Protein AF-A0A167GWN0-F1 (afdb_monomer_lite)

Organism: Calocera viscosa (strain TUFC12733) (NCBI:txid1330018)

Radius of gyration: 34.06 Å; chains: 1; bounding box: 116×55×126 Å

pLDDT: mean 75.07, std 16.33, range [27.88, 97.38]

Structure (mmCIF, N/CA/C/O backbone):
data_AF-A0A167GWN0-F1
#
_entry.id   AF-A0A167GWN0-F1
#
loop_
_atom_site.group_PDB
_atom_site.id
_atom_site.type_symbol
_atom_site.label_atom_id
_atom_site.label_alt_id
_atom_site.label_comp_id
_atom_site.label_asym_id
_atom_site.label_entity_id
_atom_site.label_seq_id
_atom_site.pdbx_PDB_ins_code
_atom_site.Cartn_x
_atom_site.Cartn_y
_atom_site.Cartn_z
_atom_site.occupancy
_atom_site.B_iso_or_equiv
_atom_site.auth_seq_id
_atom_site.auth_comp_id
_atom_site.auth_asym_id
_atom_site.auth_atom_id
_atom_site.pdbx_PDB_model_num
ATOM 1 N N . MET A 1 1 ? -28.691 14.411 27.753 1.00 55.00 1 MET A N 1
ATOM 2 C CA . MET A 1 1 ? -28.122 14.017 26.451 1.00 55.00 1 MET A CA 1
ATOM 3 C C . MET A 1 1 ? -27.713 12.569 26.593 1.00 55.00 1 MET A C 1
ATOM 5 O O . MET A 1 1 ? -26.979 12.262 27.520 1.00 55.00 1 MET A O 1
ATOM 9 N N . THR A 1 2 ? -28.287 11.680 25.793 1.00 65.50 2 THR A N 1
ATOM 10 C CA . THR A 1 2 ? -27.863 10.279 25.733 1.00 65.50 2 THR A CA 1
ATOM 11 C C . THR A 1 2 ? -26.518 10.237 25.023 1.00 65.50 2 THR A C 1
ATOM 13 O O . THR A 1 2 ? -26.409 10.767 23.920 1.00 65.50 2 THR A O 1
ATOM 16 N N . CYS A 1 3 ? -25.505 9.675 25.679 1.00 74.75 3 CYS A N 1
ATOM 17 C CA . CYS A 1 3 ? -24.208 9.409 25.070 1.00 74.75 3 CYS A CA 1
ATOM 18 C C . CYS A 1 3 ? -24.430 8.576 23.797 1.00 74.75 3 CYS A C 1
ATOM 20 O O . CYS A 1 3 ? -24.957 7.466 23.876 1.00 74.75 3 CYS A O 1
ATOM 22 N N . SER A 1 4 ? -24.113 9.130 22.624 1.00 70.56 4 SER A N 1
ATOM 23 C CA . SER A 1 4 ? -24.055 8.343 21.395 1.00 70.56 4 SER A CA 1
ATOM 24 C C . SER A 1 4 ? -22.740 7.581 21.432 1.00 70.56 4 SER A C 1
ATOM 26 O O . SER A 1 4 ? -21.679 8.174 21.223 1.00 70.56 4 SER A O 1
ATOM 28 N N . LEU A 1 5 ? -22.814 6.299 21.787 1.00 73.56 5 LEU A N 1
ATOM 29 C CA . LEU A 1 5 ? -21.655 5.420 21.775 1.00 73.56 5 LEU A CA 1
ATOM 30 C C . LEU A 1 5 ? -21.009 5.439 20.379 1.00 73.56 5 LEU A C 1
ATOM 32 O O . LEU A 1 5 ? -21.696 5.505 19.357 1.00 73.56 5 LEU A O 1
ATOM 36 N N . SER A 1 6 ? -19.679 5.414 20.374 1.00 77.94 6 SER A N 1
ATOM 37 C CA . SER A 1 6 ? -18.866 5.293 19.165 1.00 77.94 6 SER A CA 1
ATOM 38 C C . SER A 1 6 ? -19.237 4.011 18.412 1.00 77.94 6 SER A C 1
ATOM 40 O O . SER A 1 6 ? -19.568 2.992 19.031 1.00 77.94 6 SER A O 1
ATOM 42 N N . VAL A 1 7 ? -19.196 4.085 17.081 1.00 83.56 7 VAL A N 1
ATOM 43 C CA . VAL A 1 7 ? -19.237 2.918 16.201 1.00 83.56 7 VAL A CA 1
ATOM 44 C C . VAL A 1 7 ? -17.795 2.651 15.799 1.00 83.56 7 VAL A C 1
ATOM 46 O O . VAL A 1 7 ? -17.195 3.499 15.144 1.00 83.56 7 VAL A O 1
ATOM 49 N N . ALA A 1 8 ? -17.256 1.493 16.188 1.00 81.81 8 ALA A N 1
ATOM 50 C CA . ALA A 1 8 ? -15.894 1.101 15.838 1.00 81.81 8 ALA A CA 1
ATOM 51 C C . ALA A 1 8 ? -15.664 1.209 14.327 1.00 81.81 8 ALA A C 1
ATOM 53 O O . ALA A 1 8 ? -16.482 0.733 13.528 1.00 81.81 8 ALA A O 1
ATOM 54 N N . ASN A 1 9 ? -14.542 1.814 13.943 1.00 85.25 9 ASN A N 1
ATOM 55 C CA . ASN A 1 9 ? -14.120 1.880 12.558 1.00 85.25 9 ASN A CA 1
ATOM 56 C C . ASN A 1 9 ? -13.085 0.784 12.276 1.00 85.25 9 ASN A C 1
ATOM 58 O O . ASN A 1 9 ? -11.898 0.976 12.559 1.00 85.25 9 ASN A O 1
ATOM 62 N N . PRO A 1 10 ? -13.478 -0.322 11.617 1.00 81.81 10 PRO A N 1
ATOM 63 C CA . PRO A 1 10 ? -12.578 -1.445 11.390 1.00 81.81 10 PRO A CA 1
ATOM 64 C C . PRO A 1 10 ? -11.431 -1.116 10.414 1.00 81.81 10 PRO A C 1
ATOM 66 O O . PRO A 1 10 ? -10.490 -1.897 10.291 1.00 81.81 10 PRO A O 1
ATOM 69 N N . ASP A 1 11 ? -11.436 0.045 9.747 1.00 77.75 11 ASP A N 1
ATOM 70 C CA . ASP A 1 11 ? -10.262 0.565 9.032 1.00 77.75 11 ASP A CA 1
ATOM 71 C C . ASP A 1 11 ? -9.259 1.298 9.951 1.00 77.75 11 ASP A C 1
ATOM 73 O O . ASP A 1 11 ? -8.274 1.844 9.458 1.00 77.75 11 ASP A O 1
ATOM 77 N N . ILE A 1 12 ? -9.467 1.332 11.266 1.00 85.56 12 ILE A N 1
ATOM 78 C CA . ILE A 1 12 ? -8.562 1.951 12.246 1.00 85.56 12 ILE A CA 1
ATOM 79 C C . ILE A 1 12 ? -8.277 0.974 13.377 1.00 85.56 12 ILE A C 1
ATOM 81 O O . ILE A 1 12 ? -7.121 0.619 13.619 1.00 85.56 12 ILE A O 1
ATOM 85 N N . ASP A 1 13 ? -9.334 0.533 14.054 1.00 87.38 13 ASP A N 1
ATOM 86 C CA . ASP A 1 13 ? -9.246 -0.379 15.187 1.00 87.38 13 ASP A CA 1
ATOM 87 C C . ASP A 1 13 ? -9.261 -1.843 14.753 1.00 87.38 13 ASP A C 1
ATOM 89 O O . ASP A 1 13 ? -9.134 -2.720 15.594 1.00 87.38 13 ASP A O 1
ATOM 93 N N . GLY A 1 14 ? -9.372 -2.125 13.458 1.00 85.44 14 GLY A N 1
ATOM 94 C CA . GLY A 1 14 ? -9.463 -3.469 12.918 1.00 85.44 14 GLY A CA 1
ATOM 95 C C . GLY A 1 14 ? -8.243 -4.343 13.172 1.00 85.44 14 GLY A C 1
ATOM 96 O O . GLY A 1 14 ? -7.101 -3.899 13.010 1.00 85.44 14 GLY A O 1
ATOM 97 N N . ILE A 1 15 ? -8.473 -5.619 13.499 1.00 83.69 15 ILE A N 1
ATOM 98 C CA . ILE A 1 15 ? -7.405 -6.546 13.899 1.00 83.69 15 ILE A CA 1
ATOM 99 C C . ILE A 1 15 ? -6.270 -6.627 12.873 1.00 83.69 15 ILE A C 1
ATOM 101 O O . ILE A 1 15 ? -5.104 -6.580 13.261 1.00 83.69 15 ILE A O 1
ATOM 105 N N . GLY A 1 16 ? -6.565 -6.645 11.570 1.00 76.75 16 GLY A N 1
ATOM 106 C CA . GLY A 1 16 ? -5.508 -6.733 10.566 1.00 76.75 16 GLY A CA 1
ATOM 107 C C . GLY A 1 16 ? -4.634 -5.487 10.444 1.00 76.75 16 GLY A C 1
ATOM 108 O O . GLY A 1 16 ? -3.438 -5.629 10.207 1.00 76.75 16 GLY A O 1
ATOM 109 N N . ILE A 1 17 ? -5.164 -4.278 10.673 1.00 82.44 17 ILE A N 1
ATOM 110 C CA . ILE A 1 17 ? -4.342 -3.053 10.686 1.00 82.44 17 ILE A CA 1
ATOM 111 C C . ILE A 1 17 ? -3.414 -3.082 11.886 1.00 82.44 17 ILE A C 1
ATOM 113 O O . ILE A 1 17 ? -2.225 -2.796 11.746 1.00 82.44 17 ILE A O 1
ATOM 117 N N . ARG A 1 18 ? -3.929 -3.479 13.052 1.00 90.00 18 ARG A N 1
ATOM 118 C CA . ARG A 1 18 ? -3.126 -3.581 14.272 1.00 90.00 18 ARG A CA 1
ATOM 119 C C . ARG A 1 18 ? -2.020 -4.614 14.107 1.00 90.00 18 ARG A C 1
ATOM 121 O O . ARG A 1 18 ? -0.850 -4.261 14.224 1.00 90.00 18 ARG A O 1
ATOM 128 N N . VAL A 1 19 ? -2.367 -5.843 13.714 1.00 82.81 19 VAL A N 1
ATOM 129 C CA . VAL A 1 19 ? -1.396 -6.920 13.451 1.00 82.81 19 VAL A CA 1
ATOM 130 C C . VAL A 1 19 ? -0.360 -6.481 12.421 1.00 82.81 19 VAL A C 1
ATOM 132 O O . VAL A 1 19 ? 0.830 -6.715 12.620 1.00 82.81 19 VAL A O 1
ATOM 135 N N . ALA A 1 20 ? -0.773 -5.792 11.358 1.00 80.69 20 ALA A N 1
ATOM 136 C CA . ALA A 1 20 ? 0.150 -5.298 10.351 1.00 80.69 20 ALA A CA 1
ATOM 137 C C . ALA A 1 20 ? 1.130 -4.251 10.881 1.00 80.69 20 ALA A C 1
ATOM 139 O O . ALA A 1 20 ? 2.330 -4.361 10.633 1.00 80.69 20 ALA A O 1
ATOM 140 N N . MET A 1 21 ? 0.646 -3.257 11.628 1.00 85.44 21 MET A N 1
ATOM 141 C CA . MET A 1 21 ? 1.497 -2.231 12.238 1.00 85.44 21 MET A CA 1
ATOM 142 C C . MET A 1 21 ? 2.449 -2.854 13.264 1.00 85.44 21 MET A C 1
ATOM 144 O O . MET A 1 21 ? 3.628 -2.507 13.304 1.00 85.44 21 MET A O 1
ATOM 148 N N . TYR A 1 22 ? 1.977 -3.828 14.045 1.00 90.00 22 TYR A N 1
ATOM 149 C CA . TYR A 1 22 ? 2.799 -4.545 15.023 1.00 90.00 22 TYR A CA 1
ATOM 150 C C . TYR A 1 22 ? 3.871 -5.387 14.341 1.00 90.00 22 TYR A C 1
ATOM 152 O O . TYR A 1 22 ? 5.038 -5.341 14.727 1.00 90.00 22 TYR A O 1
ATOM 160 N N . ALA A 1 23 ? 3.506 -6.112 13.286 1.00 81.62 23 ALA A N 1
ATOM 161 C CA . ALA A 1 23 ? 4.449 -6.904 12.519 1.00 81.62 23 ALA A CA 1
ATOM 162 C C . ALA A 1 23 ? 5.469 -6.012 11.797 1.00 81.62 23 ALA A C 1
ATOM 164 O O . ALA A 1 23 ? 6.659 -6.304 11.848 1.00 81.62 23 ALA A O 1
ATOM 165 N N . GLN A 1 24 ? 5.050 -4.889 11.202 1.00 82.12 24 GLN A N 1
ATOM 166 C CA . GLN A 1 24 ? 5.965 -3.890 10.636 1.00 82.12 24 GLN A CA 1
ATOM 167 C C . GLN A 1 24 ? 6.929 -3.342 11.696 1.00 82.12 24 GLN A C 1
ATOM 169 O O . GLN A 1 24 ? 8.127 -3.235 11.423 1.00 82.12 24 GLN A O 1
ATOM 174 N N . ALA A 1 25 ? 6.438 -3.060 12.907 1.00 85.19 25 ALA A N 1
ATOM 175 C CA . ALA A 1 25 ? 7.266 -2.607 14.017 1.00 85.19 25 ALA A CA 1
ATOM 176 C C . ALA A 1 25 ? 8.330 -3.644 14.410 1.00 85.19 25 ALA A C 1
ATOM 178 O O . ALA A 1 25 ? 9.515 -3.326 14.515 1.00 85.19 25 ALA A O 1
ATOM 179 N N . ILE A 1 26 ? 7.933 -4.910 14.548 1.00 83.94 26 ILE A N 1
ATOM 180 C CA . ILE A 1 26 ? 8.839 -6.016 14.890 1.00 83.94 26 ILE A CA 1
ATOM 181 C C . ILE A 1 26 ? 9.852 -6.269 13.762 1.00 83.94 26 ILE A C 1
ATOM 183 O O . ILE A 1 26 ? 11.052 -6.389 14.014 1.00 83.94 26 ILE A O 1
ATOM 187 N N . LEU A 1 27 ? 9.403 -6.308 12.507 1.00 79.31 27 LEU A N 1
ATOM 188 C CA . LEU A 1 27 ? 10.253 -6.575 11.341 1.00 79.31 27 LEU A CA 1
ATOM 189 C C . LEU A 1 27 ? 11.236 -5.441 11.048 1.00 79.31 27 LEU A C 1
ATOM 191 O O . LEU A 1 27 ? 12.295 -5.684 10.474 1.00 79.31 27 LEU A O 1
ATOM 195 N N . ALA A 1 28 ? 10.940 -4.209 11.457 1.00 82.31 28 ALA A N 1
ATOM 196 C CA . ALA A 1 28 ? 11.908 -3.120 11.389 1.00 82.31 28 ALA A CA 1
ATOM 197 C C . ALA A 1 28 ? 13.067 -3.294 12.389 1.00 82.31 28 ALA A C 1
ATOM 199 O O . ALA A 1 28 ? 14.172 -2.823 12.116 1.00 82.31 28 ALA A O 1
ATOM 200 N N . LEU A 1 29 ? 12.848 -4.003 13.502 1.00 81.38 29 LEU A N 1
ATOM 201 C CA . LEU A 1 29 ? 13.882 -4.341 14.490 1.00 81.38 29 LEU A CA 1
ATOM 202 C C . LEU A 1 29 ? 14.617 -5.649 14.160 1.00 81.38 29 LEU A C 1
ATO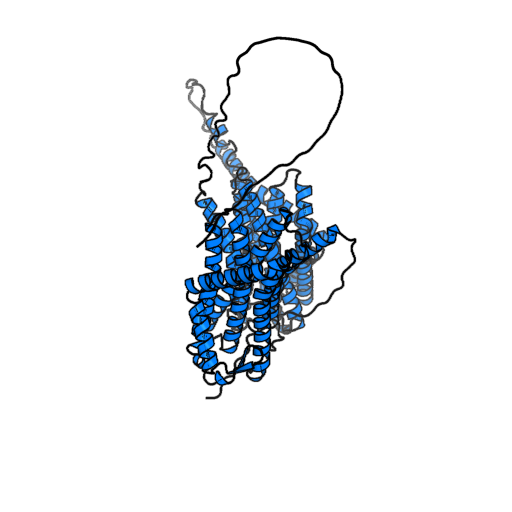M 204 O O . LEU A 1 29 ? 15.754 -5.847 14.590 1.00 81.38 29 LEU A O 1
ATOM 208 N N . LEU A 1 30 ? 13.997 -6.535 13.377 1.00 82.31 30 LEU A N 1
ATOM 209 C CA . LEU A 1 30 ? 14.525 -7.867 13.085 1.00 82.31 30 LEU A CA 1
ATOM 210 C C . LEU A 1 30 ? 15.920 -7.872 12.428 1.00 82.31 30 LEU A C 1
ATOM 212 O O . LEU A 1 30 ? 16.756 -8.636 12.906 1.00 82.31 30 LEU A O 1
ATOM 216 N N . PRO A 1 31 ? 16.244 -7.039 11.414 1.00 79.44 31 PRO A N 1
ATOM 217 C CA . PRO A 1 31 ? 17.591 -7.007 10.843 1.00 79.44 31 PRO A CA 1
ATOM 218 C C . PRO A 1 31 ? 18.668 -6.729 11.898 1.00 79.44 31 PRO A C 1
ATOM 220 O O . PRO A 1 31 ? 19.725 -7.350 11.886 1.00 79.44 31 PRO A O 1
ATOM 223 N N . ILE A 1 32 ? 18.372 -5.854 12.863 1.00 77.38 32 ILE A N 1
ATOM 224 C CA . ILE A 1 32 ? 19.282 -5.517 13.965 1.00 77.38 32 ILE A CA 1
ATOM 225 C C . ILE A 1 32 ? 19.460 -6.728 14.890 1.00 77.38 32 ILE A C 1
ATOM 227 O O . ILE A 1 32 ? 20.581 -7.046 15.279 1.00 77.38 32 ILE A O 1
ATOM 231 N N . GLY A 1 33 ? 18.374 -7.454 15.176 1.00 78.94 33 GLY A N 1
ATOM 232 C CA . GLY A 1 33 ? 18.414 -8.731 15.895 1.00 78.94 33 GLY A CA 1
ATOM 233 C C . GLY A 1 33 ? 19.219 -9.819 15.173 1.00 78.94 33 GLY A C 1
ATOM 234 O O . GLY A 1 33 ? 19.955 -10.566 15.809 1.00 78.94 33 GLY A O 1
ATOM 235 N N . ILE A 1 34 ? 19.132 -9.897 13.844 1.00 76.69 34 ILE A N 1
ATOM 236 C CA . ILE A 1 34 ? 19.926 -10.843 13.045 1.00 76.69 34 ILE A CA 1
ATOM 237 C C . ILE A 1 34 ? 21.408 -10.472 13.100 1.00 76.69 34 ILE A C 1
ATOM 239 O O . ILE A 1 34 ? 22.246 -11.341 13.318 1.00 76.69 34 ILE A O 1
ATOM 243 N N . ALA A 1 35 ? 21.727 -9.188 12.941 1.00 73.75 35 ALA A N 1
ATOM 244 C CA . ALA A 1 35 ? 23.097 -8.693 13.012 1.00 73.75 35 ALA A CA 1
ATOM 245 C C . ALA A 1 35 ? 23.743 -8.992 14.372 1.00 73.75 35 ALA A C 1
ATOM 247 O O . ALA A 1 35 ? 24.879 -9.443 14.447 1.00 73.75 35 ALA A O 1
ATOM 248 N N . LEU A 1 36 ? 22.961 -8.830 15.441 1.00 72.75 36 LEU A N 1
ATOM 249 C CA . LEU A 1 36 ? 23.315 -9.221 16.801 1.00 72.75 36 LEU A CA 1
ATOM 250 C C . LEU A 1 36 ? 23.676 -10.697 16.942 1.00 72.75 36 LEU A C 1
ATOM 252 O O . LEU A 1 36 ? 24.663 -11.035 17.588 1.00 72.75 36 LEU A O 1
ATOM 256 N N . LEU A 1 37 ? 22.848 -11.571 16.372 1.00 75.56 37 LEU A N 1
ATOM 257 C CA . LEU A 1 37 ? 23.026 -13.018 16.470 1.00 75.56 37 LEU A CA 1
ATOM 258 C C . LEU A 1 37 ? 24.182 -13.526 15.607 1.00 75.56 37 LEU A C 1
ATOM 260 O O . LEU A 1 37 ? 24.776 -14.547 15.942 1.00 75.56 37 LEU A O 1
ATOM 264 N N . ALA A 1 38 ? 24.489 -12.837 14.505 1.00 75.75 38 ALA A N 1
ATOM 265 C CA . ALA A 1 38 ? 25.577 -13.213 13.611 1.00 75.75 38 ALA A CA 1
ATOM 266 C C . ALA A 1 38 ? 26.960 -13.038 14.261 1.00 75.75 38 ALA A C 1
ATOM 268 O O . ALA A 1 38 ? 27.877 -13.769 13.903 1.00 75.75 38 ALA A O 1
ATOM 269 N N . GLY A 1 39 ? 27.108 -12.117 15.223 1.00 69.50 39 GLY A N 1
ATOM 270 C CA . GLY A 1 39 ? 28.327 -11.939 16.024 1.00 69.50 39 GLY A CA 1
ATOM 271 C C . GLY A 1 39 ? 29.565 -11.450 15.260 1.00 69.50 39 GLY A C 1
ATOM 272 O O . GLY A 1 39 ? 30.585 -11.197 15.890 1.00 69.50 39 GLY A O 1
ATOM 273 N N . ASP A 1 40 ? 29.475 -11.295 13.939 1.00 64.81 40 ASP A N 1
ATOM 274 C CA . ASP A 1 40 ? 30.570 -10.903 13.058 1.00 64.81 40 ASP A CA 1
ATOM 275 C C . ASP A 1 40 ? 30.094 -9.777 12.126 1.00 64.81 40 ASP A C 1
ATOM 277 O O . ASP A 1 40 ? 29.272 -9.986 11.228 1.00 64.81 40 ASP A O 1
ATOM 281 N N . PHE A 1 41 ? 30.547 -8.553 12.411 1.00 64.62 41 PHE A N 1
ATOM 282 C CA . PHE A 1 41 ? 30.202 -7.341 11.659 1.00 64.62 41 PHE A CA 1
ATOM 283 C C . PHE A 1 41 ? 31.253 -6.978 10.598 1.00 64.62 41 PHE A C 1
ATOM 285 O O . PHE A 1 41 ? 31.029 -6.017 9.859 1.00 64.62 41 PHE A O 1
ATOM 292 N N . ASP A 1 42 ? 32.355 -7.730 10.497 1.00 63.91 42 ASP A N 1
ATOM 293 C CA . ASP A 1 42 ? 33.511 -7.352 9.672 1.00 63.91 42 ASP A CA 1
ATOM 294 C C . ASP A 1 42 ? 33.374 -7.754 8.191 1.00 63.91 42 ASP A C 1
ATOM 296 O O . ASP A 1 42 ? 34.135 -7.279 7.346 1.00 63.91 42 ASP A O 1
ATOM 300 N N . GLU A 1 43 ? 32.382 -8.572 7.811 1.00 67.69 43 GLU A N 1
ATOM 301 C CA . GLU A 1 43 ? 32.089 -8.800 6.388 1.00 67.69 43 GLU A CA 1
ATOM 302 C C . GLU A 1 43 ? 31.415 -7.551 5.774 1.00 67.69 43 GLU A C 1
ATOM 304 O O . GLU A 1 43 ? 30.188 -7.402 5.809 1.00 67.69 43 GLU A O 1
ATOM 309 N N . ASP A 1 44 ? 32.217 -6.686 5.135 1.00 70.88 44 ASP A N 1
ATOM 310 C CA . ASP A 1 44 ? 31.808 -5.442 4.445 1.00 70.88 44 ASP A CA 1
ATOM 311 C C . ASP A 1 44 ? 30.518 -5.582 3.606 1.00 70.88 44 ASP A C 1
ATOM 313 O O . ASP A 1 44 ? 29.684 -4.673 3.540 1.00 70.88 44 ASP A O 1
ATOM 317 N N . GLY A 1 45 ? 30.331 -6.739 2.960 1.00 73.00 45 GLY A N 1
ATOM 318 C CA . GLY A 1 45 ? 29.150 -7.033 2.148 1.00 73.00 45 GLY A CA 1
ATOM 319 C C . GLY A 1 45 ? 27.869 -7.223 2.965 1.00 73.00 45 GLY A C 1
ATOM 320 O O . GLY A 1 45 ? 26.819 -6.702 2.587 1.00 73.00 45 GLY A O 1
ATOM 321 N N . PHE A 1 46 ? 27.944 -7.927 4.098 1.00 70.56 46 PHE A N 1
ATOM 322 C CA . PHE A 1 46 ? 26.792 -8.165 4.973 1.00 70.56 46 PHE A CA 1
ATOM 323 C C . PHE A 1 46 ? 26.337 -6.869 5.648 1.00 70.56 46 PHE A C 1
ATOM 325 O O . PHE A 1 46 ? 25.138 -6.585 5.702 1.00 70.56 46 PHE A O 1
ATOM 332 N N . GLN A 1 47 ? 27.289 -6.040 6.087 1.00 73.94 47 GLN A N 1
ATOM 333 C CA . GLN A 1 47 ? 26.988 -4.757 6.718 1.00 73.94 47 GLN A CA 1
ATOM 334 C C . GLN A 1 47 ? 26.262 -3.802 5.756 1.00 73.94 47 GLN A C 1
ATOM 336 O O . GLN A 1 47 ? 25.269 -3.179 6.137 1.00 73.94 47 GLN A O 1
ATOM 341 N N . ALA A 1 48 ? 26.710 -3.700 4.500 1.00 75.31 48 ALA A N 1
ATOM 342 C CA . ALA A 1 48 ? 26.084 -2.825 3.505 1.00 75.31 48 ALA A CA 1
ATOM 343 C C . ALA A 1 48 ? 24.629 -3.227 3.202 1.00 75.31 48 ALA A C 1
ATOM 345 O O . ALA A 1 48 ? 23.733 -2.378 3.137 1.00 75.31 48 ALA A O 1
ATOM 346 N N . ASP A 1 49 ? 24.398 -4.527 3.058 1.00 72.94 49 ASP A N 1
ATOM 347 C CA . ASP A 1 49 ? 23.090 -5.126 2.817 1.00 72.94 49 ASP A CA 1
ATOM 348 C C . ASP A 1 49 ? 22.132 -4.911 3.996 1.00 72.94 49 ASP A C 1
ATOM 350 O O . ASP A 1 49 ? 21.014 -4.420 3.819 1.00 72.94 49 ASP A O 1
ATOM 354 N N . LEU A 1 50 ? 22.608 -5.174 5.212 1.00 76.56 50 LEU A N 1
ATOM 355 C CA . LEU A 1 50 ? 21.872 -4.940 6.448 1.00 76.56 50 LEU A CA 1
ATOM 356 C C . LEU A 1 50 ? 21.469 -3.465 6.606 1.00 76.56 50 LEU A C 1
ATOM 358 O O . LEU A 1 50 ? 20.319 -3.154 6.921 1.00 76.56 50 LEU A O 1
ATOM 362 N N . VAL A 1 51 ? 22.400 -2.537 6.369 1.00 76.69 51 VAL A N 1
ATOM 363 C CA . VAL A 1 51 ? 22.142 -1.090 6.465 1.00 76.69 51 VAL A CA 1
ATOM 364 C C . VAL A 1 51 ? 21.101 -0.638 5.437 1.00 76.69 51 VAL A C 1
ATOM 366 O O . VAL A 1 51 ? 20.314 0.280 5.708 1.00 76.69 51 VAL A O 1
ATOM 369 N N . ASN A 1 52 ? 21.073 -1.263 4.259 1.00 75.94 52 ASN A N 1
ATOM 370 C CA . ASN A 1 52 ? 20.050 -1.001 3.253 1.00 75.94 52 ASN A CA 1
ATOM 371 C C . ASN A 1 52 ? 18.674 -1.517 3.689 1.00 75.94 52 ASN A C 1
ATOM 373 O O . ASN A 1 52 ? 17.701 -0.770 3.558 1.00 75.94 52 ASN A O 1
ATOM 377 N N . ASP A 1 53 ? 18.596 -2.704 4.287 1.00 74.94 53 ASP A N 1
ATOM 378 C CA . ASP A 1 53 ? 17.339 -3.280 4.784 1.00 74.94 53 ASP A CA 1
ATOM 379 C C . ASP A 1 53 ? 16.766 -2.453 5.947 1.00 74.94 53 ASP A C 1
ATOM 381 O O . ASP A 1 53 ? 15.604 -2.039 5.913 1.00 74.94 53 ASP A O 1
ATOM 385 N N . ILE A 1 54 ? 17.612 -2.093 6.920 1.00 78.88 54 ILE A N 1
ATOM 386 C CA . ILE A 1 54 ? 17.283 -1.177 8.028 1.00 78.88 54 ILE A CA 1
ATOM 387 C C . ILE A 1 54 ? 16.723 0.143 7.479 1.00 78.88 54 ILE A C 1
ATOM 389 O O . ILE A 1 54 ? 15.715 0.659 7.967 1.00 78.88 54 ILE A O 1
ATOM 393 N N . LYS A 1 55 ? 17.347 0.681 6.422 1.00 80.00 55 LYS A N 1
ATOM 394 C CA . LYS A 1 55 ? 16.900 1.909 5.754 1.00 80.00 55 LYS A CA 1
ATOM 395 C C . LYS A 1 55 ? 15.543 1.743 5.073 1.00 80.00 55 LYS A C 1
ATOM 397 O O . LYS A 1 55 ? 14.742 2.677 5.141 1.00 80.00 55 LYS A O 1
ATOM 402 N N . MET A 1 56 ? 15.314 0.646 4.355 1.00 75.44 56 MET A N 1
ATOM 403 C CA . MET A 1 56 ? 14.048 0.431 3.650 1.00 75.44 56 MET A CA 1
ATOM 404 C C . MET A 1 56 ? 12.904 0.245 4.646 1.00 75.44 56 MET A C 1
ATOM 406 O O . MET A 1 56 ? 11.895 0.942 4.535 1.00 75.44 56 MET A O 1
ATOM 410 N N . ASN A 1 57 ? 13.105 -0.588 5.671 1.00 77.88 57 ASN A N 1
ATOM 411 C CA . ASN A 1 57 ? 12.090 -0.873 6.681 1.00 77.88 57 ASN A CA 1
ATOM 412 C C . ASN A 1 57 ? 11.721 0.383 7.480 1.00 77.88 57 ASN A C 1
ATOM 414 O O . ASN A 1 57 ? 10.539 0.697 7.605 1.00 77.88 57 ASN A O 1
ATOM 418 N N . SER A 1 58 ? 12.703 1.165 7.944 1.00 81.81 58 SER A N 1
ATOM 419 C CA . SER A 1 58 ? 12.415 2.381 8.717 1.00 81.81 58 SER A CA 1
ATOM 420 C C . SER A 1 58 ? 11.717 3.464 7.900 1.00 81.81 58 SER A C 1
ATOM 422 O O . SER A 1 58 ? 10.810 4.129 8.397 1.00 81.81 58 SER A O 1
ATOM 424 N N . THR A 1 59 ? 12.092 3.615 6.626 1.00 79.81 59 THR A N 1
ATOM 425 C CA . THR A 1 59 ? 11.436 4.566 5.719 1.00 79.81 59 THR A CA 1
ATOM 426 C C . THR A 1 59 ? 9.998 4.137 5.436 1.00 79.81 59 THR A C 1
ATOM 428 O O . THR A 1 59 ? 9.111 4.987 5.391 1.00 79.81 59 THR A O 1
ATOM 431 N N . SER A 1 60 ? 9.763 2.830 5.274 1.00 80.06 60 SER A N 1
ATOM 432 C CA . SER A 1 60 ? 8.425 2.275 5.074 1.00 80.06 60 SER A CA 1
ATOM 433 C C . SER A 1 60 ? 7.535 2.525 6.290 1.00 80.06 60 SER A C 1
ATOM 435 O O . SER A 1 60 ? 6.465 3.102 6.135 1.00 80.06 60 SER A O 1
ATOM 437 N N . VAL A 1 61 ? 7.994 2.174 7.498 1.00 84.12 61 VAL A N 1
ATOM 438 C CA . VAL A 1 61 ? 7.245 2.394 8.751 1.00 84.12 61 VAL A CA 1
ATOM 439 C C . VAL A 1 61 ? 6.934 3.875 8.959 1.00 84.12 61 VAL A C 1
ATOM 441 O O . VAL A 1 61 ? 5.798 4.236 9.263 1.00 84.12 61 VAL A O 1
ATOM 444 N N . LEU A 1 62 ? 7.916 4.752 8.733 1.00 86.38 62 LEU A N 1
ATOM 445 C CA . LEU A 1 62 ? 7.723 6.194 8.873 1.00 86.38 62 LEU A CA 1
ATOM 446 C C . LEU A 1 62 ? 6.684 6.731 7.884 1.00 86.38 62 LEU A C 1
ATOM 448 O O . LEU A 1 62 ? 5.843 7.549 8.248 1.00 86.38 62 LEU A O 1
ATOM 452 N N . ALA A 1 63 ? 6.718 6.269 6.635 1.00 81.62 63 ALA A N 1
ATOM 453 C CA . ALA A 1 63 ? 5.739 6.676 5.639 1.00 81.62 63 ALA A CA 1
ATOM 454 C C . ALA A 1 63 ? 4.339 6.149 5.944 1.00 81.62 63 ALA A C 1
ATOM 456 O O . ALA A 1 63 ? 3.380 6.903 5.792 1.00 81.62 63 ALA A O 1
ATOM 457 N N . THR A 1 64 ? 4.222 4.911 6.429 1.00 83.69 64 THR A N 1
ATOM 458 C CA . THR A 1 64 ? 2.963 4.373 6.952 1.00 83.69 64 THR A CA 1
ATOM 459 C C . THR A 1 64 ? 2.445 5.236 8.103 1.00 83.69 64 THR A C 1
ATOM 461 O O . THR A 1 64 ? 1.276 5.614 8.104 1.00 83.69 64 THR A O 1
ATOM 464 N N . GLY A 1 65 ? 3.316 5.643 9.031 1.00 87.50 65 GLY A N 1
ATOM 465 C CA . GLY A 1 65 ? 2.971 6.557 10.119 1.00 87.50 65 GLY A CA 1
ATOM 466 C C . GLY A 1 65 ? 2.504 7.934 9.639 1.00 87.50 65 GLY A C 1
ATOM 467 O O . GLY A 1 65 ? 1.527 8.464 10.165 1.00 87.50 65 GLY A O 1
ATOM 468 N N . CYS A 1 66 ? 3.163 8.517 8.634 1.00 88.56 66 CYS A N 1
ATOM 469 C CA . CYS A 1 66 ? 2.731 9.777 8.020 1.00 88.56 66 CYS A CA 1
ATOM 470 C C . CYS A 1 66 ? 1.373 9.629 7.330 1.00 88.56 66 CYS A C 1
ATOM 472 O O . CYS A 1 66 ? 0.514 10.499 7.461 1.00 88.56 66 CYS A O 1
ATOM 474 N N . ALA A 1 67 ? 1.183 8.529 6.601 1.00 83.38 67 ALA A N 1
ATOM 475 C CA . ALA A 1 67 ? -0.054 8.233 5.899 1.00 83.38 67 ALA A CA 1
ATOM 476 C C . ALA A 1 67 ? -1.227 8.080 6.882 1.00 83.38 67 ALA A C 1
ATOM 478 O O . ALA A 1 67 ? -2.291 8.657 6.663 1.00 83.38 67 ALA A O 1
ATOM 479 N N . LEU A 1 68 ? -0.998 7.381 7.997 1.00 88.00 68 LEU A N 1
ATOM 480 C CA . LEU A 1 68 ? -1.960 7.205 9.082 1.00 88.00 68 LEU A CA 1
ATOM 481 C C . LEU A 1 68 ? -2.384 8.557 9.676 1.00 88.00 68 LEU A C 1
ATOM 483 O O . LEU A 1 68 ? -3.573 8.853 9.697 1.00 88.00 68 LEU A O 1
ATOM 487 N N . LEU A 1 69 ? -1.436 9.428 10.040 1.00 91.44 69 LEU A N 1
ATOM 488 C CA . LEU A 1 69 ? -1.755 10.756 10.582 1.00 91.44 69 LEU A CA 1
ATOM 489 C C . LEU A 1 69 ? -2.543 11.624 9.601 1.00 91.44 69 LEU A C 1
ATOM 491 O O . LEU A 1 69 ? -3.540 12.233 9.983 1.00 91.44 69 LEU A O 1
ATOM 495 N N . VAL A 1 70 ? -2.120 11.696 8.337 1.00 87.38 70 VAL A N 1
ATOM 496 C CA . VAL A 1 70 ? -2.819 12.514 7.335 1.00 87.38 70 VAL A CA 1
ATOM 497 C C . VAL A 1 70 ? -4.240 11.989 7.107 1.00 87.38 70 VAL A C 1
ATOM 499 O O . VAL A 1 70 ? -5.172 12.792 7.038 1.00 87.38 70 VAL A O 1
ATOM 502 N N . ALA A 1 71 ? -4.435 10.667 7.058 1.00 84.25 71 ALA A N 1
ATOM 503 C CA . ALA A 1 71 ? -5.766 10.067 6.975 1.00 84.25 71 ALA A CA 1
ATOM 504 C C . ALA A 1 71 ? -6.646 10.449 8.176 1.00 84.25 71 ALA A C 1
ATOM 506 O O . ALA A 1 71 ? -7.821 10.781 7.990 1.00 84.25 71 ALA A O 1
ATOM 507 N N . SER A 1 72 ? -6.069 10.486 9.378 1.00 90.88 72 SER A N 1
ATOM 508 C CA . SER A 1 72 ? -6.759 10.895 10.603 1.00 90.88 72 SER A CA 1
ATOM 509 C C . SER A 1 72 ? -7.122 12.370 10.621 1.00 90.88 72 SER A C 1
ATOM 511 O O . SER A 1 72 ? -8.251 12.695 10.968 1.00 90.88 72 SER A O 1
ATOM 513 N N . PHE A 1 73 ? -6.237 13.272 10.185 1.00 91.75 73 PHE A N 1
ATOM 514 C CA . PHE A 1 73 ? -6.578 14.694 10.055 1.00 91.75 73 PHE A CA 1
ATOM 515 C C . PHE A 1 73 ? -7.729 14.912 9.071 1.00 91.75 73 PHE A C 1
ATOM 517 O O . PHE A 1 73 ? -8.643 15.687 9.349 1.00 91.75 73 PHE A O 1
ATOM 524 N N . ILE A 1 74 ? -7.704 14.206 7.938 1.00 86.44 74 ILE A N 1
ATOM 525 C CA . ILE A 1 74 ? -8.753 14.300 6.921 1.00 86.44 74 ILE A CA 1
ATOM 526 C C . ILE A 1 74 ? -10.100 13.808 7.472 1.00 86.44 74 ILE A C 1
ATOM 528 O O . ILE A 1 74 ? -11.119 14.456 7.240 1.00 86.44 74 ILE A O 1
ATOM 532 N N . GLN A 1 75 ? -10.124 12.693 8.206 1.00 87.81 75 GLN A N 1
ATOM 533 C CA . GLN A 1 75 ? -11.366 12.159 8.779 1.00 87.81 75 GLN A CA 1
ATOM 534 C C . GLN A 1 75 ? -11.868 12.941 9.984 1.00 87.81 75 GLN A C 1
ATOM 536 O O . GLN A 1 75 ? -13.064 13.207 10.079 1.00 87.81 75 GLN A O 1
ATOM 541 N N . ALA A 1 76 ? -10.973 13.389 10.859 1.00 90.88 76 ALA A N 1
ATOM 542 C CA . ALA A 1 76 ? -11.332 14.276 11.955 1.00 90.88 76 ALA A CA 1
ATOM 543 C C . ALA A 1 76 ? -11.940 15.583 11.425 1.00 90.88 76 ALA A C 1
ATOM 545 O O . ALA A 1 76 ? -12.979 16.024 11.907 1.00 90.88 76 ALA A O 1
ATOM 546 N N . GLY A 1 77 ? -11.373 16.153 10.354 1.00 88.88 77 GLY A N 1
ATOM 547 C CA . GLY A 1 77 ? -11.929 17.333 9.684 1.00 88.88 77 GLY A CA 1
ATOM 548 C C . GLY A 1 77 ? -13.310 17.117 9.050 1.00 88.88 77 GLY A C 1
ATOM 549 O O . GLY A 1 77 ? -14.029 18.086 8.820 1.00 88.88 77 GLY A O 1
ATOM 550 N N . ARG A 1 78 ? -13.700 15.864 8.786 1.00 88.81 78 ARG A N 1
ATOM 551 C CA . ARG A 1 78 ? -15.037 15.486 8.296 1.00 88.81 78 ARG A CA 1
ATOM 552 C C . ARG A 1 78 ? -16.006 15.082 9.408 1.00 88.81 78 ARG A C 1
ATOM 554 O O . ARG A 1 78 ? -17.162 14.807 9.110 1.00 88.81 78 ARG A O 1
ATOM 561 N N . GLY A 1 79 ? -15.552 15.034 10.662 1.00 88.06 79 GLY A N 1
ATOM 562 C CA . GLY A 1 79 ? -16.347 14.536 11.785 1.00 88.06 79 GLY A CA 1
ATOM 563 C C . GLY A 1 79 ? -16.591 13.024 11.751 1.00 88.06 79 GLY A C 1
ATOM 564 O O . GLY A 1 79 ? -17.493 12.549 12.428 1.00 88.06 79 GLY A O 1
ATOM 565 N N . SER A 1 80 ? -15.815 12.272 10.961 1.00 86.25 80 SER A N 1
ATOM 566 C CA . SER A 1 80 ? -15.929 10.811 10.836 1.00 86.25 80 SER A CA 1
ATOM 567 C C . SER A 1 80 ? -14.944 10.041 11.722 1.00 86.25 80 SER A C 1
ATOM 569 O O . SER A 1 80 ? -14.913 8.820 11.653 1.00 86.25 80 SER A O 1
ATOM 571 N N . LEU A 1 81 ? -14.090 10.741 12.479 1.00 91.25 81 LEU A N 1
ATOM 572 C CA . LEU A 1 81 ? -13.141 10.144 13.419 1.00 91.25 81 LEU A CA 1
ATOM 573 C C . LEU A 1 81 ? -13.581 10.481 14.841 1.00 91.25 81 LEU A C 1
ATOM 575 O O . LEU A 1 81 ? -13.579 11.656 15.214 1.00 91.25 81 LEU A O 1
ATOM 579 N N . ASP A 1 82 ? -13.952 9.475 15.622 1.00 93.12 82 ASP A N 1
ATOM 580 C CA . ASP A 1 82 ? -14.329 9.674 17.018 1.00 93.12 82 ASP A CA 1
ATOM 581 C C . ASP A 1 82 ? -13.117 9.653 17.966 1.00 93.12 82 ASP A C 1
ATOM 583 O O . ASP A 1 82 ? -11.967 9.471 17.559 1.00 93.12 82 ASP A O 1
ATOM 587 N N . LEU A 1 83 ? -13.369 9.885 19.259 1.00 94.69 83 LEU A N 1
ATOM 588 C CA . LEU A 1 83 ? -12.326 9.875 20.286 1.00 94.69 83 LEU A CA 1
ATOM 589 C C . LEU A 1 83 ? -11.620 8.514 20.414 1.00 94.69 83 LEU A C 1
ATOM 591 O O . LEU A 1 83 ? -10.418 8.480 20.685 1.00 94.69 83 LEU A O 1
ATOM 595 N N . TYR A 1 84 ? -12.352 7.411 20.260 1.00 94.44 84 TYR A N 1
ATOM 596 C CA . TYR A 1 84 ? -11.820 6.059 20.415 1.00 94.44 84 TYR A CA 1
ATOM 597 C C . TYR A 1 84 ? -10.803 5.755 19.311 1.00 94.44 84 TYR A C 1
ATOM 599 O O . TYR A 1 84 ? -9.637 5.459 19.599 1.00 94.44 84 TYR A O 1
ATOM 607 N N . ASP A 1 85 ? -11.211 5.955 18.061 1.00 93.75 85 ASP A N 1
ATOM 608 C CA . ASP A 1 85 ? -10.375 5.785 16.880 1.00 93.75 85 ASP A CA 1
ATOM 609 C C . ASP A 1 85 ? -9.174 6.741 16.904 1.00 93.75 85 ASP A C 1
ATOM 611 O O . ASP A 1 85 ? -8.042 6.352 16.601 1.00 93.75 85 ASP A O 1
ATOM 615 N N . ALA A 1 86 ? -9.384 7.997 17.315 1.00 95.56 86 ALA A N 1
ATOM 616 C CA . ALA A 1 86 ? -8.321 8.995 17.399 1.00 95.56 86 ALA A CA 1
ATOM 617 C C . ALA A 1 86 ? -7.229 8.613 18.415 1.00 95.56 86 ALA A C 1
ATOM 619 O O . ALA A 1 86 ? -6.040 8.819 18.150 1.00 95.56 86 ALA A O 1
ATOM 620 N N . ILE A 1 87 ? -7.600 8.018 19.556 1.00 96.00 87 ILE A N 1
ATOM 621 C CA . ILE A 1 87 ? -6.634 7.520 20.546 1.00 96.00 87 ILE A CA 1
ATOM 622 C C . ILE A 1 87 ? -5.835 6.337 19.982 1.00 96.00 87 ILE A C 1
ATOM 624 O O . ILE A 1 87 ? -4.615 6.300 20.166 1.00 96.00 87 ILE A O 1
ATOM 628 N N . ILE A 1 88 ? -6.474 5.405 19.269 1.00 95.00 88 ILE A N 1
ATOM 629 C CA . ILE A 1 88 ? -5.784 4.264 18.639 1.00 95.00 88 ILE A CA 1
ATOM 630 C C . ILE A 1 88 ? -4.783 4.757 17.596 1.00 95.00 88 ILE A C 1
ATOM 632 O O . ILE A 1 88 ? -3.607 4.392 17.650 1.00 95.00 88 ILE A O 1
ATOM 636 N N . VAL A 1 89 ? -5.208 5.650 16.699 1.00 95.25 89 VAL A N 1
ATOM 637 C CA . VAL A 1 89 ? -4.329 6.305 15.717 1.00 95.25 89 VAL A CA 1
ATOM 638 C C . VAL A 1 89 ? -3.135 6.957 16.404 1.00 95.25 89 VAL A C 1
ATOM 640 O O . VAL A 1 89 ? -2.003 6.821 15.933 1.00 95.25 89 VAL A O 1
ATOM 643 N N . LEU A 1 90 ? -3.363 7.684 17.501 1.00 95.94 90 LEU A N 1
ATOM 644 C CA . LEU A 1 90 ? -2.292 8.356 18.229 1.00 95.94 90 LEU A CA 1
ATOM 645 C C . LEU A 1 90 ? -1.272 7.336 18.756 1.00 95.94 90 LEU A C 1
ATOM 647 O O . LEU A 1 90 ? -0.072 7.531 18.572 1.00 95.94 90 LEU A O 1
ATOM 651 N N . GLN A 1 91 ? -1.726 6.225 19.343 1.00 95.31 91 GLN A N 1
ATOM 652 C CA . GLN A 1 91 ? -0.842 5.161 19.836 1.00 95.31 91 GLN A CA 1
ATOM 653 C C . GLN A 1 91 ? -0.077 4.459 18.702 1.00 95.31 91 GLN A C 1
ATOM 655 O O . GLN A 1 91 ? 1.139 4.289 18.804 1.00 95.31 91 GLN A O 1
ATOM 660 N N . LEU A 1 92 ? -0.742 4.134 17.589 1.00 94.00 92 LEU A N 1
ATOM 661 C CA . LEU A 1 92 ? -0.092 3.565 16.400 1.00 94.00 92 LEU A CA 1
ATOM 662 C C . LEU A 1 92 ? 0.916 4.540 15.770 1.00 94.00 92 LEU A C 1
ATOM 664 O O . LEU A 1 92 ? 1.967 4.126 15.281 1.00 94.00 92 LEU A O 1
ATOM 668 N N . SER A 1 93 ? 0.645 5.846 15.822 1.00 95.00 93 SER A N 1
ATOM 669 C CA . SER A 1 93 ? 1.588 6.878 15.377 1.00 95.00 93 SER A CA 1
ATOM 670 C C . SER A 1 93 ? 2.831 6.914 16.261 1.00 95.00 93 SER A C 1
ATOM 672 O O . SER A 1 93 ? 3.943 6.962 15.739 1.00 95.00 93 SER A O 1
ATOM 674 N N . TRP A 1 94 ? 2.670 6.828 17.585 1.00 94.75 94 TRP A N 1
ATOM 675 C CA . TRP A 1 94 ? 3.798 6.726 18.514 1.00 94.75 94 TRP A CA 1
ATOM 676 C C . TRP A 1 94 ? 4.627 5.460 18.298 1.00 94.75 94 TRP A C 1
ATOM 678 O O . TRP A 1 94 ? 5.855 5.547 18.321 1.00 94.75 94 TRP A O 1
ATOM 688 N N . LEU A 1 95 ? 3.979 4.321 18.028 1.00 93.44 95 LEU A N 1
ATOM 689 C CA . LEU A 1 95 ? 4.661 3.077 17.669 1.00 93.44 95 LEU A CA 1
ATOM 690 C C . LEU A 1 95 ? 5.517 3.268 16.409 1.00 93.44 95 LEU A C 1
ATOM 692 O O . LEU A 1 95 ? 6.722 3.037 16.448 1.00 93.44 95 LEU A O 1
ATOM 696 N N . ASN A 1 96 ? 4.921 3.778 15.326 1.00 92.00 96 ASN A N 1
ATOM 697 C CA . ASN A 1 96 ? 5.624 4.022 14.063 1.00 92.00 96 ASN A CA 1
ATOM 698 C C . ASN A 1 96 ? 6.797 4.996 14.229 1.00 92.00 96 ASN A C 1
ATOM 700 O O . ASN A 1 96 ? 7.872 4.775 13.668 1.00 92.00 96 ASN A O 1
ATOM 704 N N . ASN A 1 97 ? 6.609 6.048 15.028 1.00 90.31 97 ASN A N 1
ATOM 705 C CA . ASN A 1 97 ? 7.654 7.013 15.346 1.00 90.31 97 ASN A CA 1
ATOM 706 C C . ASN A 1 97 ? 8.825 6.318 16.062 1.00 90.31 97 ASN A C 1
ATOM 708 O O . ASN A 1 97 ? 9.954 6.338 15.578 1.00 90.31 97 ASN A O 1
ATOM 712 N N . LEU A 1 98 ? 8.551 5.611 17.161 1.00 88.62 98 LEU A N 1
ATOM 713 C CA . LEU A 1 98 ? 9.567 4.915 17.951 1.00 88.62 98 LEU A CA 1
ATOM 714 C C . LEU A 1 98 ? 10.337 3.873 17.123 1.00 88.62 98 LEU A C 1
ATOM 716 O O . LEU A 1 98 ? 11.569 3.824 17.164 1.00 88.62 98 LEU A O 1
ATOM 720 N N . THR A 1 99 ? 9.621 3.077 16.330 1.00 87.38 99 THR A N 1
ATOM 721 C CA . THR A 1 99 ? 10.214 2.067 15.453 1.00 87.38 99 THR A CA 1
ATOM 722 C C . THR A 1 99 ? 11.066 2.695 14.348 1.00 87.38 99 THR A C 1
ATOM 724 O O . THR A 1 99 ? 12.123 2.159 14.028 1.00 87.38 99 THR A O 1
ATOM 727 N N . ALA A 1 100 ? 10.663 3.825 13.759 1.00 87.62 100 ALA A N 1
ATOM 728 C CA . ALA A 1 100 ? 11.443 4.489 12.712 1.00 87.62 100 ALA A CA 1
ATOM 729 C C . ALA A 1 100 ? 12.667 5.253 13.255 1.00 87.62 100 ALA A C 1
ATOM 731 O O . ALA A 1 100 ? 13.690 5.357 12.559 1.00 87.62 100 ALA A O 1
ATOM 732 N N . ALA A 1 101 ? 12.577 5.772 14.487 1.00 83.94 101 ALA A N 1
ATOM 733 C CA . ALA A 1 101 ? 13.645 6.512 15.158 1.00 83.94 101 ALA A CA 1
ATOM 734 C C . ALA A 1 101 ? 14.919 5.674 15.249 1.00 83.94 101 ALA A C 1
ATOM 736 O O . ALA A 1 101 ? 15.996 6.113 14.845 1.00 83.94 101 ALA A O 1
ATOM 737 N N . PHE A 1 102 ? 14.777 4.446 15.744 1.00 81.00 102 PHE A N 1
ATOM 738 C CA . PHE A 1 102 ? 15.902 3.623 16.154 1.00 81.00 102 PHE A CA 1
ATOM 739 C C . PHE A 1 102 ? 16.844 3.222 15.002 1.00 81.00 102 PHE A C 1
ATOM 741 O O . PHE A 1 102 ? 18.025 3.562 15.070 1.00 81.00 102 PHE A O 1
ATOM 748 N N . PRO A 1 103 ? 16.369 2.607 13.902 1.00 77.38 103 PRO A N 1
ATOM 749 C CA . PRO A 1 103 ? 17.145 2.386 12.679 1.00 77.38 103 PRO A CA 1
ATOM 750 C C . PRO A 1 103 ? 17.875 3.628 12.158 1.00 77.38 103 PRO A C 1
ATOM 752 O O . PRO A 1 103 ? 19.023 3.564 11.717 1.00 77.38 103 PRO A O 1
ATOM 755 N N . THR A 1 104 ? 17.189 4.774 12.181 1.00 76.81 104 THR A N 1
ATOM 756 C CA . THR A 1 104 ? 17.719 6.043 11.667 1.00 76.81 104 THR A CA 1
ATOM 757 C C . THR A 1 104 ? 18.850 6.555 12.554 1.00 76.81 104 THR A C 1
ATOM 759 O O . THR A 1 104 ? 19.833 7.100 12.053 1.00 76.81 104 THR A O 1
ATOM 762 N N . LEU A 1 105 ? 18.718 6.336 13.859 1.00 75.31 105 LEU A N 1
ATOM 763 C CA . LEU A 1 105 ? 19.674 6.719 14.881 1.00 75.31 105 LEU A CA 1
ATOM 764 C C . LEU A 1 105 ? 20.907 5.823 14.905 1.00 75.31 105 LEU A C 1
ATOM 766 O O . LEU A 1 105 ? 22.024 6.324 14.880 1.00 75.31 105 LEU A O 1
ATOM 770 N N . LEU A 1 106 ? 20.702 4.505 14.890 1.00 74.31 106 LEU A N 1
ATOM 771 C CA . LEU A 1 106 ? 21.776 3.518 14.822 1.00 74.31 106 LEU A CA 1
ATOM 772 C C . LEU A 1 106 ? 22.654 3.780 13.597 1.00 74.31 106 LEU A C 1
ATOM 774 O O . LEU A 1 106 ? 23.877 3.785 13.681 1.00 74.31 106 LEU A O 1
ATOM 778 N N . ARG A 1 107 ? 22.022 4.103 12.467 1.00 74.19 107 ARG A N 1
ATOM 779 C CA . ARG A 1 107 ? 22.734 4.522 11.267 1.00 74.19 107 ARG A CA 1
ATOM 780 C C . ARG A 1 107 ? 23.526 5.814 11.462 1.00 74.19 107 ARG A C 1
ATOM 782 O O . ARG A 1 107 ? 24.611 5.913 10.913 1.00 74.19 107 ARG A O 1
ATOM 789 N N . ALA A 1 108 ? 22.990 6.799 12.182 1.00 71.31 108 ALA A N 1
ATOM 790 C CA . ALA A 1 108 ? 23.710 8.042 12.463 1.00 71.31 108 ALA A CA 1
ATOM 791 C C . ALA A 1 108 ? 25.043 7.763 13.161 1.00 71.31 108 ALA A C 1
ATOM 793 O O . ALA A 1 108 ? 26.051 8.353 12.801 1.00 71.31 108 ALA A O 1
ATOM 794 N N . ILE A 1 109 ? 25.018 6.834 14.121 1.00 70.31 109 ILE A N 1
ATOM 795 C CA . ILE A 1 109 ? 26.185 6.413 14.896 1.00 70.31 109 ILE A CA 1
ATOM 796 C C . ILE A 1 109 ? 27.177 5.660 13.998 1.00 70.31 109 ILE A C 1
ATOM 798 O O . ILE A 1 109 ? 28.365 5.950 14.035 1.00 70.31 109 ILE A O 1
ATOM 802 N N . ILE A 1 110 ? 26.694 4.744 13.148 1.00 69.25 110 ILE A N 1
ATOM 803 C CA . ILE A 1 110 ? 27.548 3.966 12.230 1.00 69.25 110 ILE A CA 1
ATOM 804 C C . ILE A 1 110 ? 28.163 4.847 11.124 1.00 69.25 110 ILE A C 1
ATOM 806 O O . ILE A 1 110 ? 29.324 4.670 10.766 1.00 69.25 110 ILE A O 1
ATOM 810 N N . ASP A 1 111 ? 27.393 5.778 10.549 1.00 67.31 111 ASP A N 1
ATOM 811 C CA . ASP A 1 111 ? 27.828 6.607 9.415 1.00 67.31 111 ASP A CA 1
ATOM 812 C C . ASP A 1 111 ? 28.824 7.719 9.843 1.00 67.31 111 ASP A C 1
ATOM 814 O O . ASP A 1 111 ? 29.565 8.208 8.982 1.00 67.31 111 ASP A O 1
ATOM 818 N N . ASP A 1 112 ? 28.862 8.118 11.127 1.00 64.00 112 ASP A N 1
ATOM 819 C CA . ASP A 1 112 ? 29.772 9.161 11.656 1.00 64.00 112 ASP A CA 1
ATOM 820 C C . ASP A 1 112 ? 31.254 8.764 11.516 1.00 64.00 112 ASP A C 1
ATOM 822 O O . ASP A 1 112 ? 32.110 9.612 11.270 1.00 64.00 112 ASP A O 1
ATOM 826 N N . ASP A 1 113 ? 31.543 7.461 11.532 1.00 56.66 113 ASP A N 1
ATOM 827 C CA . ASP A 1 113 ? 32.901 6.917 11.422 1.00 56.66 113 ASP A CA 1
ATOM 828 C C . ASP A 1 113 ? 33.490 7.031 9.998 1.00 56.66 113 ASP A C 1
ATOM 830 O O . ASP A 1 113 ? 34.702 7.091 9.801 1.00 56.66 113 ASP A O 1
ATOM 834 N N . LYS A 1 114 ? 32.640 7.120 8.961 1.00 59.47 114 LYS A N 1
ATOM 835 C CA . LYS A 1 114 ? 33.070 7.006 7.548 1.00 59.47 114 LYS A CA 1
ATOM 836 C C . LYS A 1 114 ? 33.055 8.324 6.762 1.00 59.47 114 LYS A C 1
ATOM 838 O O . LYS A 1 114 ? 33.161 8.308 5.534 1.00 59.47 114 LYS A O 1
ATOM 843 N N . GLY A 1 115 ? 32.900 9.476 7.423 1.00 60.34 115 GLY A N 1
ATOM 844 C CA . GLY A 1 115 ? 32.910 10.793 6.758 1.00 60.34 115 GLY A CA 1
ATOM 845 C C . GLY A 1 115 ? 31.786 10.982 5.722 1.00 60.34 115 GLY A C 1
ATOM 846 O O . GLY A 1 115 ? 31.915 11.763 4.772 1.00 60.34 115 GLY A O 1
ATOM 847 N N . ILE A 1 116 ? 30.677 10.246 5.863 1.00 57.25 116 ILE A N 1
ATOM 848 C CA . ILE A 1 116 ? 29.584 10.216 4.885 1.00 57.25 116 ILE A CA 1
ATOM 849 C C . ILE A 1 116 ? 28.821 11.556 4.868 1.00 57.25 116 ILE A C 1
ATOM 851 O O . ILE A 1 116 ? 28.545 12.183 5.888 1.00 57.25 116 ILE A O 1
ATOM 855 N N . LYS A 1 117 ? 28.443 12.007 3.659 1.00 58.03 117 LYS A N 1
ATOM 856 C CA . LYS A 1 117 ? 27.814 13.312 3.368 1.00 58.03 117 LYS A CA 1
ATOM 857 C C . LYS A 1 117 ? 26.622 13.650 4.293 1.00 58.03 117 LYS A C 1
ATOM 859 O O . LYS A 1 117 ? 25.512 13.142 4.109 1.00 58.03 117 LYS A O 1
ATOM 864 N N . LYS A 1 118 ? 26.828 14.654 5.158 1.00 64.06 118 LYS A N 1
ATOM 865 C CA . LYS A 1 118 ? 25.884 15.295 6.110 1.00 64.06 118 LYS A CA 1
ATOM 866 C C . LYS A 1 118 ? 24.461 15.569 5.576 1.00 64.06 118 LYS A C 1
ATOM 868 O O . LYS A 1 118 ? 23.492 15.547 6.335 1.00 64.06 118 LYS A O 1
ATOM 873 N N . ASN A 1 119 ? 24.301 15.778 4.266 1.00 66.00 119 ASN A N 1
ATOM 874 C CA . ASN A 1 119 ? 23.017 16.145 3.652 1.00 66.00 119 ASN A CA 1
ATOM 875 C C . ASN A 1 119 ? 21.963 15.021 3.650 1.00 66.00 119 ASN A C 1
ATOM 877 O O . ASN A 1 119 ? 20.770 15.307 3.761 1.00 66.00 119 ASN A O 1
ATOM 881 N N . THR A 1 120 ? 22.353 13.748 3.523 1.00 65.88 120 THR A N 1
ATOM 882 C CA . THR A 1 120 ? 21.371 12.645 3.445 1.00 65.88 120 THR A CA 1
ATOM 883 C C . THR A 1 120 ? 20.771 12.331 4.812 1.00 65.88 120 THR A C 1
ATOM 885 O O . THR A 1 120 ? 19.567 12.093 4.918 1.00 65.88 120 THR A O 1
ATOM 888 N N . PHE A 1 121 ? 21.602 12.374 5.857 1.00 70.25 121 PHE A N 1
ATOM 889 C CA . PHE A 1 121 ? 21.179 12.180 7.240 1.00 70.25 121 PHE A CA 1
ATOM 890 C C . PHE A 1 121 ? 20.168 13.253 7.669 1.00 70.25 121 PHE A C 1
ATOM 892 O O . PHE A 1 121 ? 19.074 12.925 8.128 1.00 70.25 121 PHE A O 1
ATOM 899 N N . SER A 1 122 ? 20.474 14.525 7.390 1.00 76.31 122 SER A N 1
ATOM 900 C CA . SER A 1 122 ? 19.609 15.661 7.733 1.00 76.31 122 SER A CA 1
ATOM 901 C C . SER A 1 122 ? 18.201 15.560 7.128 1.00 76.31 122 SER A C 1
ATOM 903 O O . SER A 1 122 ? 17.224 15.837 7.818 1.00 76.31 122 SER A O 1
ATOM 905 N N . ARG A 1 123 ? 18.060 15.094 5.876 1.00 77.19 123 ARG A N 1
ATOM 906 C CA . ARG A 1 123 ? 16.737 14.952 5.234 1.00 77.19 123 ARG A CA 1
ATOM 907 C C . ARG A 1 123 ? 15.866 13.888 5.901 1.00 77.19 123 ARG A C 1
ATOM 909 O O . ARG A 1 123 ? 14.674 14.114 6.088 1.00 77.19 123 ARG A O 1
ATOM 916 N N . LYS A 1 124 ? 16.445 12.736 6.252 1.00 76.94 124 LYS A N 1
ATOM 917 C CA . LYS A 1 124 ? 15.701 11.644 6.901 1.00 76.94 124 LYS A CA 1
ATOM 918 C C . LYS A 1 124 ? 15.339 11.978 8.337 1.00 76.94 124 LYS A C 1
ATOM 920 O O . LYS A 1 124 ? 14.198 11.770 8.732 1.00 76.94 124 LYS A O 1
ATOM 925 N N . LEU A 1 125 ? 16.293 12.550 9.071 1.00 83.19 125 LEU A N 1
ATOM 926 C CA . LEU A 1 125 ? 16.038 13.081 10.400 1.00 83.19 125 LEU A CA 1
ATOM 927 C C . LEU A 1 125 ? 14.923 14.131 10.339 1.00 83.19 125 LEU A C 1
ATOM 929 O O . LEU A 1 125 ? 14.005 14.080 11.139 1.00 83.19 125 LEU A O 1
ATOM 933 N N . GLY A 1 126 ? 14.933 15.014 9.336 1.00 84.75 126 GLY A N 1
ATOM 934 C CA . GLY A 1 126 ? 13.871 15.996 9.118 1.00 84.75 126 GLY A CA 1
ATOM 935 C C . GLY A 1 126 ? 12.483 15.376 8.924 1.00 84.75 126 GLY A C 1
ATOM 936 O O . GLY A 1 126 ? 11.530 15.841 9.542 1.00 84.75 126 GLY A O 1
ATOM 937 N N . LEU A 1 127 ? 12.358 14.313 8.119 1.00 84.75 127 LEU A N 1
ATOM 938 C CA . LEU A 1 127 ? 11.075 13.621 7.923 1.00 84.75 127 LEU A CA 1
ATOM 939 C C . LEU A 1 127 ? 10.582 12.951 9.212 1.00 84.75 127 LEU A C 1
ATOM 941 O O . LEU A 1 127 ? 9.401 13.035 9.535 1.00 84.75 127 LEU A O 1
ATOM 945 N N . TYR A 1 128 ? 11.493 12.327 9.956 1.00 88.31 128 TYR A N 1
ATOM 946 C CA . TYR A 1 128 ? 11.197 11.766 11.270 1.00 88.31 128 TYR A CA 1
ATOM 947 C C . TYR A 1 128 ? 10.706 12.852 12.243 1.00 88.31 128 TYR A C 1
ATOM 949 O O . TYR A 1 128 ? 9.665 12.703 12.878 1.00 88.31 128 TYR A O 1
ATOM 957 N N . MET A 1 129 ? 11.411 13.986 12.308 1.00 89.00 129 MET A N 1
ATOM 958 C CA . MET A 1 129 ? 11.038 15.104 13.177 1.00 89.00 129 MET A CA 1
ATOM 959 C C . MET A 1 129 ? 9.676 15.672 12.799 1.00 89.00 129 MET A C 1
ATOM 961 O O . MET A 1 129 ? 8.880 15.967 13.683 1.00 89.00 129 MET A O 1
ATOM 965 N N . LEU A 1 130 ? 9.392 15.776 11.499 1.00 89.44 130 LEU A N 1
ATOM 966 C CA . LEU A 1 130 ? 8.088 16.197 11.004 1.00 89.44 130 LEU A CA 1
ATOM 967 C C . LEU A 1 130 ? 6.982 15.249 11.483 1.00 89.44 130 LEU A C 1
ATOM 969 O O . LEU A 1 130 ? 5.976 15.720 12.004 1.00 89.44 130 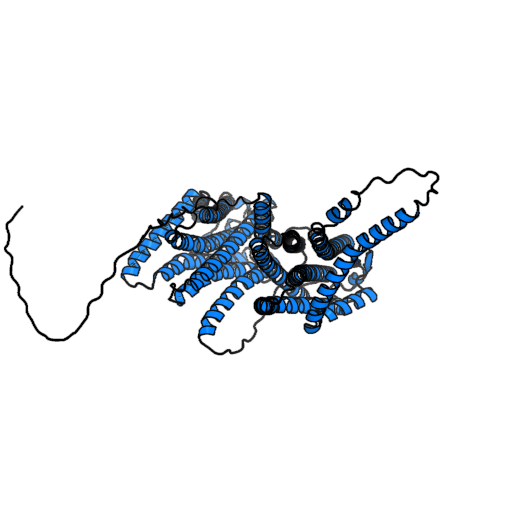LEU A O 1
ATOM 973 N N . HIS A 1 131 ? 7.169 13.934 11.349 1.00 92.44 131 HIS A N 1
ATOM 974 C CA . HIS A 1 131 ? 6.196 12.943 11.820 1.00 92.44 131 HIS A CA 1
ATOM 975 C C . HIS A 1 131 ? 5.963 13.036 13.334 1.00 92.44 131 HIS A C 1
ATOM 977 O O . HIS A 1 131 ? 4.814 13.119 13.770 1.00 92.44 131 HIS A O 1
ATOM 983 N N . CYS A 1 132 ? 7.034 13.120 14.127 1.00 93.94 132 CYS A N 1
ATOM 984 C CA . CYS A 1 132 ? 6.961 13.287 15.580 1.00 93.94 132 CYS A CA 1
ATOM 985 C C . CYS A 1 132 ? 6.213 14.576 15.969 1.00 93.94 132 CYS A C 1
ATOM 987 O O . CYS A 1 132 ? 5.312 14.547 16.808 1.00 93.94 132 CYS A O 1
ATOM 989 N N . THR A 1 133 ? 6.507 15.692 15.294 1.00 93.56 133 THR A N 1
ATOM 990 C CA . THR A 1 133 ? 5.822 16.975 15.498 1.00 93.56 133 THR A CA 1
ATOM 991 C C . THR A 1 133 ? 4.339 16.902 15.153 1.00 93.56 133 THR A C 1
ATOM 993 O O . THR A 1 133 ? 3.512 17.384 15.925 1.00 93.56 133 THR A O 1
ATOM 996 N N . VAL A 1 134 ? 3.980 16.281 14.028 1.00 94.00 134 VAL A N 1
ATOM 997 C CA . VAL A 1 134 ? 2.576 16.119 13.620 1.00 94.00 134 VAL A CA 1
ATOM 998 C C . VAL A 1 134 ? 1.833 15.172 14.570 1.00 94.00 134 VAL A C 1
ATOM 1000 O O . VAL A 1 134 ? 0.690 15.453 14.921 1.00 94.00 134 VAL A O 1
ATOM 1003 N N . THR A 1 135 ? 2.488 14.114 15.060 1.00 95.75 135 THR A N 1
ATOM 1004 C CA . THR A 1 135 ? 1.940 13.210 16.090 1.00 95.75 135 THR A CA 1
ATOM 1005 C C . THR A 1 135 ? 1.651 13.968 17.386 1.00 95.75 135 THR A C 1
ATOM 1007 O O . THR A 1 135 ? 0.558 13.858 17.939 1.00 95.75 135 THR A O 1
ATOM 1010 N N . GLY A 1 136 ? 2.598 14.794 17.845 1.00 96.25 136 GLY A N 1
ATOM 1011 C CA . GLY A 1 136 ? 2.405 15.668 19.001 1.00 96.25 136 GLY A CA 1
ATOM 1012 C C . GLY A 1 136 ? 1.259 16.658 18.788 1.00 96.25 136 GLY A C 1
ATOM 1013 O O . GLY A 1 136 ? 0.393 16.797 19.645 1.00 96.25 136 GLY A O 1
ATOM 1014 N N . ALA A 1 137 ? 1.181 17.299 17.621 1.00 96.31 137 ALA A N 1
ATOM 1015 C CA . ALA A 1 137 ? 0.097 18.231 17.312 1.00 96.31 137 ALA A CA 1
ATOM 1016 C C . ALA A 1 137 ? -1.275 17.536 17.324 1.00 96.31 137 ALA A C 1
ATOM 1018 O O . ALA A 1 137 ? -2.237 18.084 17.862 1.00 96.31 137 ALA A O 1
ATOM 1019 N N . PHE A 1 138 ? -1.351 16.312 16.794 1.00 96.81 138 PHE A N 1
ATOM 1020 C CA . PHE A 1 138 ? -2.557 15.486 16.829 1.00 96.81 138 PHE A CA 1
ATOM 1021 C C . PHE A 1 138 ? -2.957 15.126 18.269 1.00 96.81 138 PHE A C 1
ATOM 1023 O O . PHE A 1 138 ? -4.114 15.296 18.648 1.00 96.81 138 PHE A O 1
ATOM 1030 N N . GLY A 1 139 ? -1.992 14.743 19.113 1.00 96.81 139 GLY A N 1
ATOM 1031 C CA . GLY A 1 139 ? -2.221 14.502 20.541 1.00 96.81 139 GLY A CA 1
ATOM 1032 C C . GLY A 1 139 ? -2.719 15.742 21.292 1.00 96.81 139 GLY A C 1
ATOM 1033 O O . GLY A 1 139 ? -3.665 15.649 22.075 1.00 96.81 139 GLY A O 1
ATOM 1034 N N . ILE A 1 140 ? -2.153 16.924 21.015 1.00 97.38 140 ILE A N 1
ATOM 1035 C CA . ILE A 1 140 ? -2.659 18.189 21.572 1.00 97.38 140 ILE A CA 1
ATOM 1036 C C . ILE A 1 140 ? -4.094 18.432 21.113 1.00 97.38 140 ILE A C 1
ATOM 1038 O O . ILE A 1 140 ? -4.928 18.771 21.942 1.00 97.38 140 ILE A O 1
ATOM 1042 N N . TRP A 1 141 ? -4.407 18.242 19.831 1.00 97.06 141 TRP A N 1
ATOM 1043 C CA . TRP A 1 141 ? -5.753 18.483 19.310 1.00 97.06 141 TRP A CA 1
ATOM 1044 C C . TRP A 1 141 ? -6.814 17.602 19.985 1.00 97.06 141 TRP A C 1
ATOM 1046 O O . TRP A 1 141 ? -7.863 18.112 20.380 1.00 97.06 141 TRP A O 1
ATOM 1056 N N . ILE A 1 142 ? -6.517 16.316 20.196 1.00 96.50 142 ILE A N 1
ATOM 1057 C CA . ILE A 1 142 ? -7.415 15.389 20.899 1.00 96.50 142 ILE A CA 1
ATOM 1058 C C . ILE A 1 142 ? -7.592 15.808 22.362 1.00 96.50 142 ILE A C 1
ATOM 1060 O O . ILE A 1 142 ? -8.710 15.983 22.844 1.00 96.50 142 ILE A O 1
ATOM 1064 N N . PHE A 1 143 ? -6.491 15.993 23.094 1.00 97.06 143 PHE A N 1
ATOM 1065 C CA . PHE A 1 143 ? -6.545 16.152 24.551 1.00 97.06 143 PHE A CA 1
ATOM 1066 C C . PHE A 1 143 ? -6.762 17.598 25.014 1.00 97.06 143 PHE A C 1
ATOM 1068 O O . PHE A 1 143 ? -7.141 17.818 26.169 1.00 97.06 143 PHE A O 1
ATOM 1075 N N . HIS A 1 144 ? -6.575 18.597 24.147 1.00 97.00 144 HIS A N 1
ATOM 1076 C CA . HIS A 1 144 ? -6.897 19.989 24.461 1.00 97.00 144 HIS A CA 1
ATOM 1077 C C . HIS A 1 144 ? -8.402 20.169 24.647 1.00 97.00 144 HIS A C 1
ATOM 1079 O O . HIS A 1 144 ? -8.801 20.913 25.537 1.00 97.00 144 HIS A O 1
ATOM 1085 N N . ASP A 1 145 ? -9.231 19.449 23.892 1.00 95.44 145 ASP A N 1
ATOM 1086 C CA . ASP A 1 145 ? -10.685 19.498 24.025 1.00 95.44 145 ASP A CA 1
ATOM 1087 C C . ASP A 1 145 ? -11.321 18.113 23.857 1.00 95.44 145 ASP A C 1
ATOM 1089 O O . ASP A 1 145 ? -12.142 17.869 22.983 1.00 95.44 145 ASP A O 1
ATOM 1093 N N . ILE A 1 146 ? -10.941 17.181 24.733 1.00 95.50 146 ILE A N 1
ATOM 1094 C CA . ILE A 1 146 ? -11.380 15.777 24.662 1.00 95.50 146 ILE A CA 1
ATOM 1095 C C . ILE A 1 146 ? -12.912 15.603 24.651 1.00 95.50 146 ILE A C 1
ATOM 1097 O O . ILE A 1 146 ? -13.423 14.592 24.180 1.00 95.50 146 ILE A O 1
ATOM 1101 N N . GLN A 1 147 ? -13.658 16.590 25.158 1.00 94.44 147 GLN A N 1
ATOM 1102 C CA . GLN A 1 147 ? -15.118 16.551 25.200 1.00 94.44 147 GLN A CA 1
ATOM 1103 C C . GLN A 1 147 ? -15.758 16.820 23.833 1.00 94.44 147 GLN A C 1
ATOM 1105 O O . GLN A 1 147 ? -16.822 16.265 23.574 1.00 94.44 147 GLN A O 1
ATOM 1110 N N . SER A 1 148 ? -15.146 17.614 22.945 1.00 93.44 148 SER A N 1
ATOM 1111 C CA . SER A 1 148 ? -15.716 17.843 21.606 1.00 93.44 148 SER A CA 1
ATOM 1112 C C . SER A 1 148 ? -15.603 16.626 20.693 1.00 93.44 148 SER A C 1
ATOM 1114 O O . SER A 1 148 ? -16.449 16.448 19.822 1.00 93.44 148 SER A O 1
ATOM 1116 N N . TRP A 1 149 ? -14.629 15.749 20.943 1.00 93.81 149 TRP A N 1
ATOM 1117 C CA . TRP A 1 149 ? -14.460 14.484 20.222 1.00 93.81 14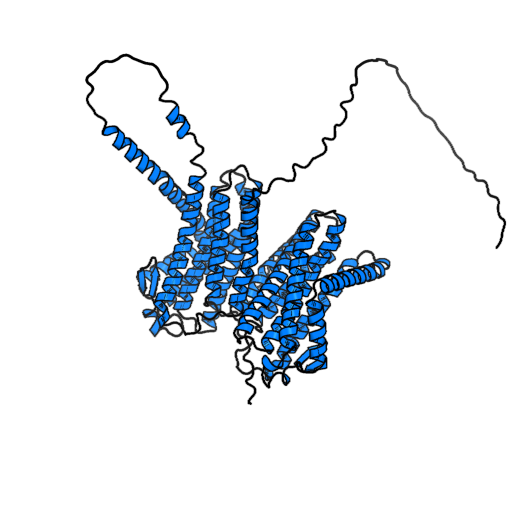9 TRP A CA 1
ATOM 1118 C C . TRP A 1 149 ? -15.484 13.413 20.610 1.00 93.81 149 TRP A C 1
ATOM 1120 O O . TRP A 1 149 ? -15.744 12.494 19.837 1.00 93.81 149 TRP A O 1
ATOM 1130 N N . SER A 1 150 ? -16.056 13.495 21.815 1.00 91.88 150 SER A N 1
ATOM 1131 C CA . SER A 1 150 ? -17.095 12.565 22.266 1.00 91.88 150 SER A CA 1
ATOM 1132 C C . SER A 1 150 ? -17.991 13.212 23.335 1.00 91.88 150 SER A C 1
ATOM 1134 O O . SER A 1 150 ? -17.826 12.950 24.537 1.00 91.88 150 SER A O 1
ATOM 1136 N N . PRO A 1 151 ? -18.925 14.097 22.923 1.00 90.25 151 PRO A N 1
ATOM 1137 C CA . PRO A 1 151 ? -19.720 14.904 23.845 1.00 90.25 151 PRO A CA 1
ATOM 1138 C C . PRO A 1 151 ? -20.516 14.053 24.840 1.00 90.25 151 PRO A C 1
ATOM 1140 O O . PRO A 1 151 ? -21.444 13.336 24.476 1.00 90.25 151 PRO A O 1
ATOM 1143 N N . GLY A 1 152 ? -20.155 14.145 26.124 1.00 87.44 152 GLY A N 1
ATOM 1144 C CA . GLY A 1 152 ? -20.826 13.423 27.212 1.00 87.44 152 GLY A CA 1
ATOM 1145 C C . GLY A 1 152 ? -20.406 11.960 27.393 1.00 87.44 152 GLY A C 1
ATOM 1146 O O . GLY A 1 152 ? -20.856 11.342 28.352 1.00 87.44 152 GLY A O 1
ATOM 1147 N N . CYS A 1 153 ? -19.529 11.427 26.539 1.00 90.19 153 CYS A N 1
ATOM 1148 C CA . CYS A 1 153 ? -19.031 10.047 26.617 1.00 90.19 153 CYS A CA 1
ATOM 1149 C C . CYS A 1 153 ? -17.533 9.965 26.933 1.00 90.19 153 CYS A C 1
ATOM 1151 O O . CYS A 1 153 ? -17.039 8.902 27.288 1.00 90.19 153 CYS A O 1
ATOM 1153 N N . ALA A 1 154 ? -16.784 11.071 26.836 1.00 91.06 154 ALA A N 1
ATOM 1154 C CA . ALA A 1 154 ? -15.331 11.075 27.039 1.00 91.06 154 ALA A CA 1
ATOM 1155 C C . ALA A 1 154 ? -14.878 10.503 28.405 1.00 91.06 154 ALA A C 1
ATOM 1157 O O . ALA A 1 154 ? -13.734 10.078 28.553 1.00 91.06 154 ALA A O 1
ATOM 1158 N N . GLN A 1 155 ? -15.771 10.503 29.400 1.00 92.00 155 GLN A N 1
ATOM 1159 C CA . GLN A 1 155 ? -15.541 9.948 30.737 1.00 92.00 155 GLN A CA 1
ATOM 1160 C C . GLN A 1 155 ? -15.596 8.415 30.788 1.00 92.00 155 GLN A C 1
ATOM 1162 O O . GLN A 1 155 ? -15.045 7.831 31.717 1.00 92.00 155 GLN A O 1
ATOM 1167 N N . GLU A 1 156 ? -16.230 7.774 29.812 1.00 92.38 156 GLU A N 1
ATOM 1168 C CA . GLU A 1 156 ? -16.372 6.316 29.752 1.00 92.38 156 GLU A CA 1
ATOM 1169 C C . GLU A 1 156 ? -15.111 5.638 29.194 1.00 92.38 156 GLU A C 1
ATOM 1171 O O . GLU A 1 156 ? -14.943 4.431 29.343 1.00 92.38 156 GLU A O 1
ATOM 1176 N N . TYR A 1 157 ? -14.199 6.402 28.577 1.00 92.44 157 TYR A N 1
ATOM 1177 C CA . TYR A 1 157 ? -12.976 5.847 28.008 1.00 92.44 157 TYR A CA 1
ATOM 1178 C C . TYR A 1 157 ? -11.857 5.722 29.044 1.00 92.44 157 TYR A C 1
ATOM 1180 O O . TYR A 1 157 ? -11.518 6.680 29.748 1.00 92.44 157 TYR A O 1
ATOM 1188 N N . PHE A 1 158 ? -11.208 4.560 29.073 1.00 94.19 158 PHE A N 1
ATOM 1189 C CA . PHE A 1 158 ? -10.061 4.274 29.936 1.00 94.19 158 PHE A CA 1
ATOM 1190 C C . PHE A 1 158 ? -8.800 4.050 29.107 1.00 94.19 158 PHE A C 1
ATOM 1192 O O . PHE A 1 158 ? -8.770 3.184 28.242 1.00 94.19 158 PHE A O 1
ATOM 1199 N N . LEU A 1 159 ? -7.740 4.796 29.406 1.00 92.06 159 LEU A N 1
ATOM 1200 C CA . LEU A 1 159 ? -6.382 4.543 28.940 1.00 92.06 159 LEU A CA 1
ATOM 1201 C C . LEU A 1 159 ? -5.693 3.569 29.889 1.00 92.06 159 LEU A C 1
ATOM 1203 O O . LEU A 1 159 ? -5.738 3.757 31.106 1.00 92.06 159 LEU A O 1
ATOM 1207 N N . VAL A 1 160 ? -5.014 2.562 29.340 1.00 87.38 160 VAL A N 1
ATOM 1208 C CA . VAL A 1 160 ? -4.200 1.657 30.149 1.00 87.38 160 VAL A CA 1
ATOM 1209 C C . VAL A 1 160 ? -2.727 1.958 29.959 1.00 87.38 160 VAL A C 1
ATOM 1211 O O . VAL A 1 160 ? -2.165 1.766 28.886 1.00 87.38 160 VAL A O 1
ATOM 1214 N N . MET A 1 161 ? -2.100 2.445 31.027 1.00 85.25 161 MET A N 1
ATOM 1215 C CA . MET A 1 161 ? -0.669 2.734 31.064 1.00 85.25 161 MET A CA 1
ATOM 1216 C C . MET A 1 161 ? -0.032 1.881 32.153 1.00 85.25 161 MET A C 1
ATOM 1218 O O . MET A 1 161 ? -0.425 1.958 33.317 1.00 85.25 161 MET A O 1
ATOM 1222 N N . CYS A 1 162 ? 0.925 1.033 31.768 1.00 84.44 162 CYS A N 1
ATOM 1223 C CA . CYS A 1 162 ? 1.609 0.108 32.680 1.00 84.44 162 CYS A CA 1
ATOM 1224 C C . CYS A 1 162 ? 0.634 -0.754 33.516 1.00 84.44 162 CYS A C 1
ATOM 1226 O O . CYS A 1 162 ? 0.820 -0.933 34.718 1.00 84.44 162 CYS A O 1
ATOM 1228 N N . GLY A 1 163 ? -0.443 -1.242 32.888 1.00 83.75 163 GLY A N 1
ATOM 1229 C CA . GLY A 1 163 ? -1.470 -2.071 33.534 1.00 83.75 163 GLY A CA 1
ATOM 1230 C C . GLY A 1 163 ? -2.457 -1.316 34.437 1.00 83.75 163 GLY A C 1
ATOM 1231 O O . GLY A 1 163 ? -3.371 -1.934 34.976 1.00 83.75 163 GLY A O 1
ATOM 1232 N N . GLN A 1 164 ? -2.314 0.002 34.603 1.00 92.38 164 GLN A N 1
ATOM 1233 C CA . GLN A 1 164 ? -3.250 0.823 35.374 1.00 92.38 164 GLN A CA 1
ATOM 1234 C C . GLN A 1 164 ? -4.338 1.399 34.469 1.00 92.38 164 GLN A C 1
ATOM 1236 O O . GLN A 1 164 ? -4.024 2.039 33.465 1.00 92.38 164 GLN A O 1
ATOM 1241 N N . LYS A 1 165 ? -5.608 1.213 34.850 1.00 93.44 165 LYS A N 1
ATOM 1242 C CA . LYS A 1 165 ? -6.760 1.828 34.176 1.00 93.44 165 LYS A CA 1
ATOM 1243 C C . LYS A 1 165 ? -6.903 3.273 34.629 1.00 93.44 165 LYS A C 1
ATOM 1245 O O . LYS A 1 165 ? -7.167 3.539 35.800 1.00 93.44 165 LYS A O 1
ATOM 1250 N N . LEU A 1 166 ? -6.740 4.203 33.702 1.00 95.31 166 LEU A N 1
ATOM 1251 C CA . LEU A 1 166 ? -6.813 5.630 33.963 1.00 95.31 166 LEU A CA 1
ATOM 1252 C C . LEU A 1 166 ? -7.879 6.241 33.061 1.00 95.31 166 LEU A C 1
ATOM 1254 O O . LEU A 1 166 ? -7.866 6.040 31.853 1.00 95.31 166 LEU A O 1
ATOM 1258 N N . GLN A 1 167 ? -8.809 6.998 33.631 1.00 95.88 167 GLN A N 1
ATOM 1259 C CA . GLN A 1 167 ? -9.849 7.656 32.845 1.00 95.88 167 GLN A CA 1
ATOM 1260 C C . GLN A 1 167 ? -9.213 8.637 31.847 1.00 95.88 167 GLN A C 1
ATOM 1262 O O . GLN A 1 167 ? -8.417 9.490 32.248 1.00 95.88 167 GLN A O 1
ATOM 1267 N N . ALA A 1 168 ? -9.561 8.539 30.562 1.00 93.38 168 ALA A N 1
ATOM 1268 C CA . ALA A 1 168 ? -8.949 9.340 29.500 1.00 93.38 168 ALA A CA 1
ATOM 1269 C C . ALA A 1 168 ? -9.203 10.844 29.689 1.00 93.38 168 ALA A C 1
ATOM 1271 O O . ALA A 1 168 ? -8.314 11.666 29.467 1.00 93.38 168 ALA A O 1
ATOM 1272 N N . SER A 1 169 ? -10.389 11.203 30.191 1.00 95.38 169 SER A N 1
ATOM 1273 C CA . SER A 1 169 ? -10.736 12.574 30.576 1.00 95.38 169 SER A CA 1
ATOM 1274 C C . SER A 1 169 ? -10.163 13.011 31.929 1.00 95.38 169 SER A C 1
ATOM 1276 O O . SER A 1 169 ? -10.368 14.158 32.335 1.00 95.38 169 SER A O 1
ATOM 1278 N N . GLY A 1 170 ? -9.494 12.114 32.660 1.00 96.06 170 GLY A N 1
ATOM 1279 C CA . GLY A 1 170 ? -8.924 12.398 33.970 1.00 96.06 170 GLY A CA 1
ATOM 1280 C C . GLY A 1 170 ? -7.867 13.507 33.881 1.00 96.06 170 GLY A C 1
ATOM 1281 O O . GLY A 1 170 ? -7.034 13.487 32.970 1.00 96.06 170 GLY A O 1
ATOM 1282 N N . PRO A 1 171 ? -7.847 14.472 34.820 1.00 96.06 171 PRO A N 1
ATOM 1283 C CA . PRO A 1 171 ? -6.985 15.651 34.720 1.00 96.06 171 PRO A CA 1
ATOM 1284 C C . PRO A 1 171 ? -5.500 15.282 34.654 1.00 96.06 171 PRO A C 1
ATOM 1286 O O . PRO A 1 171 ? -4.766 15.850 33.853 1.00 96.06 171 PRO A O 1
ATOM 1289 N N . ASN A 1 172 ? -5.070 14.280 35.425 1.00 95.50 172 ASN A N 1
ATOM 1290 C CA . ASN A 1 172 ? -3.674 13.839 35.453 1.00 95.50 172 ASN A CA 1
ATOM 1291 C C . ASN A 1 172 ? -3.234 13.232 34.115 1.00 95.50 172 ASN A C 1
ATOM 1293 O O . ASN A 1 172 ? -2.155 13.551 33.622 1.00 95.50 172 ASN A O 1
ATOM 1297 N N . VAL A 1 173 ? -4.080 12.391 33.512 1.00 93.56 173 VAL A N 1
ATOM 1298 C CA . VAL A 1 173 ? -3.797 11.759 32.216 1.00 93.56 173 VAL A CA 1
ATOM 1299 C C . VAL A 1 173 ? -3.759 12.809 31.120 1.00 93.56 173 VAL A C 1
ATOM 1301 O O . VAL A 1 173 ? -2.802 12.866 30.354 1.00 93.56 173 VAL A O 1
ATOM 1304 N N . ARG A 1 174 ? -4.760 13.693 31.095 1.00 94.94 174 ARG A N 1
ATOM 1305 C CA . ARG A 1 174 ? -4.840 14.790 30.132 1.00 94.94 174 ARG A CA 1
ATOM 1306 C C . ARG A 1 174 ? -3.617 15.700 30.214 1.00 94.94 174 ARG A C 1
ATOM 1308 O O . ARG A 1 174 ? -3.023 15.990 29.182 1.00 94.94 174 ARG A O 1
ATOM 1315 N N . ILE A 1 175 ? -3.208 16.113 31.416 1.00 95.50 175 ILE A N 1
ATOM 1316 C CA . ILE A 1 175 ? -2.002 16.932 31.610 1.00 95.50 175 ILE A CA 1
ATOM 1317 C C . ILE A 1 175 ? -0.760 16.176 31.129 1.00 95.50 175 ILE A C 1
ATOM 1319 O O . ILE A 1 175 ? 0.029 16.743 30.379 1.00 95.50 175 ILE A O 1
ATOM 1323 N N . ALA A 1 176 ? -0.597 14.903 31.499 1.00 93.94 176 ALA A N 1
ATOM 1324 C CA . ALA A 1 176 ? 0.558 14.108 31.085 1.00 93.94 176 ALA A CA 1
ATOM 1325 C C . ALA A 1 176 ? 0.655 13.980 29.555 1.00 93.94 176 ALA A C 1
ATOM 1327 O O . ALA A 1 176 ? 1.707 14.266 28.980 1.00 93.94 176 ALA A O 1
ATOM 1328 N N . VAL A 1 177 ? -0.446 13.622 28.884 1.00 93.31 177 VAL A N 1
ATOM 1329 C CA . VAL A 1 177 ? -0.487 13.495 27.419 1.00 93.31 177 VAL A CA 1
ATOM 1330 C C . VAL A 1 177 ? -0.249 14.844 26.743 1.00 93.31 177 VAL A C 1
ATOM 1332 O O . VAL A 1 177 ? 0.503 14.902 25.770 1.00 93.31 177 VAL A O 1
ATOM 1335 N N . LEU A 1 178 ? -0.814 15.937 27.267 1.00 95.44 178 LEU A N 1
ATOM 1336 C CA . LEU A 1 178 ? -0.570 17.284 26.746 1.00 95.44 178 LEU A CA 1
ATOM 1337 C C . LEU A 1 178 ? 0.892 17.707 26.897 1.00 95.44 178 LEU A C 1
ATOM 1339 O O . LEU A 1 178 ? 1.439 18.287 25.963 1.00 95.44 178 LEU A O 1
ATOM 1343 N N . VAL A 1 179 ? 1.546 17.398 28.021 1.00 95.19 179 VAL A N 1
ATOM 1344 C CA . VAL A 1 179 ? 2.974 17.690 28.228 1.00 95.19 179 VAL A CA 1
ATOM 1345 C C . VAL A 1 179 ? 3.828 16.916 27.227 1.00 95.19 179 VAL A C 1
ATOM 1347 O O . VAL A 1 179 ? 4.628 17.528 26.520 1.00 95.19 179 VAL A O 1
ATOM 1350 N N . ILE A 1 180 ? 3.623 15.600 27.104 1.00 92.19 180 ILE A N 1
ATOM 1351 C CA . ILE A 1 180 ? 4.365 14.753 26.154 1.00 92.19 180 ILE A CA 1
ATOM 1352 C C . ILE A 1 180 ? 4.161 15.253 24.719 1.00 92.19 180 ILE A C 1
ATOM 1354 O O . ILE A 1 180 ? 5.124 15.453 23.981 1.00 92.19 180 ILE A O 1
ATOM 1358 N N . SER A 1 181 ? 2.911 15.523 24.345 1.00 94.88 181 SER A N 1
ATOM 1359 C CA . SER A 1 181 ? 2.557 15.993 23.005 1.00 94.88 181 SER A CA 1
ATOM 1360 C C . SER A 1 181 ? 3.129 17.386 22.714 1.00 94.88 181 SER A C 1
ATOM 1362 O O . SER A 1 181 ? 3.609 17.632 21.612 1.00 94.88 181 SER A O 1
ATOM 1364 N N . SER A 1 182 ? 3.165 18.281 23.708 1.00 94.88 182 SER A N 1
ATOM 1365 C CA . SER A 1 182 ? 3.763 19.621 23.582 1.00 94.88 182 SER A CA 1
ATOM 1366 C C . SER A 1 182 ? 5.274 19.572 23.394 1.00 94.88 182 SER A C 1
ATOM 1368 O O . SER A 1 182 ? 5.805 20.300 22.556 1.00 94.88 182 SER A O 1
ATOM 1370 N N . LEU A 1 183 ? 5.970 18.694 24.123 1.00 90.56 183 LEU A N 1
ATOM 1371 C CA . LEU A 1 183 ? 7.402 18.465 23.914 1.00 90.56 183 LEU A CA 1
ATOM 1372 C C . LEU A 1 183 ? 7.663 17.942 22.498 1.00 90.56 183 LEU A C 1
ATOM 1374 O O . LEU A 1 183 ? 8.578 18.417 21.829 1.00 90.56 183 LEU A O 1
ATOM 1378 N N . ALA A 1 184 ? 6.810 17.034 22.024 1.00 91.38 184 ALA A N 1
ATOM 1379 C CA . ALA A 1 184 ? 6.935 16.425 20.710 1.00 91.38 184 ALA A CA 1
ATOM 1380 C C . ALA A 1 184 ? 6.681 17.382 19.542 1.00 91.38 184 ALA A C 1
ATOM 1382 O O . ALA A 1 184 ? 7.249 17.210 18.465 1.00 91.38 184 ALA A O 1
ATOM 1383 N N . VAL A 1 185 ? 5.865 18.422 19.734 1.00 93.88 185 VAL A N 1
ATOM 1384 C CA . VAL A 1 185 ? 5.636 19.442 18.701 1.00 93.88 185 VAL A CA 1
ATOM 1385 C C . VAL A 1 185 ? 6.901 20.245 18.404 1.00 93.88 185 VAL A C 1
ATOM 1387 O O . VAL A 1 185 ? 7.068 20.692 17.272 1.00 93.88 185 VAL A O 1
ATOM 1390 N N . ILE A 1 186 ? 7.821 20.399 19.359 1.00 92.38 186 ILE A N 1
ATOM 1391 C CA . ILE A 1 186 ? 9.020 21.227 19.194 1.00 92.38 186 ILE A CA 1
ATOM 1392 C C . ILE A 1 186 ? 10.145 20.383 18.563 1.00 92.38 186 ILE A C 1
ATOM 1394 O O . ILE A 1 186 ? 10.769 19.582 19.263 1.00 92.38 186 ILE A O 1
ATOM 1398 N N . PRO A 1 187 ? 10.507 20.582 17.276 1.00 87.19 187 PRO A N 1
ATOM 1399 C CA . PRO A 1 187 ? 11.481 19.716 16.601 1.00 87.19 187 PRO A CA 1
ATOM 1400 C C . PRO A 1 187 ? 12.859 19.722 17.274 1.00 87.19 187 PRO A C 1
ATOM 1402 O O . PRO A 1 187 ? 13.543 18.704 17.314 1.00 87.19 187 PRO A O 1
ATOM 1405 N N . LEU A 1 188 ? 13.260 20.865 17.843 1.00 83.75 188 LEU A N 1
ATOM 1406 C CA . LEU A 1 188 ? 14.522 20.991 18.572 1.00 83.75 188 LEU A CA 1
ATOM 1407 C C . LEU A 1 188 ? 14.544 20.128 19.842 1.00 83.75 188 LEU A C 1
ATOM 1409 O O . LEU A 1 188 ? 15.564 19.513 20.142 1.00 83.75 188 LEU A O 1
ATOM 1413 N N . VAL A 1 189 ? 13.422 20.055 20.565 1.00 85.44 189 VAL A N 1
ATOM 1414 C CA . VAL A 1 189 ? 13.292 19.202 21.754 1.00 85.44 189 VAL A CA 1
ATOM 1415 C C . VAL A 1 189 ? 13.362 17.738 21.344 1.00 85.44 189 VAL A C 1
ATOM 1417 O O . VAL A 1 189 ? 14.074 16.982 21.989 1.00 85.44 189 VAL A O 1
ATOM 1420 N N . ASN A 1 190 ? 12.731 17.346 20.235 1.00 83.56 190 ASN A N 1
ATOM 1421 C CA . ASN A 1 190 ? 12.830 15.977 19.720 1.00 83.56 190 ASN A CA 1
ATOM 1422 C C . ASN A 1 190 ? 14.277 15.575 19.411 1.00 83.56 190 ASN A C 1
ATOM 1424 O O . ASN A 1 190 ? 14.717 14.501 19.820 1.00 83.56 190 ASN A O 1
ATOM 1428 N N . VAL A 1 191 ? 15.034 16.445 18.729 1.00 80.62 191 VAL A N 1
ATOM 1429 C CA . VAL A 1 191 ? 16.466 16.224 18.462 1.00 80.62 191 VAL A CA 1
ATOM 1430 C C . VAL A 1 191 ? 17.238 16.088 19.771 1.00 80.62 191 VAL A C 1
ATOM 1432 O O . VAL A 1 191 ? 18.037 15.166 19.908 1.00 80.62 191 VAL A O 1
ATOM 1435 N N . LEU A 1 192 ? 16.985 16.976 20.736 1.00 83.19 192 LEU A N 1
ATOM 1436 C CA . LEU A 1 192 ? 17.667 16.957 22.026 1.00 83.19 192 LEU A CA 1
ATOM 1437 C C . LEU A 1 192 ? 17.349 15.688 22.822 1.00 83.19 192 LEU A C 1
ATOM 1439 O O . LEU A 1 192 ? 18.266 15.065 23.339 1.00 83.19 192 LEU A O 1
ATOM 1443 N N . VAL A 1 193 ? 16.080 15.285 22.901 1.00 82.62 193 VAL A N 1
ATOM 1444 C CA . VAL A 1 193 ? 15.642 14.067 23.599 1.00 82.62 193 VAL A CA 1
ATOM 1445 C C . VAL A 1 193 ? 16.293 12.841 22.977 1.00 82.62 193 VAL A C 1
ATOM 1447 O O . VAL A 1 193 ? 16.828 12.008 23.702 1.00 82.62 193 VAL A O 1
ATOM 1450 N N . ILE A 1 194 ? 16.316 12.756 21.646 1.00 78.38 194 ILE A N 1
ATOM 1451 C CA . ILE A 1 194 ? 16.999 11.670 20.942 1.00 78.38 194 ILE A CA 1
ATOM 1452 C C . ILE A 1 194 ? 18.495 11.689 21.240 1.00 78.38 194 ILE A C 1
ATOM 1454 O O . ILE A 1 194 ? 19.050 10.650 21.567 1.00 78.38 194 ILE A O 1
ATOM 1458 N N . PHE A 1 195 ? 19.147 12.849 21.175 1.00 76.94 195 PHE A N 1
ATOM 1459 C CA . PHE A 1 195 ? 20.578 12.967 21.445 1.00 76.94 195 PHE A CA 1
ATOM 1460 C C . PHE A 1 195 ? 20.924 12.595 22.890 1.00 76.94 195 PHE A C 1
ATOM 1462 O O . PHE A 1 195 ? 21.861 11.840 23.125 1.00 76.94 195 PHE A O 1
ATOM 1469 N N . VAL A 1 196 ? 20.136 13.057 23.862 1.00 82.31 196 VAL A N 1
ATOM 1470 C CA . VAL A 1 196 ? 20.275 12.669 25.271 1.00 82.31 196 VAL A CA 1
ATOM 1471 C C . VAL A 1 196 ? 20.066 11.168 25.429 1.00 82.31 196 VAL A C 1
ATOM 1473 O O . VAL A 1 196 ? 20.846 10.530 26.125 1.00 82.31 196 VAL A O 1
ATOM 1476 N N . LEU A 1 197 ? 19.074 10.582 24.755 1.00 78.31 197 LEU A N 1
ATOM 1477 C CA . LEU A 1 197 ? 18.847 9.141 24.784 1.00 78.31 197 LEU A CA 1
ATOM 1478 C C . LEU A 1 197 ? 20.026 8.370 24.173 1.00 78.31 197 LEU A C 1
ATOM 1480 O O . LEU A 1 197 ? 20.447 7.388 24.771 1.00 78.31 197 LEU A O 1
ATOM 1484 N N . ILE A 1 198 ? 20.617 8.837 23.063 1.00 72.75 198 ILE A N 1
ATOM 1485 C CA . ILE A 1 198 ? 21.869 8.270 22.528 1.00 72.75 198 ILE A CA 1
ATOM 1486 C C . ILE A 1 198 ? 22.958 8.337 23.585 1.00 72.75 198 ILE A C 1
ATOM 1488 O O . ILE A 1 198 ? 23.560 7.320 23.884 1.00 72.75 198 ILE A O 1
ATOM 1492 N N . LEU A 1 199 ? 23.217 9.512 24.160 1.00 78.88 199 LEU A N 1
ATOM 1493 C CA . LEU A 1 199 ? 24.295 9.679 25.131 1.00 78.88 199 LEU A CA 1
ATOM 1494 C C . LEU A 1 199 ? 24.086 8.793 26.359 1.00 78.88 199 LEU A C 1
ATOM 1496 O O . LEU A 1 199 ? 25.039 8.202 26.852 1.00 78.88 199 LEU A O 1
ATOM 1500 N N . LEU A 1 200 ? 22.850 8.673 26.846 1.00 82.31 200 LEU A N 1
ATOM 1501 C CA . LEU A 1 200 ? 22.509 7.769 27.941 1.00 82.31 200 LEU A CA 1
ATOM 1502 C C . LEU A 1 200 ? 22.739 6.309 27.547 1.00 82.31 200 LEU A C 1
ATOM 1504 O O . LEU A 1 200 ? 23.314 5.570 28.341 1.00 82.31 200 LEU A O 1
ATOM 1508 N N . LEU A 1 201 ? 22.351 5.908 26.334 1.00 74.75 201 LEU A N 1
ATOM 1509 C CA . LEU A 1 201 ? 22.578 4.557 25.826 1.00 74.75 201 LEU A CA 1
ATOM 1510 C C . LEU A 1 201 ? 24.063 4.268 25.612 1.00 74.75 201 LEU A C 1
ATOM 1512 O O . LEU A 1 201 ? 24.512 3.225 26.058 1.00 74.75 201 LEU A O 1
ATOM 1516 N N . CYS A 1 202 ? 24.835 5.191 25.039 1.00 73.06 202 CYS A N 1
ATOM 1517 C CA . CYS A 1 202 ? 26.281 5.068 24.859 1.00 73.06 202 CYS A CA 1
ATOM 1518 C C . CYS A 1 202 ? 27.025 5.050 26.199 1.00 73.06 202 CYS A C 1
ATOM 1520 O O . CYS A 1 202 ? 27.971 4.290 26.364 1.00 73.06 202 CYS A O 1
ATOM 1522 N N . ASN A 1 203 ? 26.609 5.850 27.185 1.00 80.62 203 ASN A N 1
ATOM 1523 C CA . ASN A 1 203 ? 27.207 5.819 28.523 1.00 80.62 203 ASN A CA 1
ATOM 1524 C C . ASN A 1 203 ? 26.869 4.515 29.257 1.00 80.62 203 ASN A C 1
ATOM 1526 O O . ASN A 1 203 ? 27.736 3.926 29.903 1.00 80.62 203 ASN A O 1
ATOM 1530 N N . LEU A 1 204 ? 25.619 4.053 29.152 1.00 77.12 204 LEU A N 1
ATOM 1531 C CA . LEU A 1 204 ? 25.180 2.776 29.713 1.00 77.12 204 LEU A CA 1
ATOM 1532 C C . LEU A 1 204 ? 25.883 1.604 29.017 1.00 77.12 204 LEU A C 1
ATOM 1534 O O . LEU A 1 204 ? 26.297 0.657 29.676 1.00 77.12 204 LEU A O 1
ATOM 1538 N N . GLU A 1 205 ? 26.091 1.706 27.708 1.00 70.38 205 GLU A N 1
ATOM 1539 C CA . GLU A 1 205 ? 26.887 0.781 26.915 1.00 70.38 205 GLU A CA 1
ATOM 1540 C C . GLU A 1 205 ? 28.344 0.788 27.368 1.00 70.38 205 GLU A C 1
ATOM 1542 O O . GLU A 1 205 ? 28.845 -0.266 27.710 1.00 70.38 205 GLU A O 1
ATOM 1547 N N . GLN A 1 206 ? 29.027 1.930 27.468 1.00 77.94 206 GLN A N 1
ATOM 1548 C CA . GLN A 1 206 ? 30.414 1.981 27.959 1.00 77.94 206 GLN A CA 1
ATOM 1549 C C . GLN A 1 206 ? 30.551 1.386 29.367 1.00 77.94 206 GLN A C 1
ATOM 1551 O O . GLN A 1 206 ? 31.538 0.716 29.678 1.00 77.94 206 GLN A O 1
ATOM 1556 N N . MET A 1 207 ? 29.545 1.602 30.214 1.00 72.81 207 MET A N 1
ATOM 1557 C CA . MET A 1 207 ? 29.443 0.980 31.531 1.00 72.81 207 MET A CA 1
ATOM 1558 C C . MET A 1 207 ? 29.293 -0.547 31.455 1.00 72.81 207 MET A C 1
ATOM 1560 O O . MET A 1 207 ? 29.919 -1.241 32.252 1.00 72.81 207 MET A O 1
ATOM 1564 N N . LEU A 1 208 ? 28.512 -1.069 30.505 1.00 68.06 208 LEU A N 1
ATOM 1565 C CA . LEU A 1 208 ? 28.263 -2.504 30.314 1.00 68.06 208 LEU A CA 1
ATOM 1566 C C . LEU A 1 208 ? 29.355 -3.216 29.494 1.00 68.06 208 LEU A C 1
ATOM 1568 O O . LEU A 1 208 ? 29.664 -4.368 29.776 1.00 68.06 208 LEU A O 1
ATOM 1572 N N . CYS A 1 209 ? 29.987 -2.549 28.530 1.00 62.16 209 CYS A N 1
ATOM 1573 C CA . CYS A 1 209 ? 31.079 -3.071 27.705 1.00 62.16 209 CYS A CA 1
ATOM 1574 C C . CYS A 1 209 ? 32.370 -3.219 28.507 1.00 62.16 209 CYS A C 1
ATOM 1576 O O . CYS A 1 209 ? 33.145 -4.133 28.244 1.00 62.16 209 CYS A O 1
ATOM 1578 N N . ARG A 1 210 ? 32.549 -2.435 29.584 1.00 73.50 210 ARG A N 1
ATOM 1579 C CA . ARG A 1 210 ? 33.544 -2.760 30.623 1.00 73.50 210 ARG A CA 1
ATOM 1580 C C . ARG A 1 210 ? 33.340 -4.151 31.236 1.00 73.50 210 ARG A C 1
ATOM 1582 O O . ARG A 1 210 ? 34.267 -4.658 31.860 1.00 73.50 210 ARG A O 1
ATOM 1589 N N . CYS A 1 211 ? 32.163 -4.758 31.084 1.00 55.06 211 CYS A N 1
ATOM 1590 C CA . C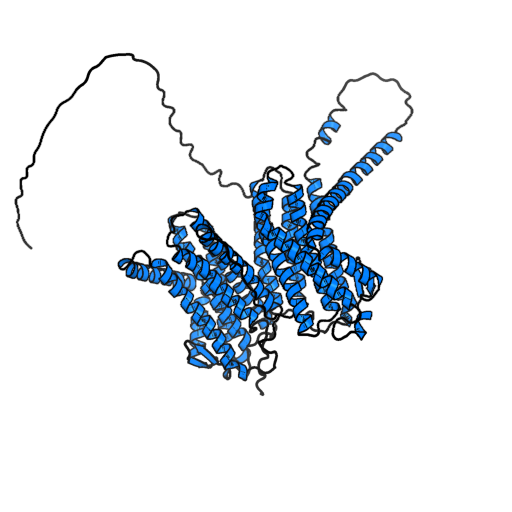YS A 1 211 ? 31.874 -6.107 31.555 1.00 55.06 211 CYS A CA 1
ATOM 1591 C C . CYS A 1 211 ? 31.942 -7.182 30.452 1.00 55.06 211 CYS A C 1
ATOM 1593 O O . CYS A 1 211 ? 32.164 -8.335 30.814 1.00 55.06 211 CYS A O 1
ATOM 1595 N N . ASN A 1 212 ? 31.766 -6.856 29.158 1.00 57.97 212 ASN A N 1
ATOM 1596 C CA . ASN A 1 212 ? 31.911 -7.793 28.026 1.00 57.97 212 ASN A CA 1
ATOM 1597 C C . ASN A 1 212 ? 31.806 -7.069 26.659 1.00 57.97 212 ASN A C 1
ATOM 1599 O O . ASN A 1 212 ? 30.846 -6.331 26.440 1.00 57.97 212 ASN A O 1
ATOM 1603 N N . GLU A 1 213 ? 32.711 -7.332 25.712 1.00 59.75 213 GLU A N 1
ATOM 1604 C CA . GLU A 1 213 ? 32.795 -6.631 24.409 1.00 59.75 213 GLU A CA 1
ATOM 1605 C C . GLU A 1 213 ? 31.656 -6.977 23.420 1.00 59.75 213 GLU A C 1
ATOM 1607 O O . GLU A 1 213 ? 31.456 -6.279 22.432 1.00 59.75 213 GLU A O 1
ATOM 1612 N N . ASN A 1 214 ? 30.831 -7.991 23.712 1.00 60.00 214 ASN A N 1
ATOM 1613 C CA . ASN A 1 214 ? 29.822 -8.519 22.778 1.00 60.00 214 ASN A CA 1
ATOM 1614 C C . ASN A 1 214 ? 28.367 -8.035 23.012 1.00 60.00 214 ASN A C 1
ATOM 1616 O O . ASN A 1 214 ? 27.438 -8.619 22.451 1.00 60.00 214 ASN A O 1
ATOM 1620 N N . HIS A 1 215 ? 28.105 -7.027 23.860 1.00 61.47 215 HIS A N 1
ATOM 1621 C CA . HIS A 1 215 ? 26.727 -6.712 24.310 1.00 61.47 215 HIS A CA 1
ATOM 1622 C C . HIS A 1 215 ? 26.089 -5.414 23.789 1.00 61.47 215 HIS A C 1
ATOM 1624 O O . HIS A 1 215 ? 24.887 -5.224 24.005 1.00 61.47 215 HIS A O 1
ATOM 1630 N N . THR A 1 216 ? 26.818 -4.557 23.071 1.00 60.00 216 THR A N 1
ATOM 1631 C CA . THR A 1 216 ? 26.340 -3.242 22.598 1.00 60.00 216 THR A CA 1
ATOM 1632 C C . THR A 1 216 ? 24.930 -3.239 21.995 1.00 60.00 216 THR A C 1
ATOM 1634 O O . THR A 1 216 ? 24.085 -2.450 22.433 1.00 60.00 216 THR A O 1
ATOM 1637 N N . PRO A 1 217 ? 24.580 -4.121 21.042 1.00 64.00 217 PRO A N 1
ATOM 1638 C CA . PRO A 1 217 ? 23.328 -3.930 20.327 1.00 64.00 217 PRO A CA 1
ATOM 1639 C C . PRO A 1 217 ? 22.120 -4.547 21.066 1.00 64.00 217 PRO A C 1
ATOM 1641 O O . PRO A 1 217 ? 20.979 -4.212 20.749 1.00 64.00 217 PRO A O 1
ATOM 1644 N N . ILE A 1 218 ? 22.338 -5.368 22.107 1.00 70.69 218 ILE A N 1
ATOM 1645 C CA . ILE A 1 218 ? 21.263 -5.928 22.951 1.00 70.69 218 ILE A CA 1
ATOM 1646 C C . ILE A 1 218 ? 20.607 -4.811 23.761 1.00 70.69 218 ILE A C 1
ATOM 1648 O O . ILE A 1 218 ? 19.382 -4.741 23.844 1.00 70.69 218 ILE A O 1
ATOM 1652 N N . LEU A 1 219 ? 21.410 -3.907 24.327 1.00 70.06 219 LEU A N 1
ATOM 1653 C CA . LEU A 1 219 ? 20.897 -2.774 25.091 1.00 70.06 219 LEU A CA 1
ATOM 1654 C C . LEU A 1 219 ? 20.057 -1.849 24.207 1.00 70.06 219 LEU A C 1
ATOM 1656 O O . LEU A 1 219 ? 18.990 -1.395 24.614 1.00 70.06 219 LEU A O 1
ATOM 1660 N N . ALA A 1 220 ? 20.520 -1.620 22.981 1.00 68.44 220 ALA A N 1
ATOM 1661 C CA . ALA A 1 220 ? 19.800 -0.854 21.982 1.00 68.44 220 ALA A CA 1
ATOM 1662 C C . ALA A 1 220 ? 18.467 -1.540 21.614 1.00 68.44 220 ALA A C 1
ATOM 1664 O O . ALA A 1 220 ? 17.410 -0.914 21.663 1.00 68.44 220 ALA A O 1
ATOM 1665 N N . LEU A 1 221 ? 18.474 -2.852 21.359 1.00 71.62 221 LEU A N 1
ATOM 1666 C CA . LEU A 1 221 ? 17.247 -3.614 21.112 1.00 71.62 221 LEU A CA 1
ATOM 1667 C C . LEU A 1 221 ? 16.267 -3.541 22.296 1.00 71.62 221 LEU A C 1
ATOM 1669 O O . LEU A 1 221 ? 15.069 -3.391 22.078 1.00 71.62 221 LEU A O 1
ATOM 1673 N N . LEU A 1 222 ? 16.749 -3.593 23.541 1.00 78.75 222 LEU A N 1
ATOM 1674 C CA . LEU A 1 222 ? 15.905 -3.475 24.735 1.00 78.75 222 LEU A CA 1
ATOM 1675 C C . LEU A 1 222 ? 15.344 -2.060 24.911 1.00 78.75 222 LEU A C 1
ATOM 1677 O O . LEU A 1 222 ? 14.148 -1.904 25.155 1.00 78.75 222 LEU A O 1
ATOM 1681 N N . ALA A 1 223 ? 16.175 -1.031 24.746 1.00 72.31 223 ALA A N 1
ATOM 1682 C CA . ALA A 1 223 ? 15.784 0.363 24.932 1.00 72.31 223 ALA A CA 1
ATOM 1683 C C . ALA A 1 223 ? 14.678 0.815 23.970 1.00 72.31 223 ALA A C 1
ATOM 1685 O O . ALA A 1 223 ? 13.866 1.663 24.333 1.00 72.31 223 ALA A O 1
ATOM 1686 N N . TRP A 1 224 ? 14.623 0.236 22.768 1.00 78.06 224 TRP A N 1
ATOM 1687 C CA . TRP A 1 224 ? 13.652 0.601 21.730 1.00 78.06 224 TRP A CA 1
ATOM 1688 C C . TRP A 1 224 ? 12.562 -0.459 21.518 1.00 78.06 224 TRP A C 1
ATOM 1690 O O . TRP A 1 224 ? 11.408 -0.125 21.229 1.00 78.06 224 TRP A O 1
ATOM 1700 N N . GLY A 1 225 ? 12.887 -1.734 21.728 1.00 79.50 225 GLY A N 1
ATOM 1701 C CA . GLY A 1 225 ? 11.941 -2.845 21.662 1.00 79.50 225 GLY A CA 1
ATOM 1702 C C . GLY A 1 225 ? 10.961 -2.854 22.832 1.00 79.50 225 GLY A C 1
ATOM 1703 O O . GLY A 1 225 ? 9.764 -3.017 22.608 1.00 79.50 225 GLY A O 1
ATOM 1704 N N . VAL A 1 226 ? 11.422 -2.605 24.067 1.00 84.94 226 VAL A N 1
ATOM 1705 C CA . VAL A 1 226 ? 10.538 -2.611 25.248 1.00 84.94 226 VAL A CA 1
ATOM 1706 C C . VAL A 1 226 ? 9.448 -1.541 25.143 1.00 84.94 226 VAL A C 1
ATOM 1708 O O . VAL A 1 226 ? 8.282 -1.906 25.294 1.00 84.94 226 VAL A O 1
ATOM 1711 N N . PRO A 1 227 ? 9.734 -0.262 24.822 1.00 86.62 227 PRO A N 1
ATOM 1712 C CA . PRO A 1 227 ? 8.662 0.719 24.696 1.00 86.62 227 PRO A CA 1
ATOM 1713 C C . PRO A 1 227 ? 7.726 0.423 23.513 1.00 86.62 227 PRO A C 1
ATOM 1715 O O . PRO A 1 227 ? 6.530 0.667 23.633 1.00 86.62 227 PRO A O 1
ATOM 1718 N N . SER A 1 228 ? 8.219 -0.187 22.424 1.00 88.12 228 SER A N 1
ATOM 1719 C CA . SER A 1 228 ? 7.363 -0.643 21.313 1.00 88.12 228 SER A CA 1
ATOM 1720 C C . SER A 1 228 ? 6.371 -1.711 21.786 1.00 88.12 228 SER A C 1
ATOM 1722 O O . SER A 1 228 ? 5.174 -1.596 21.538 1.00 88.12 228 SER A O 1
ATOM 1724 N N . ILE A 1 229 ? 6.845 -2.710 22.540 1.00 86.88 229 ILE A N 1
ATOM 1725 C CA . ILE A 1 229 ? 6.000 -3.760 23.131 1.00 86.88 229 ILE A CA 1
ATOM 1726 C C . ILE A 1 229 ? 5.002 -3.163 24.130 1.00 86.88 229 ILE A C 1
ATOM 1728 O O . ILE A 1 229 ? 3.834 -3.539 24.119 1.00 86.88 229 ILE A O 1
ATOM 1732 N N . LEU A 1 230 ? 5.428 -2.212 24.967 1.00 89.12 230 LEU A N 1
ATOM 1733 C CA . LEU A 1 230 ? 4.537 -1.541 25.919 1.00 89.12 230 LEU A CA 1
ATOM 1734 C C . LEU A 1 230 ? 3.424 -0.756 25.216 1.00 89.12 230 LEU A C 1
ATOM 1736 O O . LEU A 1 230 ? 2.294 -0.780 25.697 1.00 89.12 230 LEU A O 1
ATOM 1740 N N . ILE A 1 231 ? 3.717 -0.100 24.087 1.00 91.00 231 ILE A N 1
ATOM 1741 C CA . ILE A 1 231 ? 2.693 0.568 23.273 1.00 91.00 231 ILE A CA 1
ATOM 1742 C C . ILE A 1 231 ? 1.722 -0.467 22.699 1.00 91.00 231 ILE A C 1
ATOM 1744 O O . ILE A 1 231 ? 0.523 -0.291 22.860 1.00 91.00 231 ILE A O 1
ATOM 1748 N N . ILE A 1 232 ? 2.217 -1.565 22.115 1.00 90.94 232 ILE A N 1
ATOM 1749 C CA . ILE A 1 232 ? 1.373 -2.644 21.566 1.00 90.94 232 ILE A CA 1
ATOM 1750 C C . ILE A 1 232 ? 0.426 -3.200 22.639 1.00 90.94 232 ILE A C 1
ATOM 1752 O O . ILE A 1 232 ? -0.787 -3.233 22.444 1.00 90.94 232 ILE A O 1
ATOM 1756 N N . VAL A 1 233 ? 0.968 -3.583 23.799 1.00 91.25 233 VAL A N 1
ATOM 1757 C CA . VAL A 1 233 ? 0.177 -4.106 24.923 1.00 91.25 233 VAL A CA 1
ATOM 1758 C C . VAL A 1 233 ? -0.807 -3.052 25.435 1.00 91.25 233 VAL A C 1
ATOM 1760 O O . VAL A 1 233 ? -1.958 -3.375 25.715 1.00 91.25 233 VAL A O 1
ATOM 1763 N N . GLY A 1 234 ? -0.382 -1.789 25.529 1.00 91.00 234 GLY A N 1
ATOM 1764 C CA . GLY A 1 234 ? -1.242 -0.674 25.924 1.00 91.00 234 GLY A CA 1
ATOM 1765 C C . GLY A 1 234 ? -2.410 -0.451 24.960 1.00 91.00 234 GLY A C 1
ATOM 1766 O O . GLY A 1 234 ? -3.531 -0.231 25.417 1.00 91.00 234 GLY A O 1
ATOM 1767 N N . THR A 1 235 ? -2.177 -0.569 23.650 1.00 92.50 235 THR A N 1
ATOM 1768 C CA . THR A 1 235 ? -3.214 -0.458 22.615 1.00 92.50 235 THR A CA 1
ATOM 1769 C C . THR A 1 235 ? -4.219 -1.594 22.695 1.00 92.50 235 THR A C 1
ATOM 1771 O O . THR A 1 235 ? -5.419 -1.333 22.734 1.00 92.50 235 THR A O 1
ATOM 1774 N N . GLU A 1 236 ? -3.767 -2.843 22.796 1.00 93.81 236 GLU A N 1
ATOM 1775 C CA . GLU A 1 236 ? -4.680 -3.989 22.915 1.00 93.81 236 GLU A CA 1
ATOM 1776 C C . GLU A 1 236 ? -5.492 -3.937 24.212 1.00 93.81 236 GLU A C 1
ATOM 1778 O O . GLU A 1 236 ? -6.697 -4.191 24.213 1.00 93.81 236 GLU A O 1
ATOM 1783 N N . GLN A 1 237 ? -4.865 -3.534 25.317 1.00 92.38 237 GLN A N 1
ATOM 1784 C CA . GLN A 1 237 ? -5.553 -3.391 26.593 1.00 92.38 237 GLN A CA 1
ATOM 1785 C C . GLN A 1 237 ? -6.568 -2.234 26.566 1.00 92.38 237 GLN A C 1
ATOM 1787 O O . GLN A 1 237 ? -7.672 -2.385 27.089 1.00 92.38 237 GLN A O 1
ATOM 1792 N N . PHE A 1 238 ? -6.238 -1.110 25.911 1.00 93.19 238 PHE A N 1
ATOM 1793 C CA . PHE A 1 238 ? -7.181 -0.018 25.644 1.00 93.19 238 PHE A CA 1
ATOM 1794 C C . PHE A 1 238 ? -8.395 -0.519 24.852 1.00 93.19 238 PHE A C 1
ATOM 1796 O O . PHE A 1 238 ? -9.531 -0.271 25.249 1.00 93.19 238 PHE A O 1
ATOM 1803 N N . ILE A 1 239 ? -8.183 -1.265 23.769 1.00 91.25 239 ILE A N 1
ATOM 1804 C CA . ILE A 1 239 ? -9.270 -1.815 22.947 1.00 91.25 239 ILE A CA 1
ATOM 1805 C C . ILE A 1 239 ? -10.142 -2.767 23.772 1.00 91.25 239 ILE A C 1
ATOM 1807 O O . ILE A 1 239 ? -11.366 -2.625 23.799 1.00 91.25 239 ILE A O 1
ATOM 1811 N N . TYR A 1 240 ? -9.511 -3.691 24.499 1.00 92.06 240 TYR A N 1
ATOM 1812 C CA . TYR A 1 240 ? -10.201 -4.687 25.310 1.00 92.06 240 TYR A CA 1
ATOM 1813 C C . TYR A 1 240 ? -11.075 -4.060 26.402 1.00 92.06 240 TYR A C 1
ATOM 1815 O O . TYR A 1 240 ? -12.225 -4.467 26.582 1.00 92.06 240 TYR A O 1
ATOM 1823 N N . ASP A 1 241 ? -10.553 -3.068 27.126 1.00 92.38 241 ASP A N 1
ATOM 1824 C CA . ASP A 1 241 ? -11.263 -2.451 28.248 1.00 92.38 241 ASP A CA 1
ATOM 1825 C C . ASP A 1 241 ? -12.403 -1.525 27.806 1.00 92.38 241 ASP A C 1
ATOM 1827 O O . ASP A 1 241 ? -13.371 -1.366 28.551 1.00 92.38 241 ASP A O 1
ATOM 1831 N N . ASN A 1 242 ? -12.335 -0.966 26.594 1.00 91.00 242 ASN A N 1
ATOM 1832 C CA . ASN A 1 242 ? -13.358 -0.058 26.066 1.00 91.00 242 ASN A CA 1
ATOM 1833 C C . ASN A 1 242 ? -14.394 -0.746 25.159 1.00 91.00 242 ASN A C 1
ATOM 1835 O O . ASN A 1 242 ? -15.367 -0.105 24.770 1.00 91.00 242 ASN A O 1
ATOM 1839 N N . ARG A 1 243 ? -14.274 -2.055 24.881 1.00 89.88 243 ARG A N 1
ATOM 1840 C CA . ARG A 1 243 ? -15.224 -2.803 24.026 1.00 89.88 243 ARG A CA 1
ATOM 1841 C C . ARG A 1 243 ? -16.689 -2.716 24.473 1.00 89.88 243 ARG A C 1
ATOM 1843 O O . ARG A 1 243 ? -17.588 -2.842 23.656 1.00 89.88 243 ARG A O 1
ATOM 1850 N N . GLY A 1 244 ? -16.935 -2.533 25.775 1.00 87.50 244 GLY A N 1
ATOM 1851 C CA . GLY A 1 244 ? -18.288 -2.413 26.334 1.00 87.50 244 GLY A CA 1
ATOM 1852 C C . GLY A 1 244 ? -18.935 -1.041 26.116 1.00 87.50 244 GLY A C 1
ATOM 1853 O O . GLY A 1 244 ? -20.143 -0.912 26.284 1.00 87.50 244 GLY A O 1
ATOM 1854 N N . VAL A 1 245 ? -18.135 -0.035 25.750 1.00 85.62 245 VAL A N 1
ATOM 1855 C CA . VAL A 1 245 ? -18.545 1.360 25.503 1.00 85.62 245 VAL A CA 1
ATOM 1856 C C . VAL A 1 245 ? -18.753 1.619 24.004 1.00 85.62 245 VAL A C 1
ATOM 1858 O O . VAL A 1 245 ? -19.170 2.700 23.609 1.00 85.62 245 VAL A O 1
ATOM 1861 N N . ILE A 1 246 ? -18.502 0.636 23.141 1.00 84.62 246 ILE A N 1
ATOM 1862 C CA . ILE A 1 246 ? -18.703 0.757 21.694 1.00 84.62 246 ILE A CA 1
ATOM 1863 C C . ILE A 1 246 ? -20.046 0.112 21.352 1.00 84.62 246 ILE A C 1
ATOM 1865 O O . ILE A 1 246 ? -20.301 -1.039 21.711 1.00 84.62 246 ILE A O 1
ATOM 1869 N N . SER A 1 247 ? -20.935 0.864 20.697 1.00 71.88 247 SER A N 1
ATOM 1870 C CA . SER A 1 247 ? -22.243 0.356 20.274 1.00 71.88 247 SER A CA 1
ATOM 1871 C C . SER A 1 247 ? -22.215 0.052 18.791 1.00 71.88 247 SER A C 1
ATOM 1873 O O . SER A 1 247 ? -21.820 0.897 17.995 1.00 71.88 247 SER A O 1
ATOM 1875 N N . GLY A 1 248 ? -22.718 -1.118 18.417 1.00 65.69 248 GLY A N 1
ATOM 1876 C CA . GLY A 1 248 ? -22.719 -1.563 17.031 1.00 65.69 248 GLY A CA 1
ATOM 1877 C C . GLY A 1 248 ? -21.752 -2.718 16.857 1.00 65.69 248 GLY A C 1
ATOM 1878 O O . GLY A 1 248 ? -20.550 -2.593 17.053 1.00 65.69 248 GLY A O 1
ATOM 1879 N N . SER A 1 249 ? -22.310 -3.866 16.499 1.00 47.41 249 SER A N 1
ATOM 1880 C CA . SER A 1 249 ? -21.592 -5.103 16.219 1.00 47.41 249 SER A CA 1
ATOM 1881 C C . SER A 1 249 ? -20.944 -5.081 14.833 1.00 47.41 249 SER A C 1
ATOM 1883 O O . SER A 1 249 ? -21.054 -6.066 14.105 1.00 47.41 249 SER A O 1
ATOM 1885 N N . ALA A 1 250 ? -20.313 -3.972 14.431 1.00 58.44 250 ALA A N 1
ATOM 1886 C CA . ALA A 1 250 ? -19.236 -4.115 13.460 1.00 58.44 250 ALA A CA 1
ATOM 1887 C C . ALA A 1 250 ? -18.191 -4.923 14.226 1.00 58.44 250 ALA A C 1
ATOM 1889 O O . ALA A 1 250 ? -17.544 -4.399 15.137 1.00 58.44 250 ALA A O 1
ATOM 1890 N N . ASN A 1 251 ? -18.184 -6.243 14.026 1.00 64.31 251 ASN A N 1
ATOM 1891 C CA . ASN A 1 251 ? -17.326 -7.085 14.830 1.00 64.31 251 ASN A CA 1
ATOM 1892 C C . ASN A 1 251 ? -15.908 -6.618 14.514 1.00 64.31 251 ASN A C 1
ATOM 1894 O O . ASN A 1 251 ? -15.539 -6.498 13.356 1.00 64.31 251 ASN A O 1
ATOM 1898 N N . GLN A 1 252 ? -15.078 -6.365 15.522 1.00 62.31 252 GLN A N 1
ATOM 1899 C CA . GLN A 1 252 ? -13.665 -6.030 15.288 1.00 62.31 252 GLN A CA 1
ATOM 1900 C C . GLN A 1 252 ? -12.906 -7.155 14.552 1.00 62.31 252 GLN A C 1
ATOM 1902 O O . GLN A 1 252 ? -11.788 -6.950 14.080 1.00 62.31 252 GLN A O 1
ATOM 1907 N N . SER A 1 253 ? -13.512 -8.347 14.473 1.00 64.81 253 SER A N 1
ATOM 1908 C CA . SER A 1 253 ? -13.086 -9.474 13.642 1.00 64.81 253 SER A CA 1
ATOM 1909 C C . SER A 1 253 ? -13.478 -9.348 12.169 1.00 64.81 253 SER A C 1
ATOM 1911 O O . SER A 1 253 ? -13.063 -10.183 11.368 1.00 64.81 253 SER A O 1
ATOM 1913 N N . ASP A 1 254 ? -14.296 -8.364 11.804 1.00 67.88 254 ASP A N 1
ATOM 1914 C CA . ASP A 1 254 ? -14.664 -8.098 10.425 1.00 67.88 254 ASP A CA 1
ATOM 1915 C C . ASP A 1 254 ? -13.441 -7.495 9.740 1.00 67.88 254 ASP A C 1
ATOM 1917 O O . ASP A 1 254 ? -13.001 -6.370 9.999 1.00 67.88 254 ASP A O 1
ATOM 1921 N N . TRP A 1 255 ? -12.836 -8.313 8.890 1.00 60.91 255 TRP A N 1
ATOM 1922 C CA . TRP A 1 255 ? -11.688 -7.923 8.100 1.00 60.91 255 TRP A CA 1
ATOM 1923 C C . TRP A 1 255 ? -12.110 -6.903 7.043 1.00 60.91 255 TRP A C 1
ATOM 1925 O O . TRP A 1 255 ? -13.070 -7.145 6.313 1.00 60.91 255 TRP A O 1
ATOM 1935 N N . THR A 1 256 ? -11.382 -5.784 6.954 1.00 67.75 256 THR A N 1
ATOM 1936 C CA . THR A 1 256 ? -11.579 -4.739 5.931 1.00 67.75 256 THR A CA 1
ATOM 1937 C C . THR A 1 256 ? -10.439 -4.685 4.917 1.00 67.75 256 THR A C 1
ATOM 1939 O O . THR A 1 256 ? -9.339 -5.185 5.167 1.00 67.75 256 THR A O 1
ATOM 1942 N N . PHE A 1 257 ? -10.662 -4.009 3.780 1.00 57.84 257 PHE A N 1
ATOM 1943 C CA . PHE A 1 257 ? -9.618 -3.777 2.777 1.00 57.84 257 PHE A CA 1
ATOM 1944 C C . PHE A 1 257 ? -8.340 -3.221 3.407 1.00 57.84 257 PHE A C 1
ATOM 1946 O O . PHE A 1 257 ? -7.238 -3.682 3.112 1.00 57.84 257 PHE A O 1
ATOM 1953 N N . GLY A 1 258 ? -8.504 -2.207 4.266 1.00 61.31 258 GLY A N 1
ATOM 1954 C CA . GLY A 1 258 ? -7.400 -1.541 4.945 1.00 61.31 258 GLY A CA 1
ATOM 1955 C C . GLY A 1 258 ? -6.584 -2.526 5.774 1.00 61.31 258 GLY A C 1
ATOM 1956 O O . GLY A 1 258 ? -5.359 -2.511 5.695 1.00 61.31 258 GLY A O 1
ATOM 1957 N N . GLN A 1 259 ? -7.257 -3.436 6.482 1.00 65.81 259 GLN A N 1
ATOM 1958 C CA . GLN A 1 259 ? -6.638 -4.506 7.263 1.00 65.81 259 GLN A CA 1
ATOM 1959 C C . GLN A 1 259 ? -5.825 -5.482 6.407 1.00 65.81 259 GLN A C 1
ATOM 1961 O O . GLN A 1 259 ? -4.698 -5.826 6.766 1.00 65.81 259 GLN A O 1
ATOM 1966 N N . ILE A 1 260 ? -6.343 -5.884 5.248 1.00 63.53 260 ILE A N 1
ATOM 1967 C CA . ILE A 1 260 ? -5.663 -6.848 4.367 1.00 63.53 260 ILE A CA 1
ATOM 1968 C C . ILE A 1 260 ? -4.493 -6.200 3.653 1.00 63.53 260 ILE A C 1
ATOM 1970 O O . ILE A 1 260 ? -3.409 -6.774 3.580 1.00 63.53 260 ILE A O 1
ATOM 1974 N N . LEU A 1 261 ? -4.699 -4.989 3.135 1.00 63.88 261 LEU A N 1
ATOM 1975 C CA . LEU A 1 261 ? -3.629 -4.230 2.515 1.00 63.88 261 LEU A CA 1
ATOM 1976 C C . LEU A 1 261 ? -2.505 -4.007 3.525 1.00 63.88 261 LEU A C 1
ATOM 1978 O O . LEU A 1 261 ? -1.344 -4.221 3.185 1.00 63.88 261 LEU A O 1
ATOM 1982 N N . ALA A 1 262 ? -2.841 -3.636 4.763 1.00 67.00 262 ALA A N 1
ATOM 1983 C CA . ALA A 1 262 ? -1.860 -3.483 5.822 1.00 67.00 262 ALA A CA 1
ATOM 1984 C C . ALA A 1 262 ? -1.085 -4.792 6.048 1.00 67.00 262 ALA A C 1
ATOM 1986 O O . ALA A 1 262 ? 0.144 -4.753 6.016 1.00 67.00 262 ALA A O 1
ATOM 1987 N N . LEU A 1 263 ? -1.758 -5.946 6.175 1.00 70.12 263 LEU A N 1
ATOM 1988 C CA . LEU A 1 263 ? -1.095 -7.253 6.322 1.00 70.12 263 LEU A CA 1
ATOM 1989 C C . LEU A 1 263 ? -0.187 -7.592 5.139 1.00 70.12 263 LEU A C 1
ATOM 1991 O O . LEU A 1 263 ? 0.925 -8.086 5.311 1.00 70.12 263 LEU A O 1
ATOM 1995 N N . LEU A 1 264 ? -0.623 -7.310 3.920 1.00 63.97 264 LEU A N 1
ATOM 1996 C CA . LEU A 1 264 ? 0.148 -7.639 2.725 1.00 63.97 264 LEU A CA 1
ATOM 1997 C C . LEU A 1 264 ? 1.361 -6.730 2.551 1.00 63.97 264 LEU A C 1
ATOM 1999 O O . LEU A 1 264 ? 2.389 -7.173 2.040 1.00 63.97 264 LEU A O 1
ATOM 2003 N N . LEU A 1 265 ? 1.304 -5.500 3.063 1.00 64.56 265 LEU A N 1
ATOM 2004 C CA . LEU A 1 265 ? 2.484 -4.644 3.180 1.00 64.56 265 LEU A CA 1
ATOM 2005 C C . LEU A 1 265 ? 3.525 -5.214 4.157 1.00 64.56 265 LEU A C 1
ATOM 2007 O O . LEU A 1 265 ? 4.694 -4.854 4.051 1.00 64.56 265 LEU A O 1
ATOM 2011 N N . VAL A 1 266 ? 3.143 -6.120 5.067 1.00 65.56 266 VAL A N 1
ATOM 2012 C CA . VAL A 1 266 ? 4.074 -6.864 5.938 1.00 65.56 266 VAL A CA 1
ATOM 2013 C C . VAL A 1 266 ? 4.801 -7.975 5.173 1.00 65.56 266 VAL A C 1
ATOM 2015 O O . VAL A 1 266 ? 5.947 -8.285 5.497 1.00 65.56 266 VAL A O 1
ATOM 2018 N N . ILE A 1 267 ? 4.189 -8.558 4.131 1.00 67.56 267 ILE A N 1
ATOM 2019 C CA . ILE A 1 267 ? 4.780 -9.690 3.395 1.00 67.56 267 ILE A CA 1
ATOM 2020 C C . ILE A 1 267 ? 6.145 -9.332 2.816 1.00 67.56 267 ILE A C 1
ATOM 2022 O O . ILE A 1 267 ? 7.050 -10.160 2.854 1.00 67.56 267 ILE A O 1
ATOM 2026 N N . PHE A 1 268 ? 6.325 -8.114 2.303 1.00 64.12 268 PHE A N 1
ATOM 2027 C CA . PHE A 1 268 ? 7.614 -7.710 1.743 1.00 64.12 268 PHE A CA 1
ATOM 2028 C C . PHE A 1 268 ? 8.745 -7.715 2.797 1.00 64.12 268 PHE A C 1
ATOM 2030 O O . PHE A 1 268 ? 9.742 -8.401 2.563 1.00 64.12 268 PHE A O 1
ATOM 2037 N N . PRO A 1 269 ? 8.608 -7.052 3.966 1.00 62.09 269 PRO A N 1
ATOM 2038 C CA . PRO A 1 269 ? 9.588 -7.180 5.044 1.00 62.09 269 PRO A CA 1
ATOM 2039 C C . PRO A 1 269 ? 9.741 -8.608 5.606 1.00 62.09 269 PRO A C 1
ATOM 2041 O O . PRO A 1 269 ? 10.840 -8.981 6.013 1.00 62.09 269 PRO A O 1
ATOM 2044 N N . ILE A 1 270 ? 8.684 -9.433 5.617 1.00 64.12 270 ILE A N 1
ATOM 2045 C CA . ILE A 1 270 ? 8.801 -10.860 5.991 1.00 64.12 270 ILE A CA 1
ATOM 2046 C C . ILE A 1 270 ? 9.670 -11.597 4.978 1.00 64.12 270 ILE A C 1
ATOM 2048 O O . ILE A 1 270 ? 10.558 -12.354 5.359 1.00 64.12 270 ILE A O 1
ATOM 2052 N N . TRP A 1 271 ? 9.425 -11.380 3.689 1.00 69.12 271 TRP A N 1
ATOM 2053 C CA . TRP A 1 271 ? 10.163 -12.026 2.615 1.00 69.12 271 TRP A CA 1
ATOM 2054 C C . TRP A 1 271 ? 11.637 -11.633 2.639 1.00 69.12 271 TRP A C 1
ATOM 2056 O O . TRP A 1 271 ? 12.493 -12.502 2.500 1.00 69.12 271 TRP A O 1
ATOM 2066 N N . THR A 1 272 ? 11.951 -10.351 2.847 1.00 65.75 272 THR A N 1
ATOM 2067 C CA . THR A 1 272 ? 13.345 -9.894 2.950 1.00 65.75 272 THR A CA 1
ATOM 2068 C C . THR A 1 272 ? 14.027 -10.520 4.163 1.00 65.75 272 THR A C 1
ATOM 2070 O O . THR A 1 272 ? 15.124 -11.059 4.033 1.00 65.75 272 THR A O 1
ATOM 2073 N N . ALA A 1 273 ? 13.356 -10.562 5.317 1.00 64.25 273 ALA A N 1
ATOM 2074 C CA . ALA A 1 273 ? 13.864 -11.252 6.498 1.00 64.25 273 ALA A CA 1
ATOM 2075 C C . ALA A 1 273 ? 14.077 -12.755 6.257 1.00 64.25 273 ALA A C 1
ATOM 2077 O O . ALA A 1 273 ? 15.116 -13.300 6.630 1.00 64.25 273 ALA A O 1
ATOM 2078 N N . PHE A 1 274 ? 13.123 -13.421 5.606 1.00 68.81 274 PHE A N 1
ATOM 2079 C CA . PHE A 1 274 ? 13.214 -14.837 5.267 1.00 68.81 274 PHE A CA 1
ATOM 2080 C C . PHE A 1 274 ? 14.363 -15.111 4.299 1.00 68.81 274 PHE A C 1
ATOM 2082 O O . PHE A 1 274 ? 15.132 -16.038 4.536 1.00 68.81 274 PHE A O 1
ATOM 2089 N N . ASP A 1 275 ? 14.527 -14.302 3.249 1.00 67.94 275 ASP A N 1
ATOM 2090 C CA . ASP A 1 275 ? 15.641 -14.430 2.306 1.00 67.94 275 ASP A CA 1
ATOM 2091 C C . ASP A 1 275 ? 16.978 -14.332 3.052 1.00 67.94 275 ASP A C 1
ATOM 2093 O O . ASP A 1 275 ? 17.826 -15.212 2.893 1.00 67.94 275 ASP A O 1
ATOM 2097 N N . ARG A 1 276 ? 17.116 -13.381 3.987 1.00 66.12 276 ARG A N 1
ATOM 2098 C CA . ARG A 1 276 ? 18.309 -13.239 4.840 1.00 66.12 276 ARG A CA 1
ATOM 2099 C C . ARG A 1 276 ? 18.549 -14.447 5.734 1.00 66.12 276 ARG A C 1
ATOM 2101 O O . ARG A 1 276 ? 19.637 -15.024 5.690 1.00 66.12 276 ARG A O 1
ATOM 2108 N N . ILE A 1 277 ? 17.541 -14.876 6.490 1.00 71.31 277 ILE A N 1
ATOM 2109 C CA . ILE A 1 277 ? 17.630 -16.082 7.326 1.00 71.31 277 ILE A CA 1
ATOM 2110 C C . ILE A 1 277 ? 18.015 -17.281 6.456 1.00 71.31 277 ILE A C 1
ATOM 2112 O O . ILE A 1 277 ? 18.908 -18.043 6.817 1.00 71.31 277 ILE A O 1
ATOM 2116 N N . SER A 1 278 ? 17.420 -17.408 5.270 1.00 70.69 278 SER A N 1
ATOM 2117 C CA . SER A 1 278 ? 17.725 -18.481 4.331 1.00 70.69 278 SER A CA 1
ATOM 2118 C C . SER A 1 278 ? 19.158 -18.400 3.807 1.00 70.69 278 SER A C 1
ATOM 2120 O O . SER A 1 278 ? 19.801 -19.437 3.702 1.00 70.69 278 SER A O 1
ATOM 2122 N N . THR A 1 279 ? 19.701 -17.209 3.527 1.00 69.19 279 THR A N 1
ATOM 2123 C CA . THR A 1 279 ? 21.101 -17.045 3.096 1.00 69.19 279 THR A CA 1
ATOM 2124 C C . THR A 1 279 ? 22.087 -17.407 4.202 1.00 69.19 279 THR A C 1
ATOM 2126 O O . THR A 1 279 ? 23.059 -18.113 3.930 1.00 69.19 279 THR A O 1
ATOM 2129 N N . LEU A 1 280 ? 21.797 -17.018 5.449 1.00 68.44 280 LEU A N 1
ATOM 2130 C CA . LEU A 1 280 ? 22.578 -17.410 6.624 1.00 68.44 280 LEU A CA 1
ATOM 2131 C C . LEU A 1 280 ? 22.523 -18.930 6.837 1.00 68.44 280 LEU A C 1
ATOM 2133 O O . LEU A 1 280 ? 23.548 -19.566 7.067 1.00 68.44 280 LEU A O 1
ATOM 2137 N N . TYR A 1 281 ? 21.347 -19.537 6.665 1.00 68.69 281 TYR A N 1
ATOM 2138 C CA . TYR A 1 281 ? 21.148 -20.976 6.848 1.00 68.69 281 TYR A CA 1
ATOM 2139 C C . TYR A 1 281 ? 21.694 -21.820 5.684 1.00 68.69 281 TYR A C 1
ATOM 2141 O O . TYR A 1 281 ? 22.154 -22.948 5.878 1.00 68.69 281 TYR A O 1
ATOM 2149 N N . ARG A 1 282 ? 21.698 -21.282 4.456 1.00 67.75 282 ARG A N 1
ATOM 2150 C CA . ARG A 1 282 ? 22.225 -21.941 3.247 1.00 67.75 282 ARG A CA 1
ATOM 2151 C C . ARG A 1 282 ? 23.755 -22.046 3.272 1.00 67.75 282 ARG A C 1
ATOM 2153 O O . ARG A 1 282 ? 24.291 -22.909 2.581 1.00 67.75 282 ARG A O 1
ATOM 2160 N N . LYS A 1 283 ? 24.449 -21.277 4.126 1.00 60.16 283 LYS A N 1
ATOM 2161 C CA . LYS A 1 283 ? 25.854 -21.541 4.490 1.00 60.16 283 LYS A CA 1
ATOM 2162 C C . LYS A 1 283 ? 26.024 -22.806 5.372 1.00 60.16 283 LYS A C 1
ATOM 2164 O O . LYS A 1 283 ? 27.163 -23.211 5.577 1.00 60.16 283 LYS A O 1
ATOM 2169 N N . GLY A 1 284 ? 24.953 -23.476 5.838 1.00 55.56 284 GLY A N 1
ATOM 2170 C CA . GLY A 1 284 ? 25.049 -24.558 6.835 1.00 55.56 284 GLY A CA 1
ATOM 2171 C C . GLY A 1 284 ? 24.240 -25.858 6.652 1.00 55.56 284 GLY A C 1
ATOM 2172 O O . GLY A 1 284 ? 24.676 -26.867 7.200 1.00 55.56 284 GLY A O 1
ATOM 2173 N N . ALA A 1 285 ? 23.111 -25.939 5.928 1.00 41.34 285 ALA A N 1
ATOM 2174 C CA . ALA A 1 285 ? 22.333 -27.200 5.923 1.00 41.34 285 ALA A CA 1
ATOM 2175 C C . ALA A 1 285 ? 21.402 -27.456 4.717 1.00 41.34 285 ALA A C 1
ATOM 2177 O O . ALA A 1 285 ? 20.913 -26.540 4.059 1.00 41.34 285 ALA A O 1
ATOM 2178 N N . ARG A 1 286 ? 21.153 -28.757 4.461 1.00 44.81 286 ARG A N 1
ATOM 2179 C CA . ARG A 1 286 ? 20.248 -29.326 3.435 1.00 44.81 286 ARG A CA 1
ATOM 2180 C C . ARG A 1 286 ? 18.755 -29.109 3.778 1.00 44.81 286 ARG A C 1
ATOM 2182 O O . ARG A 1 286 ? 18.419 -29.074 4.958 1.00 44.81 286 ARG A O 1
ATOM 2189 N N . PRO A 1 287 ? 17.858 -29.020 2.774 1.00 35.53 287 PRO A N 1
ATOM 2190 C CA . PRO A 1 287 ? 16.493 -28.512 2.950 1.00 35.53 287 PRO A CA 1
ATOM 2191 C C . PRO A 1 287 ? 15.486 -29.553 3.473 1.00 35.53 287 PRO A C 1
ATOM 2193 O O . PRO A 1 287 ? 15.589 -30.742 3.162 1.00 35.53 287 PRO A O 1
ATOM 2196 N N . ARG A 1 288 ? 14.462 -29.073 4.198 1.00 39.50 288 ARG A N 1
ATOM 2197 C CA . ARG A 1 288 ? 13.209 -29.788 4.503 1.00 39.50 288 ARG A CA 1
ATOM 2198 C C . ARG A 1 288 ? 12.001 -28.844 4.378 1.00 39.50 288 ARG A C 1
ATOM 2200 O O . ARG A 1 288 ? 12.134 -27.639 4.550 1.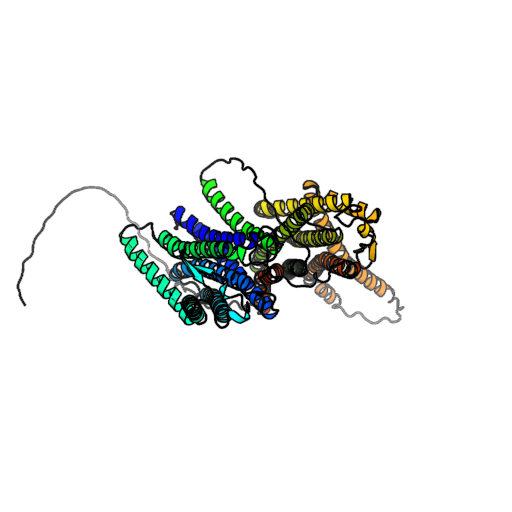00 39.50 288 ARG A O 1
ATOM 2207 N N . GLU A 1 289 ? 10.876 -29.445 4.017 1.00 37.34 289 GLU A N 1
ATOM 2208 C CA . GLU A 1 289 ? 9.636 -28.888 3.451 1.00 37.34 289 GLU A CA 1
ATOM 2209 C C . GLU A 1 289 ? 8.696 -28.242 4.499 1.00 37.34 289 GLU A C 1
ATOM 2211 O O . GLU A 1 289 ? 8.574 -28.801 5.593 1.00 37.34 289 GLU A O 1
ATOM 2216 N N . PRO A 1 290 ? 8.025 -27.105 4.204 1.00 37.84 290 PRO A N 1
ATOM 2217 C CA . PRO A 1 290 ? 7.050 -26.490 5.106 1.00 37.84 290 PRO A CA 1
ATOM 2218 C C . PRO A 1 290 ? 5.594 -26.871 4.777 1.00 37.84 290 PRO A C 1
ATOM 2220 O O . PRO A 1 290 ? 5.284 -27.303 3.669 1.00 37.84 290 PRO A O 1
ATOM 2223 N N . ARG A 1 291 ? 4.721 -26.704 5.780 1.00 34.03 291 ARG A N 1
ATOM 2224 C CA . ARG A 1 291 ? 3.284 -27.022 5.791 1.00 34.03 291 ARG A CA 1
ATOM 2225 C C . ARG A 1 291 ? 2.484 -25.762 6.166 1.00 34.03 291 ARG A C 1
ATOM 2227 O O . ARG A 1 291 ? 2.977 -24.959 6.955 1.00 34.03 291 ARG A O 1
ATOM 2234 N N . ASP A 1 292 ? 1.295 -25.636 5.583 1.00 32.31 292 ASP A N 1
ATOM 2235 C CA . ASP A 1 292 ? 0.437 -24.443 5.537 1.00 32.31 292 ASP A CA 1
ATOM 2236 C C . ASP A 1 292 ? -0.431 -24.221 6.791 1.00 32.31 292 ASP A C 1
ATOM 2238 O O . ASP A 1 292 ? -0.913 -25.189 7.379 1.00 32.31 292 ASP A O 1
ATOM 2242 N N . GLU A 1 293 ? -0.704 -22.951 7.117 1.00 31.42 293 GLU A N 1
ATOM 2243 C CA . GLU A 1 293 ? -1.865 -22.497 7.903 1.00 31.42 293 GLU A CA 1
ATOM 2244 C C . GLU A 1 293 ? -2.404 -21.173 7.318 1.00 31.42 293 GLU A C 1
ATOM 2246 O O . GLU A 1 293 ? -1.638 -20.299 6.905 1.00 31.42 293 GLU A O 1
ATOM 2251 N N . GLU A 1 294 ? -3.735 -21.069 7.243 1.00 34.84 294 GLU A N 1
ATOM 2252 C CA . GLU A 1 294 ? -4.544 -20.097 6.492 1.00 34.84 294 GLU A CA 1
ATOM 2253 C C . GLU A 1 294 ? -5.647 -19.534 7.413 1.00 34.84 294 GLU A C 1
ATOM 2255 O O . GLU A 1 294 ? -6.316 -20.327 8.071 1.00 34.84 294 GLU A O 1
ATOM 2260 N N . GLU A 1 295 ? -5.886 -18.208 7.444 1.00 29.41 295 GLU A N 1
ATOM 2261 C CA . GLU A 1 295 ? -7.136 -17.634 7.994 1.00 29.41 295 GLU A CA 1
ATOM 2262 C C . GLU A 1 295 ? -7.468 -16.190 7.498 1.00 29.41 295 GLU A C 1
ATOM 2264 O O . GLU A 1 295 ? -6.714 -15.252 7.742 1.00 29.41 295 GLU A O 1
ATOM 2269 N N . GLY A 1 296 ? -8.608 -16.073 6.780 1.00 27.88 296 GLY A N 1
ATOM 2270 C CA . GLY A 1 296 ? -9.684 -15.035 6.737 1.00 27.88 296 GLY A CA 1
ATOM 2271 C C . GLY A 1 296 ? -9.442 -13.513 6.551 1.00 27.88 296 GLY A C 1
ATOM 2272 O O . GLY A 1 296 ? -8.727 -12.910 7.327 1.00 27.88 296 GLY A O 1
ATOM 2273 N N . ILE A 1 297 ? -10.137 -12.859 5.589 1.00 36.88 297 ILE A N 1
ATOM 2274 C CA . ILE A 1 297 ? -9.888 -11.515 4.977 1.00 36.88 297 ILE A CA 1
ATOM 2275 C C . ILE A 1 297 ? -11.222 -10.901 4.388 1.00 36.88 297 ILE A C 1
ATOM 2277 O O . ILE A 1 297 ? -12.046 -11.683 3.963 1.00 36.88 297 ILE A O 1
ATOM 2281 N N . ALA A 1 298 ? -11.516 -9.579 4.280 1.00 41.81 298 ALA A N 1
ATOM 2282 C CA . ALA A 1 298 ? -12.592 -9.001 3.395 1.00 41.81 298 ALA A CA 1
ATOM 2283 C C . ALA A 1 298 ? -12.653 -7.441 3.194 1.00 41.81 298 ALA A C 1
ATOM 2285 O O . ALA A 1 298 ? -11.951 -6.696 3.836 1.00 41.81 298 ALA A O 1
ATOM 2286 N N . LEU A 1 299 ? -13.541 -6.962 2.299 1.00 44.44 299 LEU A N 1
ATOM 2287 C CA . LEU A 1 299 ? -13.848 -5.640 1.663 1.00 44.44 299 LEU A CA 1
ATOM 2288 C C . LEU A 1 299 ? -12.909 -5.134 0.524 1.00 44.44 299 LEU A C 1
ATOM 2290 O O . LEU A 1 299 ? -11.723 -5.004 0.759 1.00 44.44 299 LEU A O 1
ATOM 2294 N N . VAL A 1 300 ? -13.384 -4.888 -0.727 1.00 52.12 300 VAL A N 1
ATOM 2295 C CA . VAL A 1 300 ? -12.522 -4.699 -1.947 1.00 52.12 300 VAL A CA 1
ATOM 2296 C C . VAL A 1 300 ? -12.888 -3.603 -2.952 1.00 52.12 300 VAL A C 1
ATOM 2298 O O . VAL A 1 300 ? -12.078 -3.302 -3.824 1.00 52.12 300 VAL A O 1
ATOM 2301 N N . THR A 1 301 ? -14.028 -2.932 -2.885 1.00 50.62 301 THR A N 1
ATOM 2302 C CA . THR A 1 301 ? -14.530 -2.250 -4.102 1.00 50.62 301 THR A CA 1
ATOM 2303 C C . THR A 1 301 ? -14.679 -0.743 -4.058 1.00 50.62 301 THR A C 1
ATOM 2305 O O . THR A 1 301 ? -15.271 -0.142 -4.950 1.00 50.62 301 THR A O 1
ATOM 2308 N N . ARG A 1 302 ? -14.069 -0.083 -3.081 1.00 64.81 302 ARG A N 1
ATOM 2309 C CA . ARG A 1 302 ? -14.261 1.355 -2.899 1.00 64.81 302 ARG A CA 1
ATOM 2310 C C . ARG A 1 302 ? -13.273 2.219 -3.727 1.00 64.81 302 ARG A C 1
ATOM 2312 O O . ARG A 1 302 ? -12.136 1.815 -3.990 1.00 64.81 302 ARG A O 1
ATOM 2319 N N . ILE A 1 303 ? -13.642 3.476 -4.016 1.00 72.69 303 ILE A N 1
ATOM 2320 C CA . ILE A 1 303 ? -12.919 4.462 -4.863 1.00 72.69 303 ILE A CA 1
ATOM 2321 C C . ILE A 1 303 ? -11.380 4.570 -4.713 1.00 72.69 303 ILE A C 1
ATOM 2323 O O . ILE A 1 303 ? -10.662 4.548 -5.711 1.00 72.69 303 ILE A O 1
ATOM 2327 N N . GLY A 1 304 ? -10.831 4.654 -3.501 1.00 65.00 304 GLY A N 1
ATOM 2328 C CA . GLY A 1 304 ? -9.392 4.805 -3.269 1.00 65.00 304 GLY A CA 1
ATOM 2329 C C . GLY A 1 304 ? -8.550 3.593 -3.664 1.00 65.00 304 GLY A C 1
ATOM 2330 O O . GLY A 1 304 ? -7.382 3.770 -3.995 1.00 65.00 304 GLY A O 1
ATOM 2331 N N . ILE A 1 305 ? -9.132 2.389 -3.726 1.00 69.31 305 ILE A N 1
ATOM 2332 C CA . ILE A 1 305 ? -8.443 1.191 -4.238 1.00 69.31 305 ILE A CA 1
ATOM 2333 C C . ILE A 1 305 ? -8.187 1.361 -5.733 1.00 69.31 305 ILE A C 1
ATOM 2335 O O . ILE A 1 305 ? -7.066 1.166 -6.201 1.00 69.31 305 ILE A O 1
ATOM 2339 N N . ARG A 1 306 ? -9.208 1.819 -6.468 1.00 80.06 306 ARG A N 1
ATOM 2340 C CA . ARG A 1 306 ? -9.106 2.119 -7.900 1.00 80.06 306 ARG A CA 1
ATOM 2341 C C . ARG A 1 306 ? -8.049 3.183 -8.156 1.00 80.06 306 ARG A C 1
ATOM 2343 O O . ARG A 1 306 ? -7.117 2.944 -8.916 1.00 80.06 306 ARG A O 1
ATOM 2350 N N . VAL A 1 307 ? -8.140 4.318 -7.457 1.00 76.06 307 VAL A N 1
ATOM 2351 C CA . VAL A 1 307 ? -7.170 5.417 -7.600 1.00 76.06 307 VAL A CA 1
ATOM 2352 C C . VAL A 1 307 ? -5.754 4.949 -7.261 1.00 76.06 307 VAL A C 1
ATOM 2354 O O . VAL A 1 307 ? -4.818 5.287 -7.983 1.00 76.06 307 VAL A O 1
ATOM 2357 N N . SER A 1 308 ? -5.593 4.132 -6.215 1.00 74.12 308 SER A N 1
ATOM 2358 C CA . SER A 1 308 ? -4.295 3.575 -5.837 1.00 74.12 308 SER A CA 1
ATOM 2359 C C . SER A 1 308 ? -3.707 2.714 -6.962 1.00 74.12 308 SER A C 1
ATOM 2361 O O . SER A 1 308 ? -2.589 2.965 -7.415 1.00 74.12 308 SER A O 1
ATOM 2363 N N . LEU A 1 309 ? -4.481 1.775 -7.512 1.00 77.81 309 LEU A N 1
ATOM 2364 C CA . LEU A 1 309 ? -4.038 0.931 -8.626 1.00 77.81 309 LEU A CA 1
ATOM 2365 C C . LEU A 1 309 ? -3.772 1.733 -9.911 1.00 77.81 309 LEU A C 1
ATOM 2367 O O . LEU A 1 309 ? -2.808 1.448 -10.620 1.00 77.81 309 LEU A O 1
ATOM 2371 N N . TYR A 1 310 ? -4.553 2.780 -10.194 1.00 84.06 310 TYR A N 1
ATOM 2372 C CA . TYR A 1 310 ? -4.314 3.660 -11.345 1.00 84.06 310 TYR A CA 1
ATOM 2373 C C . TYR A 1 310 ? -2.996 4.419 -11.207 1.00 84.06 310 TYR A C 1
ATOM 2375 O O . TYR A 1 310 ? -2.206 4.479 -12.151 1.00 84.06 310 TYR A O 1
ATOM 2383 N N . VAL A 1 311 ? -2.725 4.969 -10.022 1.00 74.00 311 VAL A N 1
ATOM 2384 C CA . VAL A 1 311 ? -1.463 5.657 -9.740 1.00 74.00 311 VAL A CA 1
ATOM 2385 C C . VAL A 1 311 ? -0.296 4.670 -9.803 1.00 74.00 311 VAL A C 1
ATOM 2387 O O . VAL A 1 311 ? 0.714 4.992 -10.424 1.00 74.00 311 VAL A O 1
ATOM 2390 N N . GLN A 1 312 ? -0.428 3.454 -9.262 1.00 77.00 312 GLN A N 1
ATOM 2391 C CA . GLN A 1 312 ? 0.594 2.406 -9.399 1.00 77.00 312 GLN A CA 1
ATOM 2392 C C . GLN A 1 312 ? 0.870 2.057 -10.869 1.00 77.00 312 GLN A C 1
ATOM 2394 O O . GLN A 1 312 ? 2.033 1.979 -11.270 1.00 77.00 312 GLN A O 1
ATOM 2399 N N . ALA A 1 313 ? -0.175 1.922 -11.692 1.00 78.44 313 ALA A N 1
ATOM 2400 C CA . ALA A 1 313 ? -0.029 1.685 -13.125 1.00 78.44 313 ALA A CA 1
ATOM 2401 C C . ALA A 1 313 ? 0.770 2.808 -13.802 1.00 78.44 313 ALA A C 1
ATOM 2403 O O . ALA A 1 313 ? 1.731 2.548 -14.529 1.00 78.44 313 ALA A O 1
ATOM 2404 N N . VAL A 1 314 ? 0.445 4.066 -13.498 1.00 76.56 314 VAL A N 1
ATOM 2405 C CA . VAL A 1 314 ? 1.184 5.236 -13.998 1.00 76.56 314 VAL A CA 1
ATOM 2406 C C . VAL A 1 314 ? 2.641 5.237 -13.513 1.00 76.56 314 VAL A C 1
ATOM 2408 O O . VAL A 1 314 ? 3.546 5.497 -14.308 1.00 76.56 314 VAL A O 1
ATOM 2411 N N . LEU A 1 315 ? 2.896 4.891 -12.248 1.00 72.62 315 LEU A N 1
ATOM 2412 C CA . LEU A 1 315 ? 4.241 4.817 -11.661 1.00 72.62 315 LEU A CA 1
ATOM 2413 C C . LEU A 1 315 ? 5.129 3.739 -12.283 1.00 72.62 315 LEU A C 1
ATOM 2415 O O . LEU A 1 315 ? 6.350 3.866 -12.239 1.00 72.62 315 LEU A O 1
ATOM 2419 N N . VAL A 1 316 ? 4.545 2.697 -12.869 1.00 76.44 316 VAL A N 1
ATOM 2420 C CA . VAL A 1 316 ? 5.277 1.688 -13.647 1.00 76.44 316 VAL A CA 1
ATOM 2421 C C . VAL A 1 316 ? 5.480 2.152 -15.092 1.00 76.44 316 VAL A C 1
ATOM 2423 O O . VAL A 1 316 ? 6.570 1.993 -15.643 1.00 76.44 316 VAL A O 1
ATOM 2426 N N . ILE A 1 317 ? 4.471 2.785 -15.697 1.00 77.38 317 ILE A N 1
ATOM 2427 C CA . ILE A 1 317 ? 4.521 3.276 -17.083 1.00 77.38 317 ILE A CA 1
ATOM 2428 C C . ILE A 1 317 ? 5.548 4.410 -17.253 1.00 77.38 317 ILE A C 1
ATOM 2430 O O . ILE A 1 317 ? 6.298 4.413 -18.230 1.00 77.38 317 ILE A O 1
ATOM 2434 N N . ILE A 1 318 ? 5.634 5.356 -16.310 1.00 78.00 318 ILE A N 1
ATOM 2435 C CA . ILE A 1 318 ? 6.536 6.516 -16.417 1.00 78.00 318 ILE A CA 1
ATOM 2436 C C . ILE A 1 318 ? 8.015 6.098 -16.540 1.00 78.00 318 ILE A C 1
ATOM 2438 O O . ILE A 1 318 ? 8.651 6.511 -17.512 1.00 78.00 318 ILE A O 1
ATOM 2442 N N . PRO A 1 319 ? 8.596 5.272 -15.644 1.00 75.19 319 PRO A N 1
ATOM 2443 C CA . PRO A 1 319 ? 9.965 4.785 -15.795 1.00 75.19 319 PRO A CA 1
ATOM 2444 C C . PRO A 1 319 ? 10.209 4.087 -17.130 1.00 75.19 319 PRO A C 1
ATOM 2446 O O . PRO A 1 319 ? 11.269 4.270 -17.713 1.00 75.19 319 PRO A O 1
ATOM 2449 N N . ILE A 1 320 ? 9.238 3.337 -17.657 1.00 74.81 320 ILE A N 1
ATOM 2450 C CA . ILE A 1 320 ? 9.364 2.662 -18.957 1.00 74.81 320 ILE A CA 1
ATOM 2451 C C . ILE A 1 320 ? 9.470 3.679 -20.090 1.00 74.81 320 ILE A C 1
ATOM 2453 O O . ILE A 1 320 ? 10.322 3.540 -20.972 1.00 74.81 320 ILE A O 1
ATOM 2457 N N . ILE A 1 321 ? 8.643 4.722 -20.049 1.00 75.44 321 ILE A N 1
ATOM 2458 C CA . ILE A 1 321 ? 8.707 5.844 -20.985 1.00 75.44 321 ILE A CA 1
ATOM 2459 C C . ILE A 1 321 ? 10.079 6.537 -20.879 1.00 75.44 321 ILE A C 1
ATOM 2461 O O . ILE A 1 321 ? 10.750 6.726 -21.892 1.00 75.44 321 ILE A O 1
ATOM 2465 N N . LEU A 1 322 ? 10.562 6.821 -19.664 1.00 75.94 322 LEU A N 1
ATOM 2466 C CA . LEU A 1 322 ? 11.876 7.442 -19.432 1.00 75.94 322 LEU A CA 1
ATOM 2467 C C . LEU A 1 322 ? 13.040 6.566 -19.913 1.00 75.94 322 LEU A C 1
ATOM 2469 O O . LEU A 1 322 ? 13.951 7.057 -20.579 1.00 75.94 322 LEU A O 1
ATOM 2473 N N . VAL A 1 323 ? 13.006 5.263 -19.625 1.00 72.06 323 VAL A N 1
ATOM 2474 C CA . VAL A 1 323 ? 13.975 4.278 -20.126 1.00 72.06 323 VAL A CA 1
ATOM 2475 C C . VAL A 1 323 ? 13.960 4.275 -21.653 1.00 72.06 323 VAL A C 1
ATOM 2477 O O . VAL A 1 323 ? 15.026 4.227 -22.265 1.00 72.06 323 VAL A O 1
ATOM 2480 N N . SER A 1 324 ? 12.784 4.378 -22.272 1.00 72.56 324 SER A N 1
ATOM 2481 C CA . SER A 1 324 ? 12.639 4.443 -23.730 1.00 72.56 324 SER A CA 1
ATOM 2482 C C . SER A 1 324 ? 13.242 5.725 -24.331 1.00 72.56 324 SER A C 1
ATOM 2484 O O . SER A 1 324 ? 13.640 5.710 -25.494 1.00 72.56 324 SER A O 1
ATOM 2486 N N . PHE A 1 325 ? 13.380 6.801 -23.544 1.00 71.00 325 PHE A N 1
ATOM 2487 C CA . PHE A 1 325 ? 14.060 8.045 -23.940 1.00 71.00 325 PHE A CA 1
ATOM 2488 C C . PHE A 1 325 ? 15.557 8.084 -23.630 1.00 71.00 325 PHE A C 1
ATOM 2490 O O . PHE A 1 325 ? 16.298 8.816 -24.289 1.00 71.00 325 PHE A O 1
ATOM 2497 N N . ALA A 1 326 ? 16.019 7.318 -22.642 1.00 69.81 326 ALA A N 1
ATOM 2498 C CA . ALA A 1 326 ? 17.410 7.348 -22.212 1.00 69.81 326 ALA A CA 1
ATOM 2499 C C . ALA A 1 326 ? 18.349 6.835 -23.318 1.00 69.81 326 ALA A C 1
ATOM 2501 O O . ALA A 1 326 ? 18.265 5.678 -23.746 1.00 69.81 326 ALA A O 1
ATOM 2502 N N . SER A 1 327 ? 19.290 7.681 -23.756 1.00 71.31 327 SER A N 1
ATOM 2503 C CA . SER A 1 327 ? 20.325 7.290 -24.716 1.00 71.31 327 SER A CA 1
ATOM 2504 C C . SER A 1 327 ? 21.181 6.144 -24.164 1.00 71.31 327 SER A C 1
ATOM 2506 O O . SER A 1 327 ? 21.430 6.045 -22.961 1.00 71.31 327 SER A O 1
ATOM 2508 N N . LYS A 1 328 ? 21.708 5.292 -25.058 1.00 67.38 328 LYS A N 1
ATOM 2509 C CA . LYS A 1 328 ? 22.612 4.185 -24.682 1.00 67.38 328 LYS A CA 1
ATOM 2510 C C . LYS A 1 328 ? 23.842 4.636 -23.878 1.00 67.38 328 LYS A C 1
ATOM 2512 O O . LYS A 1 328 ? 24.422 3.819 -23.178 1.00 67.38 328 LYS A O 1
ATOM 2517 N N . SER A 1 329 ? 24.226 5.912 -23.955 1.00 63.12 329 SER A N 1
ATOM 2518 C CA . SER A 1 329 ? 25.376 6.466 -23.231 1.00 63.12 329 SER A CA 1
ATOM 2519 C C . SER A 1 329 ? 25.157 6.623 -21.720 1.00 63.12 329 SER A C 1
ATOM 2521 O O . SER A 1 329 ? 26.133 6.794 -21.000 1.00 63.12 329 SER A O 1
ATOM 2523 N N . LYS A 1 330 ? 23.917 6.543 -21.213 1.00 73.06 330 LYS A N 1
ATOM 2524 C CA . LYS A 1 330 ? 23.600 6.659 -19.776 1.00 73.06 330 LYS A CA 1
ATOM 2525 C C . LYS A 1 330 ? 23.279 5.295 -19.149 1.00 73.06 330 LYS A C 1
ATOM 2527 O O . LYS A 1 330 ? 22.164 5.058 -18.673 1.00 73.06 330 LYS A O 1
ATOM 2532 N N . ALA A 1 331 ? 24.252 4.382 -19.167 1.00 72.12 331 ALA A N 1
ATOM 2533 C CA . ALA A 1 331 ? 24.087 3.023 -18.639 1.00 72.12 331 ALA A CA 1
ATOM 2534 C C . ALA A 1 331 ? 23.638 3.015 -17.161 1.00 72.12 331 ALA A C 1
ATOM 2536 O O . ALA A 1 331 ? 22.638 2.376 -16.839 1.00 72.12 331 ALA A O 1
ATOM 2537 N N . GLY A 1 332 ? 24.277 3.820 -16.302 1.00 74.94 332 GLY A N 1
ATOM 2538 C CA . GLY A 1 332 ? 23.953 3.871 -14.868 1.00 74.94 332 GLY A CA 1
ATOM 2539 C C . GLY A 1 332 ? 22.545 4.394 -14.547 1.00 74.94 332 GLY A C 1
ATOM 2540 O O . GLY A 1 332 ? 21.874 3.871 -13.662 1.00 74.94 332 GLY A O 1
ATOM 2541 N N . PHE A 1 333 ? 22.038 5.380 -15.299 1.00 77.50 333 PHE A N 1
ATOM 2542 C CA . PHE A 1 333 ? 20.664 5.882 -15.122 1.00 77.50 333 PHE A CA 1
ATOM 2543 C C . PHE A 1 333 ? 19.621 4.807 -15.442 1.00 77.50 333 PHE A C 1
ATOM 2545 O O . PHE A 1 333 ? 18.631 4.644 -14.730 1.00 77.50 333 PHE A O 1
ATOM 2552 N N . THR A 1 334 ? 19.873 4.051 -16.511 1.00 74.31 334 THR A N 1
ATOM 2553 C CA . THR A 1 334 ? 18.988 2.977 -16.966 1.00 74.31 334 THR A CA 1
ATOM 2554 C C . THR A 1 334 ? 18.918 1.852 -15.935 1.00 74.31 334 THR A C 1
ATOM 2556 O O . THR A 1 334 ? 17.826 1.395 -15.608 1.00 74.31 334 THR A O 1
ATOM 2559 N N . GLU A 1 335 ? 20.065 1.426 -15.404 1.00 75.62 335 GLU A N 1
ATOM 2560 C CA . GLU A 1 335 ? 20.146 0.383 -14.376 1.00 75.62 335 GLU A CA 1
ATOM 2561 C C . GLU A 1 335 ? 19.364 0.776 -13.119 1.00 75.62 335 GLU A C 1
ATOM 2563 O O . GLU A 1 335 ? 18.501 0.028 -12.658 1.00 75.62 335 GLU A O 1
ATOM 2568 N N . LYS A 1 336 ? 19.562 2.011 -12.650 1.00 72.62 336 LYS A N 1
ATOM 2569 C CA . LYS A 1 336 ? 18.847 2.536 -11.487 1.00 72.62 336 LYS A CA 1
ATOM 2570 C C . LYS A 1 336 ? 17.334 2.630 -11.715 1.00 72.62 336 LYS A C 1
ATOM 2572 O O . LYS A 1 336 ? 16.563 2.451 -10.774 1.00 72.62 336 LYS A O 1
ATOM 2577 N N . LEU A 1 337 ? 16.882 2.965 -12.928 1.00 74.44 337 LEU A N 1
ATOM 2578 C CA . LEU A 1 337 ? 15.452 2.975 -13.271 1.00 74.44 337 LEU A CA 1
ATOM 2579 C C . LEU A 1 337 ? 14.857 1.564 -13.284 1.00 74.44 337 LEU A C 1
ATOM 2581 O O . LEU A 1 337 ? 13.720 1.395 -12.856 1.00 74.44 337 LEU A O 1
ATOM 2585 N N . PHE A 1 338 ? 15.607 0.558 -13.738 1.00 76.50 338 PHE A N 1
ATOM 2586 C CA . PHE A 1 338 ? 15.164 -0.837 -13.681 1.00 76.50 338 PHE A CA 1
ATOM 2587 C C . PHE A 1 338 ? 15.058 -1.365 -12.246 1.00 76.50 338 PHE A C 1
ATOM 2589 O O . PHE A 1 338 ? 14.170 -2.170 -11.968 1.00 76.50 338 PHE A O 1
ATOM 2596 N N . GLU A 1 339 ? 15.921 -0.905 -11.341 1.00 74.06 339 GLU A N 1
ATOM 2597 C CA . GLU A 1 339 ? 15.834 -1.227 -9.913 1.00 74.06 339 GLU A CA 1
ATOM 2598 C C . GLU A 1 339 ? 14.523 -0.708 -9.295 1.00 74.06 339 GLU A C 1
ATOM 2600 O O . GLU A 1 339 ? 13.765 -1.484 -8.713 1.00 74.06 339 GLU A O 1
ATOM 2605 N N . ASP A 1 340 ? 14.182 0.565 -9.523 1.00 71.50 340 ASP A N 1
ATOM 2606 C CA . ASP A 1 340 ? 12.898 1.137 -9.081 1.00 71.50 340 ASP A CA 1
ATOM 2607 C C . ASP A 1 340 ? 11.701 0.442 -9.724 1.00 71.50 340 ASP A C 1
ATOM 2609 O O . ASP A 1 340 ? 10.694 0.164 -9.075 1.00 71.50 340 ASP A O 1
ATOM 2613 N N . LEU A 1 341 ? 11.811 0.152 -11.020 1.00 77.38 341 LEU A N 1
ATOM 2614 C CA . LEU A 1 341 ? 10.772 -0.535 -11.770 1.00 77.38 341 LEU A CA 1
ATOM 2615 C C . LEU A 1 341 ? 10.514 -1.928 -11.199 1.00 77.38 341 LEU A C 1
ATOM 2617 O O . LEU A 1 341 ? 9.364 -2.340 -11.096 1.00 77.38 341 LEU A O 1
ATOM 2621 N N . SER A 1 342 ? 11.566 -2.633 -10.779 1.00 77.31 342 SER A N 1
ATOM 2622 C CA . SER A 1 342 ? 11.432 -3.906 -10.077 1.00 77.31 342 SER A CA 1
ATOM 2623 C C . SER A 1 342 ? 10.672 -3.756 -8.763 1.00 77.31 342 SER A C 1
ATOM 2625 O O . SER A 1 342 ? 9.840 -4.611 -8.459 1.00 77.31 342 SER A O 1
ATOM 2627 N N . LEU A 1 343 ? 10.968 -2.720 -7.974 1.00 73.19 343 LEU A N 1
ATOM 2628 C CA . LEU A 1 343 ? 10.267 -2.476 -6.714 1.00 73.19 343 LEU A CA 1
ATOM 2629 C C . LEU A 1 343 ? 8.779 -2.203 -6.974 1.00 73.19 343 LEU A C 1
ATOM 2631 O O . LEU A 1 343 ? 7.928 -2.849 -6.369 1.00 73.19 343 LEU A O 1
ATOM 2635 N N . ASN A 1 344 ? 8.468 -1.348 -7.952 1.00 77.12 344 ASN A N 1
ATOM 2636 C CA . ASN A 1 344 ? 7.089 -1.038 -8.331 1.00 77.12 344 ASN A CA 1
ATOM 2637 C C . ASN A 1 344 ? 6.335 -2.272 -8.858 1.00 77.12 344 ASN A C 1
ATOM 2639 O O . ASN A 1 344 ? 5.171 -2.457 -8.519 1.00 77.12 344 ASN A O 1
ATOM 2643 N N . ILE A 1 345 ? 6.986 -3.146 -9.639 1.00 79.88 345 ILE A N 1
ATOM 2644 C CA . ILE A 1 345 ? 6.395 -4.422 -10.086 1.00 79.88 345 ILE A CA 1
ATOM 2645 C C . ILE A 1 345 ? 6.049 -5.305 -8.886 1.00 79.88 345 ILE A C 1
ATOM 2647 O O . ILE A 1 345 ? 4.961 -5.875 -8.852 1.00 79.88 345 ILE A O 1
ATOM 2651 N N . ALA A 1 346 ? 6.951 -5.421 -7.907 1.00 77.56 346 ALA A N 1
ATOM 2652 C CA . ALA A 1 346 ? 6.688 -6.196 -6.699 1.00 77.56 346 ALA A CA 1
ATOM 2653 C C . ALA A 1 346 ? 5.503 -5.611 -5.917 1.00 77.56 346 ALA A C 1
ATOM 2655 O O . ALA A 1 346 ? 4.616 -6.360 -5.517 1.00 77.56 346 ALA A O 1
ATOM 2656 N N . THR A 1 347 ? 5.432 -4.284 -5.776 1.00 76.69 347 THR A N 1
ATOM 2657 C CA . THR A 1 347 ? 4.292 -3.611 -5.142 1.00 76.69 347 THR A CA 1
ATOM 2658 C C . THR A 1 347 ? 2.981 -3.895 -5.874 1.00 76.69 347 THR A C 1
ATOM 2660 O O . THR A 1 347 ? 2.024 -4.290 -5.220 1.00 76.69 347 THR A O 1
ATOM 2663 N N . VAL A 1 348 ? 2.941 -3.774 -7.208 1.00 80.25 348 VAL A N 1
ATOM 2664 C CA . VAL A 1 348 ? 1.746 -4.075 -8.027 1.00 80.25 348 VAL A CA 1
ATOM 2665 C C . VAL A 1 348 ? 1.335 -5.544 -7.913 1.00 80.25 348 VAL A C 1
ATOM 2667 O O . VAL A 1 348 ? 0.149 -5.865 -7.897 1.00 80.25 348 VAL A O 1
ATOM 2670 N N . LEU A 1 349 ? 2.304 -6.457 -7.823 1.00 81.44 349 LEU A N 1
ATOM 2671 C CA . LEU A 1 349 ? 2.033 -7.881 -7.648 1.00 81.44 349 LEU A CA 1
ATOM 2672 C C . LEU A 1 349 ? 1.404 -8.165 -6.278 1.00 81.44 349 LEU A C 1
ATOM 2674 O O . LEU A 1 349 ? 0.425 -8.902 -6.193 1.00 81.44 349 LEU A O 1
ATOM 2678 N N . VAL A 1 350 ? 1.943 -7.553 -5.220 1.00 77.38 350 VAL A N 1
ATOM 2679 C CA . VAL A 1 350 ? 1.428 -7.688 -3.851 1.00 77.38 350 VAL A CA 1
ATOM 2680 C C . VAL A 1 350 ? 0.038 -7.063 -3.732 1.00 77.38 350 VAL A C 1
ATOM 2682 O O . VAL A 1 350 ? -0.865 -7.703 -3.199 1.00 77.38 350 VAL A O 1
ATOM 2685 N N . THR A 1 351 ? -0.180 -5.860 -4.271 1.00 78.31 351 THR A N 1
ATOM 2686 C CA . THR A 1 351 ? -1.499 -5.200 -4.246 1.00 78.31 351 THR A CA 1
ATOM 2687 C C . THR A 1 351 ? -2.520 -5.908 -5.134 1.00 78.31 351 THR A C 1
ATOM 2689 O O . THR A 1 351 ? -3.693 -5.987 -4.779 1.00 78.31 351 THR A O 1
ATOM 2692 N N . GLY A 1 352 ? -2.097 -6.483 -6.259 1.00 83.50 352 GLY A N 1
ATOM 2693 C CA . GLY A 1 352 ? -2.944 -7.347 -7.076 1.00 83.50 352 GLY A CA 1
ATOM 2694 C C . GLY A 1 352 ? -3.338 -8.628 -6.348 1.00 83.50 352 GLY A C 1
ATOM 2695 O O . GLY A 1 352 ? -4.516 -8.987 -6.335 1.00 83.50 352 GLY A O 1
ATOM 2696 N N . GLY A 1 353 ? -2.374 -9.299 -5.712 1.00 83.38 353 GLY A N 1
ATOM 2697 C CA . GLY A 1 353 ? -2.631 -10.474 -4.878 1.00 83.38 353 GLY A CA 1
ATOM 2698 C C . GLY A 1 353 ? -3.605 -10.152 -3.746 1.00 83.38 353 GLY A C 1
ATOM 2699 O O . GLY A 1 353 ? -4.568 -10.890 -3.546 1.00 83.38 353 GLY A O 1
ATOM 2700 N N . ALA A 1 354 ? -3.423 -8.994 -3.100 1.00 77.94 354 ALA A N 1
ATOM 2701 C CA . ALA A 1 354 ? -4.352 -8.453 -2.113 1.00 77.94 354 ALA A CA 1
ATOM 2702 C C . ALA A 1 354 ? -5.772 -8.403 -2.630 1.00 77.94 354 ALA A C 1
ATOM 2704 O O . ALA A 1 354 ? -6.676 -8.948 -2.005 1.00 77.94 354 ALA A O 1
ATOM 2705 N N . LEU A 1 355 ? -5.950 -7.764 -3.782 1.00 83.12 355 LEU A N 1
ATOM 2706 C CA . LEU A 1 355 ? -7.251 -7.549 -4.384 1.00 83.12 355 LEU A CA 1
ATOM 2707 C C . LEU A 1 355 ? -7.978 -8.877 -4.635 1.00 83.12 355 LEU A C 1
ATOM 2709 O O . LEU A 1 355 ? -9.144 -9.009 -4.274 1.00 83.12 355 LEU A O 1
ATOM 2713 N N . LEU A 1 356 ? -7.277 -9.870 -5.196 1.00 88.00 356 LEU A N 1
ATOM 2714 C CA . LEU A 1 356 ? -7.850 -11.184 -5.500 1.00 88.00 356 LEU A CA 1
ATOM 2715 C C . LEU A 1 356 ? -8.232 -11.965 -4.246 1.00 88.00 356 LEU A C 1
ATOM 2717 O O . LEU A 1 356 ? -9.358 -12.451 -4.157 1.00 88.00 356 LEU A O 1
ATOM 2721 N N . ILE A 1 357 ? -7.309 -12.084 -3.286 1.00 82.81 357 ILE A N 1
ATOM 2722 C CA . ILE A 1 357 ? -7.569 -12.803 -2.031 1.00 82.81 357 ILE A CA 1
ATOM 2723 C C . ILE A 1 357 ? -8.766 -12.159 -1.337 1.00 82.81 357 ILE A C 1
ATOM 2725 O O . ILE A 1 357 ? -9.722 -12.831 -0.962 1.00 82.81 357 ILE A O 1
ATOM 2729 N N . SER A 1 358 ? -8.764 -10.833 -1.269 1.00 77.50 358 SER A N 1
ATOM 2730 C CA . SER A 1 358 ? -9.837 -10.075 -0.649 1.00 77.50 358 SER A CA 1
ATOM 2731 C C . SER A 1 358 ? -11.185 -10.277 -1.342 1.00 77.50 358 SER A C 1
ATOM 2733 O O . SER A 1 358 ? -12.201 -10.373 -0.654 1.00 77.50 358 SER A O 1
ATOM 2735 N N . ALA A 1 359 ? -11.215 -10.391 -2.674 1.00 84.94 359 ALA A N 1
ATOM 2736 C CA . ALA A 1 359 ? -12.437 -10.656 -3.431 1.00 84.94 359 ALA A CA 1
ATOM 2737 C C . ALA A 1 359 ? -12.974 -12.072 -3.187 1.00 84.94 359 ALA A C 1
ATOM 2739 O O . ALA A 1 359 ? -14.175 -12.247 -2.993 1.00 84.94 359 ALA A O 1
ATOM 2740 N N . PHE A 1 360 ? -12.093 -13.077 -3.144 1.00 86.38 360 PHE A N 1
ATOM 2741 C CA . PHE A 1 360 ? -12.490 -14.452 -2.837 1.00 86.38 360 PHE A CA 1
ATOM 2742 C C . PHE A 1 360 ? -13.097 -14.574 -1.450 1.00 86.38 360 PHE A C 1
ATOM 2744 O O . PHE A 1 360 ? -14.132 -15.220 -1.290 1.00 86.38 360 PHE A O 1
ATOM 2751 N N . VAL A 1 361 ? -12.470 -13.955 -0.452 1.00 79.06 361 VAL A N 1
ATOM 2752 C CA . VAL A 1 361 ? -12.983 -14.083 0.905 1.00 79.06 361 VAL A CA 1
ATOM 2753 C C . VAL A 1 361 ? -14.249 -13.248 1.106 1.00 79.06 361 VAL A C 1
ATOM 2755 O O . VAL A 1 361 ? -15.185 -13.732 1.738 1.00 79.06 361 VAL A O 1
ATOM 2758 N N . GLN A 1 362 ? -14.373 -12.082 0.461 1.00 77.50 362 GLN A N 1
ATOM 2759 C CA . GLN A 1 362 ? -15.655 -11.367 0.407 1.00 77.50 362 GLN A CA 1
ATOM 2760 C C . GLN A 1 362 ? -16.777 -12.218 -0.136 1.00 77.50 362 GLN A C 1
ATOM 2762 O O . GLN A 1 362 ? -17.835 -12.263 0.467 1.00 77.50 362 GLN A O 1
ATOM 2767 N N . ALA A 1 363 ? -16.539 -12.926 -1.231 1.00 84.06 363 ALA A N 1
ATOM 2768 C CA . ALA A 1 363 ? -17.563 -13.767 -1.819 1.00 84.06 363 ALA A CA 1
ATOM 2769 C C . ALA A 1 363 ? -17.973 -14.961 -0.961 1.00 84.06 363 ALA A C 1
ATOM 2771 O O . ALA A 1 363 ? -18.990 -15.593 -1.237 1.00 84.06 363 ALA A O 1
ATOM 2772 N N . ARG A 1 364 ? -17.176 -15.301 0.054 1.00 85.12 364 ARG A N 1
ATOM 2773 C CA . ARG A 1 364 ? -17.498 -16.354 1.017 1.00 85.12 364 ARG A CA 1
ATOM 2774 C C . ARG A 1 364 ? -18.187 -15.831 2.265 1.00 85.12 364 ARG A C 1
ATOM 2776 O O . ARG A 1 364 ? -19.015 -16.551 2.812 1.00 85.12 364 ARG A O 1
ATOM 2783 N N . LEU A 1 365 ? -17.810 -14.643 2.726 1.00 76.88 365 LEU A N 1
ATOM 2784 C CA . LEU A 1 365 ? -18.237 -14.114 4.020 1.00 76.88 365 LEU A CA 1
ATOM 2785 C C . LEU A 1 365 ? -19.326 -13.042 3.916 1.00 76.88 365 LEU A C 1
ATOM 2787 O O . LEU A 1 365 ? -20.062 -12.845 4.877 1.00 76.88 365 LEU A O 1
ATOM 2791 N N . TYR A 1 366 ? -19.433 -12.361 2.777 1.00 78.69 366 TYR A N 1
ATOM 2792 C CA . TYR A 1 366 ? -20.292 -11.197 2.580 1.00 78.69 366 TYR A CA 1
ATOM 2793 C C . TYR A 1 366 ? -21.056 -11.286 1.253 1.00 78.69 366 TYR A C 1
ATOM 2795 O O . TYR A 1 366 ? -20.761 -12.116 0.389 1.00 78.69 366 TYR A O 1
ATOM 2803 N N . ASP A 1 367 ? -22.027 -10.389 1.077 1.00 82.31 367 ASP A N 1
ATOM 2804 C CA . ASP A 1 367 ? -22.789 -10.220 -0.161 1.00 82.31 367 ASP A CA 1
ATOM 2805 C C . ASP A 1 367 ? -21.916 -9.604 -1.271 1.00 82.31 367 ASP A C 1
ATOM 2807 O O . ASP A 1 367 ? -21.991 -8.419 -1.588 1.00 82.31 367 ASP A O 1
ATOM 2811 N N . PHE A 1 368 ? -21.031 -10.414 -1.859 1.00 88.38 368 PHE A N 1
ATOM 2812 C CA . PHE A 1 368 ? -20.210 -10.013 -3.001 1.00 88.38 368 PHE A CA 1
ATOM 2813 C C . PHE A 1 368 ? -21.002 -10.169 -4.302 1.00 88.38 368 PHE A C 1
ATOM 2815 O O . PHE A 1 368 ? -21.171 -11.275 -4.823 1.00 88.38 368 PHE A O 1
ATOM 2822 N N . ASP A 1 369 ? -21.506 -9.055 -4.821 1.00 91.94 369 ASP A N 1
ATOM 2823 C CA . ASP A 1 369 ? -22.280 -9.035 -6.060 1.00 91.94 369 ASP A CA 1
ATOM 2824 C C . ASP A 1 369 ? -21.418 -9.138 -7.338 1.00 91.94 369 ASP A C 1
ATOM 2826 O O . ASP A 1 369 ? -20.183 -9.048 -7.340 1.00 91.94 369 ASP A O 1
ATOM 2830 N N . LEU A 1 370 ? -22.100 -9.341 -8.470 1.00 94.25 370 LEU A N 1
ATOM 2831 C CA . LEU A 1 370 ? -21.476 -9.452 -9.787 1.00 94.25 370 LEU A CA 1
ATOM 2832 C C . LEU A 1 370 ? -20.763 -8.161 -10.221 1.00 94.25 370 LEU A C 1
ATOM 2834 O O . LEU A 1 370 ? -19.717 -8.222 -10.872 1.00 94.25 370 LEU A O 1
ATOM 2838 N N . TYR A 1 371 ? -21.311 -6.997 -9.874 1.00 93.44 371 TYR A N 1
ATOM 2839 C CA . TYR A 1 371 ? -20.740 -5.697 -10.226 1.00 93.44 371 TYR A CA 1
ATOM 2840 C C . TYR A 1 371 ? -19.342 -5.527 -9.622 1.00 93.44 371 TYR A C 1
ATOM 2842 O O . TYR A 1 371 ? -18.373 -5.235 -10.334 1.00 93.44 371 TYR A O 1
ATOM 2850 N N . HIS A 1 372 ? -19.221 -5.814 -8.332 1.00 91.19 372 HIS A N 1
ATOM 2851 C CA . HIS A 1 372 ? -17.971 -5.819 -7.600 1.00 91.19 372 HIS A CA 1
ATOM 2852 C C . HIS A 1 372 ? -16.987 -6.849 -8.162 1.00 91.19 372 HIS A C 1
ATOM 2854 O O . HIS A 1 372 ? -15.808 -6.534 -8.354 1.00 91.19 372 HIS A O 1
ATOM 2860 N N . GLY A 1 373 ? -17.475 -8.036 -8.532 1.00 93.69 373 GLY A N 1
ATOM 2861 C CA . GLY A 1 373 ? -16.667 -9.057 -9.195 1.00 93.69 373 GLY A CA 1
ATOM 2862 C C . GLY A 1 373 ? -16.050 -8.599 -10.520 1.00 93.69 373 GLY A C 1
ATOM 2863 O O . GLY A 1 373 ? -14.862 -8.820 -10.779 1.00 93.69 373 GLY A O 1
ATOM 2864 N N . LEU A 1 374 ? -16.823 -7.895 -11.350 1.00 94.44 374 LEU A N 1
ATOM 2865 C CA . LEU A 1 374 ? -16.351 -7.359 -12.631 1.00 94.44 374 LEU A CA 1
ATOM 2866 C C . LEU A 1 374 ? -15.322 -6.232 -12.456 1.00 94.44 374 LEU A C 1
ATOM 2868 O O . LEU A 1 374 ? -14.357 -6.166 -13.223 1.00 94.44 374 LEU A O 1
ATOM 2872 N N . ILE A 1 375 ? -15.484 -5.374 -11.442 1.00 92.69 375 ILE A N 1
ATOM 2873 C CA . ILE A 1 375 ? -14.491 -4.340 -11.109 1.00 92.69 375 ILE A CA 1
ATOM 2874 C C . ILE A 1 375 ? -13.166 -4.988 -10.712 1.00 92.69 375 ILE A C 1
ATOM 2876 O O . ILE A 1 375 ? -12.123 -4.610 -11.248 1.00 92.69 375 ILE A O 1
ATOM 2880 N N . VAL A 1 376 ? -13.196 -5.980 -9.817 1.00 92.69 376 VAL A N 1
ATOM 2881 C CA . VAL A 1 376 ? -11.989 -6.710 -9.401 1.00 92.69 376 VAL A CA 1
ATOM 2882 C C . VAL A 1 376 ? -11.307 -7.345 -10.597 1.00 92.69 376 VAL A C 1
ATOM 2884 O O . VAL A 1 376 ? -10.100 -7.180 -10.755 1.00 92.69 376 VAL A O 1
ATOM 2887 N N . LEU A 1 377 ? -12.067 -8.002 -11.476 1.00 94.81 377 LEU A N 1
ATOM 2888 C CA . LEU A 1 377 ? -11.515 -8.612 -12.680 1.00 94.81 377 LEU A CA 1
ATOM 2889 C C . LEU A 1 377 ? -10.794 -7.570 -13.554 1.00 94.81 377 LEU A C 1
ATOM 2891 O O . LEU A 1 377 ? -9.649 -7.798 -13.952 1.00 94.81 377 LEU A O 1
ATOM 2895 N N . ASN A 1 378 ? -11.411 -6.411 -13.811 1.00 93.81 378 ASN A N 1
ATOM 2896 C CA . ASN A 1 378 ? -10.792 -5.335 -14.592 1.00 93.81 378 ASN A CA 1
ATOM 2897 C C . ASN A 1 378 ? -9.513 -4.796 -13.927 1.00 93.81 378 ASN A C 1
ATOM 2899 O O . ASN A 1 378 ? -8.482 -4.663 -14.588 1.00 93.81 378 ASN A O 1
ATOM 2903 N N . LEU A 1 379 ? -9.551 -4.517 -12.622 1.00 91.62 379 LEU A N 1
ATOM 2904 C CA . LEU A 1 379 ? -8.397 -4.028 -11.860 1.00 91.62 379 LEU A CA 1
ATOM 2905 C C . LEU A 1 379 ? -7.260 -5.062 -11.807 1.00 91.62 379 LEU A C 1
ATOM 2907 O O . LEU A 1 379 ? -6.084 -4.719 -11.937 1.00 91.62 379 LEU A O 1
ATOM 2911 N N . SER A 1 380 ? -7.594 -6.344 -11.692 1.00 93.56 380 SER A N 1
ATOM 2912 C CA . SER A 1 380 ? -6.623 -7.433 -11.753 1.00 93.56 380 SER A CA 1
ATOM 2913 C C . SER A 1 380 ? -5.937 -7.513 -13.117 1.00 93.56 380 SER A C 1
ATOM 2915 O O . SER A 1 380 ? -4.710 -7.638 -13.169 1.00 93.56 380 SER A O 1
ATOM 2917 N N . TRP A 1 381 ? -6.690 -7.368 -14.213 1.00 94.12 381 TRP A N 1
ATOM 2918 C CA . TRP A 1 381 ? -6.129 -7.280 -15.566 1.00 94.12 381 TRP A CA 1
ATOM 2919 C C . TRP A 1 381 ? -5.295 -6.014 -15.783 1.00 94.12 381 TRP A C 1
ATOM 2921 O O . TRP A 1 381 ? -4.260 -6.086 -16.448 1.00 94.12 381 TRP A O 1
ATOM 2931 N N . LEU A 1 382 ? -5.670 -4.878 -15.183 1.00 91.31 382 LEU A N 1
ATOM 2932 C CA . LEU A 1 382 ? -4.848 -3.664 -15.194 1.00 91.31 382 LEU A CA 1
ATOM 2933 C C . LEU A 1 382 ? -3.464 -3.932 -14.587 1.00 91.31 382 LEU A C 1
ATOM 2935 O O . LEU A 1 382 ? -2.452 -3.556 -15.182 1.00 91.31 382 LEU A O 1
ATOM 2939 N N . ASN A 1 383 ? -3.403 -4.630 -13.450 1.00 89.81 383 ASN A N 1
ATOM 2940 C CA . ASN A 1 383 ? -2.139 -5.013 -12.813 1.00 89.81 383 ASN A CA 1
ATOM 2941 C C . ASN A 1 383 ? -1.323 -5.973 -13.688 1.00 89.81 383 ASN A C 1
ATOM 2943 O O . ASN A 1 383 ? -0.114 -5.787 -13.840 1.00 89.81 383 ASN A O 1
ATOM 2947 N N . VAL A 1 384 ? -1.974 -6.958 -14.319 1.00 90.31 384 VAL A N 1
ATOM 2948 C CA . VAL A 1 384 ? -1.312 -7.876 -15.262 1.00 90.31 384 VAL A CA 1
ATOM 2949 C C . VAL A 1 384 ? -0.656 -7.102 -16.405 1.00 90.31 384 VAL A C 1
ATOM 2951 O O . VAL A 1 384 ? 0.530 -7.296 -16.672 1.00 90.31 384 VAL A O 1
ATOM 2954 N N . LEU A 1 385 ? -1.397 -6.200 -17.055 1.00 87.69 385 LEU A N 1
ATOM 2955 C CA . LEU A 1 385 ? -0.878 -5.393 -18.163 1.00 87.69 385 LEU A CA 1
ATOM 2956 C C . LEU A 1 385 ? 0.246 -4.463 -17.709 1.00 87.69 385 LEU A C 1
ATOM 2958 O O . LEU A 1 385 ? 1.263 -4.345 -18.392 1.00 87.69 385 LEU A O 1
ATOM 2962 N N . THR A 1 386 ? 0.094 -3.868 -16.527 1.00 85.19 386 THR A N 1
ATOM 2963 C CA . THR A 1 386 ? 1.101 -3.003 -15.909 1.00 85.19 386 THR A CA 1
ATOM 2964 C C . THR A 1 386 ? 2.429 -3.734 -15.702 1.00 85.19 386 THR A C 1
ATOM 2966 O O . THR A 1 386 ? 3.473 -3.148 -15.966 1.00 85.19 386 THR A O 1
ATOM 2969 N N . ILE A 1 387 ? 2.421 -5.008 -15.290 1.00 85.19 387 ILE A N 1
ATOM 2970 C CA . ILE A 1 387 ? 3.642 -5.810 -15.072 1.00 85.19 387 ILE A CA 1
ATOM 2971 C C . ILE A 1 387 ? 4.209 -6.384 -16.380 1.00 85.19 387 ILE A C 1
ATOM 2973 O O . ILE A 1 387 ? 5.428 -6.421 -16.573 1.00 85.19 387 ILE A O 1
ATOM 2977 N N . LEU A 1 388 ? 3.346 -6.819 -17.302 1.00 82.38 388 LEU A N 1
ATOM 2978 C CA . LEU A 1 388 ? 3.757 -7.385 -18.593 1.00 82.38 388 LEU A CA 1
ATOM 2979 C C . LEU A 1 388 ? 4.569 -6.380 -19.424 1.00 82.38 388 LEU A C 1
ATOM 2981 O O . LEU A 1 388 ? 5.477 -6.735 -20.182 1.00 82.38 388 LEU A O 1
ATOM 2985 N N . LEU A 1 389 ? 4.258 -5.104 -19.243 1.00 76.12 389 LEU A N 1
ATOM 2986 C CA . LEU A 1 389 ? 4.845 -3.998 -19.960 1.00 76.12 389 LEU A CA 1
ATOM 2987 C C . LEU A 1 389 ? 6.360 -3.806 -19.743 1.00 76.12 389 LEU A C 1
ATOM 2989 O O . LEU A 1 389 ? 7.117 -3.884 -20.718 1.00 76.12 389 LEU A O 1
ATOM 2993 N N . PRO A 1 390 ? 6.850 -3.582 -18.511 1.00 73.56 390 PRO A N 1
ATOM 2994 C CA . PRO A 1 390 ? 8.277 -3.466 -18.252 1.00 73.56 390 PRO A CA 1
ATOM 2995 C C . PRO A 1 390 ? 9.038 -4.747 -18.581 1.00 73.56 390 PRO A C 1
ATOM 2997 O O . PRO A 1 390 ? 10.171 -4.656 -19.053 1.00 73.56 390 PRO A O 1
ATOM 3000 N N . LEU A 1 391 ? 8.423 -5.924 -18.410 1.00 75.94 391 LEU A N 1
ATOM 3001 C CA . LEU A 1 391 ? 9.020 -7.199 -18.824 1.00 75.94 391 LEU A CA 1
ATOM 3002 C C . LEU A 1 391 ? 9.279 -7.227 -20.337 1.00 75.94 391 LEU A C 1
ATOM 3004 O O . LEU A 1 391 ? 10.364 -7.617 -20.772 1.00 75.94 391 LEU A O 1
ATOM 3008 N N . SER A 1 392 ? 8.326 -6.732 -21.130 1.00 71.94 392 SER A N 1
ATOM 3009 C CA . SER A 1 392 ? 8.448 -6.639 -22.589 1.00 71.94 392 SER A CA 1
ATOM 3010 C C . SER A 1 392 ? 9.561 -5.675 -23.012 1.00 71.94 392 SER A C 1
ATOM 3012 O O . SER A 1 392 ? 10.397 -6.010 -23.853 1.00 71.94 392 SER A O 1
ATOM 3014 N N . VAL A 1 393 ? 9.626 -4.490 -22.396 1.00 70.69 393 VAL A N 1
ATOM 3015 C CA . VAL A 1 393 ? 10.653 -3.479 -22.708 1.00 70.69 393 VAL A CA 1
ATOM 3016 C C . VAL A 1 393 ? 12.047 -3.923 -22.261 1.00 70.69 393 VAL A C 1
ATOM 3018 O O . VAL A 1 393 ? 13.013 -3.759 -23.010 1.00 70.69 393 VAL A O 1
ATOM 3021 N N . ALA A 1 394 ? 12.161 -4.542 -21.083 1.00 70.94 394 ALA A N 1
ATOM 3022 C CA . ALA A 1 394 ? 13.411 -5.129 -20.606 1.00 70.94 394 ALA A CA 1
ATOM 3023 C C . ALA A 1 394 ? 13.923 -6.215 -21.566 1.00 70.94 394 ALA A C 1
ATOM 3025 O O . ALA A 1 394 ? 15.120 -6.264 -21.857 1.00 70.94 394 ALA A O 1
ATOM 3026 N N . HIS A 1 395 ? 13.021 -7.046 -22.099 1.00 70.94 395 HIS A N 1
ATOM 3027 C CA . HIS A 1 395 ? 13.362 -8.077 -23.077 1.00 70.94 395 HIS A CA 1
ATOM 3028 C C . HIS A 1 395 ? 13.866 -7.474 -24.400 1.00 70.94 395 HIS A C 1
ATOM 3030 O O . HIS A 1 395 ? 14.913 -7.886 -24.895 1.00 70.94 395 HIS A O 1
ATOM 3036 N N . MET A 1 396 ? 13.193 -6.443 -24.929 1.00 65.25 396 MET A N 1
ATOM 3037 C CA . MET A 1 396 ? 13.608 -5.771 -26.171 1.00 65.25 396 MET A CA 1
ATOM 3038 C C . MET A 1 396 ? 14.978 -5.083 -26.062 1.00 65.25 396 MET A C 1
ATOM 3040 O O . MET A 1 396 ? 15.747 -5.079 -27.024 1.00 65.25 396 MET A O 1
ATOM 3044 N N . ARG A 1 397 ? 15.306 -4.494 -24.904 1.00 67.19 397 ARG A N 1
ATOM 3045 C CA . ARG A 1 397 ? 16.557 -3.734 -24.726 1.00 67.19 397 ARG A CA 1
ATOM 3046 C C . ARG A 1 397 ? 17.793 -4.630 -24.558 1.00 67.19 397 ARG A C 1
ATOM 3048 O O . ARG A 1 397 ? 18.885 -4.213 -24.939 1.00 67.19 397 ARG A O 1
ATOM 3055 N N . ASN A 1 398 ? 17.625 -5.847 -24.036 1.00 59.69 398 ASN A N 1
ATOM 3056 C CA . ASN A 1 398 ? 18.715 -6.756 -23.654 1.00 59.69 398 ASN A CA 1
ATOM 3057 C C . ASN A 1 398 ? 18.953 -7.923 -24.633 1.00 59.69 398 ASN A C 1
ATOM 3059 O O . ASN A 1 398 ? 19.418 -8.985 -24.225 1.00 59.69 398 ASN A O 1
ATOM 3063 N N . ALA A 1 399 ? 18.723 -7.728 -25.935 1.00 52.78 399 ALA A N 1
ATOM 3064 C CA . ALA A 1 399 ? 18.961 -8.748 -26.968 1.00 52.78 399 ALA A CA 1
ATOM 3065 C C . ALA A 1 399 ? 20.436 -9.219 -27.123 1.00 52.78 399 ALA A C 1
ATOM 3067 O O . ALA A 1 399 ? 20.714 -10.078 -27.955 1.00 52.78 399 ALA A O 1
ATOM 3068 N N . ASN A 1 400 ? 21.384 -8.726 -26.311 1.00 50.38 400 ASN A N 1
ATOM 3069 C CA . ASN A 1 400 ? 22.755 -9.243 -26.247 1.00 50.38 400 ASN A CA 1
ATOM 3070 C C . ASN A 1 400 ? 22.946 -10.179 -25.034 1.00 50.38 400 ASN A C 1
ATOM 3072 O O . ASN A 1 400 ? 22.963 -9.714 -23.900 1.00 50.38 400 ASN A O 1
ATOM 3076 N N . VAL A 1 401 ? 23.112 -11.481 -25.322 1.00 43.25 401 VAL A N 1
ATOM 3077 C CA . VAL A 1 401 ? 23.688 -12.668 -24.616 1.00 43.25 401 VAL A CA 1
ATOM 3078 C C . VAL A 1 401 ? 23.829 -12.706 -23.072 1.00 43.25 401 VAL A C 1
ATOM 3080 O O . VAL A 1 401 ? 23.643 -13.777 -22.492 1.00 43.25 401 VAL A O 1
ATOM 3083 N N . SER A 1 402 ? 24.041 -11.599 -22.357 1.00 47.22 402 SER A N 1
ATOM 3084 C CA . SER A 1 402 ? 24.068 -11.534 -20.876 1.00 47.22 402 SER A CA 1
ATOM 3085 C C . SER A 1 402 ? 22.689 -11.790 -20.215 1.00 47.22 402 SER A C 1
ATOM 3087 O O . SER A 1 402 ? 22.525 -11.767 -18.996 1.00 47.22 402 SER A O 1
ATOM 3089 N N . TYR A 1 403 ? 21.671 -12.089 -21.029 1.00 43.16 403 TYR A N 1
ATOM 3090 C CA . TYR A 1 403 ? 20.293 -12.375 -20.628 1.00 43.16 403 TYR A CA 1
ATOM 3091 C C . TYR A 1 403 ? 20.138 -13.671 -19.814 1.00 43.16 403 TYR A C 1
ATOM 3093 O O . TYR A 1 403 ? 19.291 -13.740 -18.925 1.00 43.16 403 TYR A O 1
ATOM 3101 N N . ARG A 1 404 ? 20.978 -14.693 -20.049 1.00 46.97 404 ARG A N 1
ATOM 3102 C CA . ARG A 1 404 ? 20.875 -15.973 -19.318 1.00 46.97 404 ARG A CA 1
ATOM 3103 C C . ARG A 1 404 ? 21.149 -15.832 -17.818 1.00 46.97 404 ARG A C 1
ATOM 3105 O O . ARG A 1 404 ? 20.567 -16.573 -17.038 1.00 46.97 404 ARG A O 1
ATOM 3112 N N . ILE A 1 405 ? 21.975 -14.869 -17.409 1.00 43.50 405 ILE A N 1
ATOM 3113 C CA . ILE A 1 405 ? 22.373 -14.698 -16.003 1.00 43.50 405 ILE A CA 1
ATOM 3114 C C . ILE A 1 405 ? 21.387 -13.777 -15.260 1.00 43.50 405 ILE A C 1
ATOM 3116 O O . ILE A 1 405 ? 20.997 -14.072 -14.130 1.00 43.50 405 ILE A O 1
ATOM 3120 N N . ALA A 1 406 ? 20.890 -12.718 -15.910 1.00 48.44 406 ALA A N 1
ATOM 3121 C CA . ALA A 1 406 ? 19.884 -11.827 -15.322 1.00 48.44 406 ALA A CA 1
ATOM 3122 C C . ALA A 1 406 ? 18.489 -12.479 -15.212 1.00 48.44 406 ALA A C 1
ATOM 3124 O O . ALA A 1 406 ? 17.783 -12.260 -14.225 1.00 48.44 406 ALA A O 1
ATOM 3125 N N . ALA A 1 407 ? 18.108 -13.330 -16.175 1.00 43.97 407 ALA A N 1
ATOM 3126 C CA . ALA A 1 407 ? 16.843 -14.065 -16.139 1.00 43.97 407 ALA A CA 1
ATOM 3127 C C . ALA A 1 407 ? 16.771 -15.045 -14.950 1.00 43.97 407 ALA A C 1
ATOM 3129 O O . ALA A 1 407 ? 15.729 -15.133 -14.300 1.00 43.97 407 ALA A O 1
ATOM 3130 N N . ILE A 1 408 ? 17.887 -15.699 -14.599 1.00 41.59 408 ILE A N 1
ATOM 3131 C CA . ILE A 1 408 ? 17.977 -16.604 -13.438 1.00 41.59 408 ILE A CA 1
ATOM 3132 C C . ILE A 1 408 ? 17.861 -15.823 -12.119 1.00 41.59 408 ILE A C 1
ATOM 3134 O O . ILE A 1 408 ? 17.100 -16.226 -11.241 1.00 41.59 408 ILE A O 1
ATOM 3138 N N . LYS A 1 409 ? 18.507 -14.652 -11.999 1.00 49.97 409 LYS A N 1
ATOM 3139 C CA . LYS A 1 409 ? 18.336 -13.763 -10.828 1.00 49.97 409 LYS A CA 1
ATOM 3140 C C . LYS A 1 409 ? 16.916 -13.186 -10.702 1.00 49.97 409 LYS A C 1
ATOM 3142 O O . LYS A 1 409 ? 16.499 -12.830 -9.608 1.00 49.97 409 LYS A O 1
ATOM 3147 N N . SER A 1 410 ? 16.151 -13.120 -11.795 1.00 60.19 410 SER A N 1
ATOM 3148 C CA . SER A 1 410 ? 14.745 -12.682 -11.796 1.00 60.19 410 SER A CA 1
ATOM 3149 C C . SER A 1 410 ? 13.717 -13.796 -11.548 1.00 60.19 410 SER A C 1
ATOM 3151 O O . SER A 1 410 ? 12.520 -13.508 -11.526 1.00 60.19 410 SER A O 1
ATOM 3153 N N . GLY A 1 411 ? 14.166 -15.044 -11.359 1.00 68.19 411 GLY A N 1
ATOM 3154 C CA . GLY A 1 411 ? 13.315 -16.232 -11.230 1.00 68.19 411 GLY A CA 1
ATOM 3155 C C . GLY A 1 411 ? 12.121 -16.061 -10.282 1.00 68.19 411 GLY A C 1
ATOM 3156 O O . GLY A 1 411 ? 10.992 -16.256 -10.731 1.00 68.19 411 GLY A O 1
ATOM 3157 N N . PRO A 1 412 ? 12.318 -15.605 -9.028 1.00 70.50 412 PRO A N 1
ATOM 3158 C CA . PRO A 1 412 ? 11.219 -15.435 -8.075 1.00 70.50 412 PRO A CA 1
ATOM 3159 C C . PRO A 1 412 ? 10.138 -14.456 -8.550 1.00 70.50 412 PRO A C 1
ATOM 3161 O O . PRO A 1 412 ? 8.954 -14.697 -8.344 1.00 70.50 412 PRO A O 1
ATOM 3164 N N . ARG A 1 413 ? 10.522 -13.379 -9.249 1.00 72.19 413 ARG A N 1
ATOM 3165 C CA . ARG A 1 413 ? 9.574 -12.368 -9.748 1.00 72.19 413 ARG A CA 1
ATOM 3166 C C . ARG A 1 413 ? 8.728 -12.901 -10.898 1.00 72.19 413 ARG A C 1
ATOM 3168 O O . ARG A 1 413 ? 7.524 -12.676 -10.923 1.00 72.19 413 ARG A O 1
ATOM 3175 N N . ASN A 1 414 ? 9.348 -13.629 -11.826 1.00 80.19 414 ASN A N 1
ATOM 3176 C CA . ASN A 1 414 ? 8.623 -14.245 -12.937 1.00 80.19 414 ASN A CA 1
ATOM 3177 C C . ASN A 1 414 ? 7.670 -15.331 -12.427 1.00 80.19 414 ASN A C 1
ATOM 3179 O O . ASN A 1 414 ? 6.541 -15.411 -12.897 1.00 80.19 414 ASN A O 1
ATOM 3183 N N . VAL A 1 415 ? 8.098 -16.117 -11.432 1.00 83.06 415 VAL A N 1
ATOM 3184 C CA . VAL A 1 415 ? 7.234 -17.096 -10.758 1.00 83.06 415 VAL A CA 1
ATOM 3185 C C . VAL A 1 415 ? 6.062 -16.391 -10.079 1.00 83.06 415 VAL A C 1
ATOM 3187 O O . VAL A 1 415 ? 4.921 -16.756 -10.339 1.00 83.06 415 VAL A O 1
ATOM 3190 N N . GLY A 1 416 ? 6.318 -15.341 -9.293 1.00 83.50 416 GLY A N 1
ATOM 3191 C CA . GLY A 1 416 ? 5.268 -14.553 -8.647 1.00 83.50 416 GLY A CA 1
ATOM 3192 C C . GLY A 1 416 ? 4.260 -13.978 -9.646 1.00 83.50 416 GLY A C 1
ATOM 3193 O O . GLY A 1 416 ? 3.058 -14.112 -9.446 1.00 83.50 416 GLY A O 1
ATOM 3194 N N . PHE A 1 417 ? 4.729 -13.415 -10.763 1.00 88.12 417 PHE A N 1
ATOM 3195 C CA . PHE A 1 417 ? 3.857 -12.915 -11.829 1.00 88.12 417 PHE A CA 1
ATOM 3196 C C . PHE A 1 417 ? 3.025 -14.020 -12.490 1.00 88.12 417 PHE A C 1
ATOM 3198 O O . PHE A 1 417 ? 1.827 -13.840 -12.692 1.00 88.12 417 PHE A O 1
ATOM 3205 N N . VAL A 1 418 ? 3.627 -15.172 -12.801 1.00 88.94 418 VAL A N 1
ATOM 3206 C CA . VAL A 1 418 ? 2.911 -16.314 -13.392 1.00 88.94 418 VAL A CA 1
ATOM 3207 C C . VAL A 1 418 ? 1.866 -16.869 -12.426 1.00 88.94 418 VAL A C 1
ATOM 3209 O O . VAL A 1 418 ? 0.757 -17.188 -12.859 1.00 88.94 418 VAL A O 1
ATOM 3212 N N . LEU A 1 419 ? 2.184 -16.955 -11.131 1.00 88.75 419 LEU A N 1
ATOM 3213 C CA . LEU A 1 419 ? 1.237 -17.353 -10.089 1.00 88.75 419 LEU A CA 1
ATOM 3214 C C . LEU A 1 419 ? 0.084 -16.355 -9.985 1.00 88.75 419 LEU A C 1
ATOM 3216 O O . LEU A 1 419 ? -1.073 -16.763 -10.007 1.00 88.75 419 LEU A O 1
ATOM 3220 N N . TYR A 1 420 ? 0.385 -15.056 -9.957 1.00 91.62 420 TYR A N 1
ATOM 3221 C CA . TYR A 1 420 ? -0.635 -14.013 -9.932 1.00 91.62 420 TYR A CA 1
ATOM 3222 C C . TYR A 1 420 ? -1.537 -14.062 -11.168 1.00 91.62 420 TYR A C 1
ATOM 3224 O O . TYR A 1 420 ? -2.753 -14.072 -11.026 1.00 91.62 420 TYR A O 1
ATOM 3232 N N . LEU A 1 421 ? -0.976 -14.178 -12.376 1.00 93.00 421 LEU A N 1
ATOM 3233 C CA . LEU A 1 421 ? -1.758 -14.310 -13.608 1.00 93.00 421 LEU A CA 1
ATOM 3234 C C . LEU A 1 421 ? -2.645 -15.565 -13.590 1.00 93.00 421 LEU A C 1
ATOM 3236 O O . LEU A 1 421 ? -3.803 -15.501 -14.000 1.00 93.00 421 LEU A O 1
ATOM 3240 N N . SER A 1 422 ? -2.135 -16.670 -13.037 1.00 94.38 422 SER A N 1
ATOM 3241 C CA . SER A 1 422 ? -2.915 -17.897 -12.828 1.00 94.38 422 SER A CA 1
ATOM 3242 C C . SER A 1 422 ? -4.072 -17.674 -11.858 1.00 94.38 422 SER A C 1
ATOM 3244 O O . SER A 1 422 ? -5.184 -18.125 -12.123 1.00 94.38 422 SER A O 1
ATOM 3246 N N . ALA A 1 423 ? -3.847 -16.917 -10.782 1.00 93.56 423 ALA A N 1
ATOM 3247 C CA . ALA A 1 423 ? -4.887 -16.539 -9.831 1.00 93.56 423 ALA A CA 1
ATOM 3248 C C . ALA A 1 423 ? -5.945 -15.611 -10.459 1.00 93.56 423 ALA A C 1
ATOM 3250 O O . ALA A 1 423 ? -7.135 -15.831 -10.247 1.00 93.56 423 ALA A O 1
ATOM 3251 N N . VAL A 1 424 ? -5.547 -14.636 -11.291 1.00 95.50 424 VAL A N 1
ATOM 3252 C CA . VAL A 1 424 ? -6.483 -13.796 -12.071 1.00 95.50 424 VAL A CA 1
ATOM 3253 C C . VAL A 1 424 ? -7.316 -14.657 -13.024 1.00 95.50 424 VAL A C 1
ATOM 3255 O O . VAL A 1 424 ? -8.529 -14.471 -13.132 1.00 95.50 424 VAL A O 1
ATOM 3258 N N . GLY A 1 425 ? -6.685 -15.624 -13.697 1.00 95.81 425 GLY A N 1
ATOM 3259 C CA . GLY A 1 425 ? -7.368 -16.589 -14.554 1.00 95.81 425 GLY A CA 1
ATOM 3260 C C . GLY A 1 425 ? -8.376 -17.440 -13.783 1.00 95.81 425 GLY A C 1
ATOM 3261 O O . GLY A 1 425 ? -9.541 -17.504 -14.161 1.00 95.81 425 GLY A O 1
ATOM 3262 N N . ALA A 1 426 ? -7.970 -18.028 -12.659 1.00 96.12 426 ALA A N 1
ATOM 3263 C CA . ALA A 1 426 ? -8.857 -18.810 -11.800 1.00 96.12 426 ALA A CA 1
ATOM 3264 C C . ALA A 1 426 ? -10.049 -17.980 -11.292 1.00 96.12 426 ALA A C 1
ATOM 3266 O O . ALA A 1 426 ? -11.192 -18.432 -11.375 1.00 96.12 426 ALA A O 1
ATOM 3267 N N . TYR A 1 427 ? -9.798 -16.745 -10.848 1.00 96.44 427 TYR A N 1
ATOM 3268 C CA . TYR A 1 427 ? -10.836 -15.802 -10.434 1.00 96.44 427 TYR A CA 1
ATOM 3269 C C . TYR A 1 427 ? -11.819 -15.493 -11.567 1.00 96.44 427 TYR A C 1
ATOM 3271 O O . TYR A 1 427 ? -13.032 -15.576 -11.382 1.00 96.44 427 TYR A O 1
ATOM 3279 N N . GLY A 1 428 ? -11.310 -15.205 -12.767 1.00 96.88 428 GLY A N 1
ATOM 3280 C CA . GLY A 1 428 ? -12.149 -14.929 -13.926 1.00 96.88 428 GLY A CA 1
ATOM 3281 C C . GLY A 1 428 ? -12.967 -16.139 -14.389 1.00 96.88 428 GLY A C 1
ATOM 3282 O O . GLY A 1 428 ? -14.124 -15.963 -14.770 1.00 96.88 428 GLY A O 1
ATOM 3283 N N . ILE A 1 429 ? -12.433 -17.367 -14.300 1.00 97.12 429 ILE A N 1
ATOM 3284 C CA . ILE A 1 429 ? -13.208 -18.597 -14.552 1.00 97.12 429 ILE A CA 1
ATOM 3285 C C . ILE A 1 429 ? -14.335 -18.717 -13.530 1.00 97.12 429 ILE A C 1
ATOM 3287 O O . ILE A 1 429 ? -15.477 -18.934 -13.923 1.00 97.12 429 ILE A O 1
ATOM 3291 N N . TRP A 1 430 ? -14.025 -18.562 -12.242 1.00 96.81 430 TRP A N 1
ATOM 3292 C CA . TRP A 1 430 ? -15.001 -18.662 -11.160 1.00 96.81 430 TRP A CA 1
ATOM 3293 C C . TRP A 1 430 ? -16.143 -17.644 -11.326 1.00 96.81 430 TRP A C 1
ATOM 3295 O O . TRP A 1 430 ? -17.310 -18.041 -11.341 1.00 96.81 430 TRP A O 1
ATOM 3305 N N . LEU A 1 431 ? -15.814 -16.372 -11.581 1.00 96.38 431 LEU A N 1
ATOM 3306 C CA . LEU A 1 431 ? -16.787 -15.308 -11.849 1.00 96.38 431 LEU A CA 1
ATOM 3307 C C . LEU A 1 431 ? -17.632 -15.603 -13.101 1.00 96.38 431 LEU A C 1
ATOM 3309 O O . LEU A 1 431 ? -18.857 -15.522 -13.072 1.00 96.38 431 LEU A O 1
ATOM 3313 N N . SER A 1 432 ? -16.989 -15.981 -14.209 1.00 96.88 432 SER A N 1
ATOM 3314 C CA . SER A 1 432 ? -17.668 -16.168 -15.503 1.00 96.88 432 SER A CA 1
ATOM 3315 C C . SER A 1 432 ? -18.499 -17.446 -15.559 1.00 96.88 432 SER A C 1
ATOM 3317 O O . SER A 1 432 ? -19.535 -17.503 -16.226 1.00 96.88 432 SER A O 1
ATOM 3319 N N . TYR A 1 433 ? -18.067 -18.494 -14.861 1.00 97.00 433 TYR A N 1
ATOM 3320 C CA . TYR A 1 433 ? -18.831 -19.727 -14.744 1.00 97.00 433 TYR A CA 1
ATOM 3321 C C . TYR A 1 433 ? -20.140 -19.473 -13.996 1.00 97.00 433 TYR A C 1
ATOM 3323 O O . TYR A 1 433 ? -21.185 -19.915 -14.470 1.00 97.00 433 TYR A O 1
ATOM 3331 N N . GLY A 1 434 ? -20.090 -18.704 -12.903 1.00 95.06 434 GLY A N 1
ATOM 3332 C CA . GLY A 1 434 ? -21.246 -18.362 -12.077 1.00 95.06 434 GLY A CA 1
ATOM 3333 C C . GLY A 1 434 ? -22.029 -17.124 -12.513 1.00 95.06 434 GLY A C 1
ATOM 3334 O O . GLY A 1 434 ? -22.964 -16.773 -11.819 1.00 95.06 434 GLY A O 1
ATOM 3335 N N . ILE A 1 435 ? -21.701 -16.465 -13.631 1.00 96.00 435 ILE A N 1
ATOM 3336 C CA . ILE A 1 435 ? -22.135 -15.081 -13.922 1.00 96.00 435 ILE A CA 1
ATOM 3337 C C . ILE A 1 435 ? -23.652 -14.813 -13.877 1.00 96.00 435 ILE A C 1
ATOM 3339 O O . ILE A 1 435 ? -24.062 -13.678 -13.672 1.00 96.00 435 ILE A O 1
ATOM 3343 N N . GLN A 1 436 ? -24.494 -15.827 -14.098 1.00 96.50 436 GLN A N 1
ATOM 3344 C CA . GLN A 1 436 ? -25.955 -15.689 -14.015 1.00 96.50 436 GLN A CA 1
ATOM 3345 C C . GLN A 1 436 ? -26.456 -15.756 -12.568 1.00 96.50 436 GLN A C 1
ATOM 3347 O O . GLN A 1 436 ? -27.331 -14.983 -12.191 1.00 96.50 436 GLN A O 1
ATOM 3352 N N . ASP A 1 437 ? -25.829 -16.596 -11.749 1.00 96.12 437 ASP A N 1
ATOM 3353 C CA . ASP A 1 437 ? -26.226 -16.899 -10.372 1.00 96.12 437 ASP A CA 1
ATOM 3354 C C . ASP A 1 437 ? -25.210 -16.352 -9.352 1.00 96.12 437 ASP A C 1
ATOM 3356 O O . ASP A 1 437 ? -25.114 -16.835 -8.227 1.00 96.12 437 ASP A O 1
ATOM 3360 N N . PHE A 1 438 ? -24.388 -15.381 -9.759 1.00 93.88 438 PHE A N 1
ATOM 3361 C CA . PHE A 1 438 ? -23.307 -14.854 -8.937 1.00 93.88 438 PHE A CA 1
ATOM 3362 C C . PHE A 1 438 ? -23.842 -13.865 -7.897 1.00 93.88 438 PHE A C 1
ATOM 3364 O O . PHE A 1 438 ? -24.607 -12.964 -8.243 1.00 93.88 438 PHE A O 1
ATOM 3371 N N . GLY A 1 439 ? -23.384 -13.995 -6.650 1.00 91.00 439 GLY A N 1
ATOM 3372 C CA . GLY A 1 439 ? -23.800 -13.145 -5.532 1.00 91.00 439 GLY A CA 1
ATOM 3373 C C . GLY A 1 439 ? -25.204 -13.464 -5.004 1.00 91.00 439 GLY A C 1
ATOM 3374 O O . GLY A 1 439 ? -25.874 -14.383 -5.470 1.00 91.00 439 GLY A O 1
ATOM 3375 N N . SER A 1 440 ? -25.655 -12.705 -4.006 1.00 87.12 440 SER A N 1
ATOM 3376 C CA . SER A 1 440 ? -26.973 -12.875 -3.370 1.00 87.12 440 SER A CA 1
ATOM 3377 C C . SER A 1 440 ? -28.130 -12.253 -4.158 1.00 87.12 440 SER A C 1
ATOM 3379 O O . SER A 1 440 ? -29.277 -12.662 -3.990 1.00 87.12 440 SER A O 1
ATOM 3381 N N . PHE A 1 441 ? -27.841 -11.321 -5.071 1.00 88.56 441 PHE A N 1
ATOM 3382 C CA . PHE A 1 441 ? -28.833 -10.592 -5.871 1.00 88.56 441 PHE A CA 1
ATOM 3383 C C . PHE A 1 441 ? -28.909 -11.099 -7.320 1.00 88.56 441 PHE A C 1
ATOM 3385 O O . PHE A 1 441 ? -28.746 -10.335 -8.273 1.00 88.56 441 PHE A O 1
ATOM 3392 N N . THR A 1 442 ? -29.157 -12.397 -7.504 1.00 93.00 442 THR A N 1
ATOM 3393 C CA . THR A 1 442 ? -29.113 -13.048 -8.828 1.00 93.00 442 THR A CA 1
ATOM 3394 C C . THR A 1 442 ? -30.110 -12.468 -9.836 1.00 93.00 442 THR A C 1
ATOM 3396 O O . THR A 1 442 ? -29.806 -12.371 -11.025 1.00 93.00 442 THR A O 1
ATOM 3399 N N . GLU A 1 443 ? -31.269 -11.994 -9.372 1.00 94.44 443 GLU A N 1
ATOM 3400 C CA . GLU A 1 443 ? -32.296 -11.363 -10.215 1.00 94.44 443 GLU A CA 1
ATOM 3401 C C . GLU A 1 443 ? -31.786 -10.085 -10.909 1.00 94.44 443 GLU A C 1
ATOM 3403 O O . GLU A 1 443 ? -32.166 -9.787 -12.047 1.00 94.44 443 GLU A O 1
ATOM 3408 N N . CYS A 1 444 ? -30.854 -9.370 -10.271 1.00 91.94 444 CYS A N 1
ATOM 3409 C CA . CYS A 1 444 ? -30.252 -8.144 -10.795 1.00 91.94 444 CYS A CA 1
ATOM 3410 C C . CYS A 1 444 ? -29.086 -8.410 -11.757 1.00 91.94 444 CYS A C 1
ATOM 3412 O O . CYS A 1 444 ? -28.647 -7.497 -12.452 1.00 91.94 444 CYS A O 1
ATOM 3414 N N . ASN A 1 445 ? -28.591 -9.646 -11.886 1.00 95.00 445 ASN A N 1
ATOM 3415 C CA . ASN A 1 445 ? -27.402 -9.909 -12.705 1.00 95.00 445 ASN A CA 1
ATOM 3416 C C . ASN A 1 445 ? -27.591 -9.542 -14.184 1.00 95.00 445 ASN A C 1
ATOM 3418 O O . ASN A 1 445 ? -26.647 -9.132 -14.860 1.00 95.00 445 ASN A O 1
ATOM 3422 N N . SER A 1 446 ? -28.824 -9.635 -14.684 1.00 95.06 446 SER A N 1
ATOM 3423 C CA . SER A 1 446 ? -29.176 -9.248 -16.054 1.00 95.06 446 SER A CA 1
ATOM 3424 C C . SER A 1 446 ? -29.175 -7.733 -16.307 1.00 95.06 446 SER A C 1
ATOM 3426 O O . SER A 1 446 ? -29.059 -7.322 -17.465 1.00 95.06 446 SER A O 1
ATOM 3428 N N . SER A 1 447 ? -29.270 -6.903 -15.260 1.00 94.94 447 SER A N 1
ATOM 3429 C CA . SER A 1 447 ? -29.261 -5.441 -15.384 1.00 94.94 447 SER A CA 1
ATOM 3430 C C . SER A 1 447 ? -27.852 -4.849 -15.391 1.00 94.94 447 SER A C 1
ATOM 3432 O O . SER A 1 447 ? -27.676 -3.724 -15.868 1.00 94.94 447 SER A O 1
ATOM 3434 N N . PHE A 1 448 ? -26.842 -5.596 -14.929 1.00 94.06 448 PHE A N 1
ATOM 3435 C CA . PHE A 1 448 ? -25.458 -5.141 -14.976 1.00 94.06 448 PHE A CA 1
ATOM 3436 C C . PHE A 1 448 ? -24.925 -5.137 -16.409 1.00 94.06 448 PHE A C 1
ATOM 3438 O O . PHE A 1 448 ? -24.944 -6.144 -17.125 1.00 94.06 448 PHE A O 1
ATOM 3445 N N . ALA A 1 449 ? -24.398 -3.992 -16.830 1.00 94.56 449 ALA A N 1
ATOM 3446 C CA . ALA A 1 449 ? -23.761 -3.833 -18.129 1.00 94.56 449 ALA A CA 1
ATOM 3447 C C . ALA A 1 449 ? -22.243 -3.788 -17.966 1.00 94.56 449 ALA A C 1
ATOM 3449 O O . ALA A 1 449 ? -21.735 -2.950 -17.231 1.00 94.56 449 ALA A O 1
ATOM 3450 N N . TRP A 1 450 ? -21.515 -4.634 -18.688 1.00 94.94 450 TRP A N 1
ATOM 3451 C CA . TRP A 1 450 ? -20.076 -4.509 -18.877 1.00 94.94 450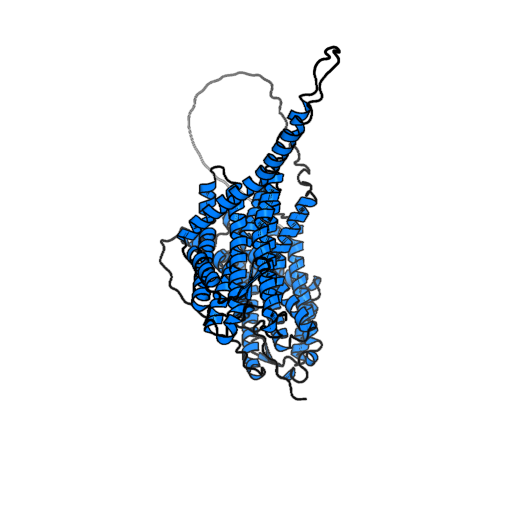 TRP A CA 1
ATOM 3452 C C . TRP A 1 450 ? -19.780 -3.565 -20.040 1.00 94.94 450 TRP A C 1
ATOM 3454 O O . TRP A 1 450 ? -20.403 -3.663 -21.098 1.00 94.94 450 TRP A O 1
ATOM 3464 N N . VAL A 1 451 ? -18.839 -2.639 -19.862 1.00 90.94 451 VAL A N 1
ATOM 3465 C CA . VAL A 1 451 ? -18.503 -1.657 -20.897 1.00 90.94 451 VAL A CA 1
ATOM 3466 C C . VAL A 1 451 ? -17.113 -1.934 -21.437 1.00 90.94 451 VAL A C 1
ATOM 3468 O O . VAL A 1 451 ? -16.146 -1.947 -20.683 1.00 90.94 451 VAL A O 1
ATOM 3471 N N . ALA A 1 452 ? -17.013 -2.101 -22.754 1.00 86.94 452 ALA A N 1
ATOM 3472 C CA . ALA A 1 452 ? -15.739 -2.137 -23.456 1.00 86.94 452 ALA A CA 1
ATOM 3473 C C . ALA A 1 452 ? -15.738 -1.146 -24.604 1.00 86.94 452 ALA A C 1
ATOM 3475 O O . ALA A 1 452 ? -16.601 -1.184 -25.483 1.00 86.94 452 ALA A O 1
ATOM 3476 N N . VAL A 1 453 ? -14.732 -0.267 -24.605 1.00 86.06 453 VAL A N 1
ATOM 3477 C CA . VAL A 1 453 ? -14.499 0.696 -25.692 1.00 86.06 453 VAL A CA 1
ATOM 3478 C C . VAL A 1 453 ? -15.771 1.520 -25.983 1.00 86.06 453 VAL A C 1
ATOM 3480 O O . VAL A 1 453 ? -16.185 1.695 -27.128 1.00 86.06 453 VAL A O 1
ATOM 3483 N N . GLY A 1 454 ? -16.447 1.983 -24.924 1.00 85.44 454 GLY A N 1
ATOM 3484 C CA . GLY A 1 454 ? -17.672 2.784 -25.017 1.00 85.44 454 GLY A CA 1
ATOM 3485 C C . GLY A 1 454 ? -18.938 2.032 -25.449 1.00 85.44 454 GLY A C 1
ATOM 3486 O O . GLY A 1 454 ? -19.974 2.667 -25.638 1.00 85.44 454 GLY A O 1
ATOM 3487 N N . ARG A 1 455 ? -18.895 0.705 -25.616 1.00 93.00 455 ARG A N 1
ATOM 3488 C CA . ARG A 1 455 ? -20.078 -0.128 -25.880 1.00 93.00 455 ARG A CA 1
ATOM 3489 C C . ARG A 1 455 ? -20.470 -0.884 -24.618 1.00 93.00 455 ARG A C 1
ATOM 3491 O O . ARG A 1 455 ? -19.650 -1.610 -24.065 1.00 93.00 455 ARG A O 1
ATOM 3498 N N . SER A 1 456 ? -21.719 -0.726 -24.188 1.00 94.31 456 SER A N 1
ATOM 3499 C CA . SER A 1 456 ? -22.302 -1.513 -23.105 1.00 94.31 456 SER A CA 1
ATOM 3500 C C . SER A 1 456 ? -22.823 -2.853 -23.634 1.00 94.31 456 SER A C 1
ATOM 3502 O O . SER A 1 456 ? -23.494 -2.924 -24.664 1.00 94.31 456 SER A O 1
ATOM 3504 N N . ILE A 1 457 ? -22.486 -3.929 -22.931 1.00 96.00 457 ILE A N 1
ATOM 3505 C CA . ILE A 1 457 ? -22.887 -5.310 -23.201 1.00 96.00 457 ILE A CA 1
ATOM 3506 C C . ILE A 1 457 ? -23.424 -5.860 -21.881 1.00 96.00 457 ILE A C 1
ATOM 3508 O O . ILE A 1 457 ? -22.762 -5.719 -20.860 1.00 96.00 457 ILE A O 1
ATOM 3512 N N . GLN A 1 458 ? -24.601 -6.485 -21.860 1.00 96.56 458 GLN A N 1
ATOM 3513 C CA . GLN A 1 458 ? -25.110 -7.082 -20.617 1.00 96.56 458 GLN A CA 1
ATOM 3514 C C . GLN A 1 458 ? -24.136 -8.153 -20.110 1.00 96.56 458 GLN A C 1
ATOM 3516 O O . GLN A 1 458 ? -23.708 -9.012 -20.890 1.00 96.56 458 GLN A O 1
ATOM 3521 N N . ALA A 1 459 ? -23.798 -8.111 -18.820 1.00 95.00 459 ALA A N 1
ATOM 3522 C CA . ALA A 1 459 ? -22.798 -8.983 -18.205 1.00 95.00 459 ALA A CA 1
ATOM 3523 C C . ALA A 1 459 ? -23.129 -10.474 -18.406 1.00 95.00 459 ALA A C 1
ATOM 3525 O O . ALA A 1 459 ? -22.245 -11.290 -18.655 1.00 95.00 459 ALA A O 1
ATOM 3526 N N . THR A 1 460 ? -24.418 -10.819 -18.399 1.00 96.44 460 THR A N 1
ATOM 3527 C CA . THR A 1 460 ? -24.929 -12.190 -18.552 1.00 96.44 460 THR A CA 1
ATOM 3528 C C . THR A 1 460 ? -25.046 -12.665 -20.005 1.00 96.44 460 THR A C 1
ATOM 3530 O O . THR A 1 460 ? -25.466 -13.802 -20.246 1.00 96.44 460 THR A O 1
ATOM 3533 N N . THR A 1 461 ? -24.659 -11.842 -20.990 1.00 97.00 461 THR A N 1
ATOM 3534 C CA . THR A 1 461 ? -24.723 -12.217 -22.412 1.00 97.00 461 THR A CA 1
ATOM 3535 C C . THR A 1 461 ? -23.852 -13.458 -22.670 1.00 97.00 461 THR A C 1
ATOM 3537 O O . THR A 1 461 ? -22.661 -13.438 -22.339 1.00 97.00 461 THR A O 1
ATOM 3540 N N . PRO A 1 462 ? -24.364 -14.516 -23.334 1.00 96.69 462 PRO A N 1
ATOM 3541 C CA . PRO A 1 462 ? -23.611 -15.757 -23.557 1.00 96.69 462 PRO A CA 1
ATOM 3542 C C . PRO A 1 462 ? -22.262 -15.554 -24.258 1.00 96.69 462 PRO A C 1
ATOM 3544 O O . PRO A 1 462 ? -21.281 -16.230 -23.942 1.00 96.69 462 PRO A O 1
ATOM 3547 N N . GLY A 1 463 ? -22.195 -14.595 -25.189 1.00 95.75 463 GLY A N 1
ATOM 3548 C CA . GLY A 1 463 ? -20.961 -14.241 -25.890 1.00 95.75 463 GLY A CA 1
ATOM 3549 C C . GLY A 1 463 ? -19.886 -13.681 -24.956 1.00 95.75 463 GLY A C 1
ATOM 3550 O O . GLY A 1 463 ? -18.741 -14.121 -25.020 1.00 95.75 463 GLY A O 1
ATOM 3551 N N . LEU A 1 464 ? -20.258 -12.772 -24.047 1.00 93.50 464 LEU A N 1
ATOM 3552 C CA . LEU A 1 464 ? -19.328 -12.186 -23.079 1.00 93.50 464 LEU A CA 1
ATOM 3553 C C . LEU A 1 464 ? -18.848 -13.231 -22.065 1.00 93.50 464 LEU A C 1
ATOM 3555 O O . LEU A 1 464 ? -17.651 -13.335 -21.805 1.00 93.50 464 LEU A O 1
ATOM 3559 N N . ARG A 1 465 ? -19.765 -14.070 -21.568 1.00 94.94 465 ARG A N 1
ATOM 3560 C CA . ARG A 1 465 ? -19.436 -15.204 -20.693 1.00 94.94 465 ARG A CA 1
ATOM 3561 C C . ARG A 1 465 ? -18.412 -16.138 -21.336 1.00 94.94 465 ARG A C 1
ATOM 3563 O O . ARG A 1 465 ? -17.418 -16.495 -20.710 1.00 94.94 465 ARG A O 1
ATOM 3570 N N . THR A 1 466 ? -18.644 -16.518 -22.594 1.00 95.38 466 THR A N 1
ATOM 3571 C CA . THR A 1 466 ? -17.735 -17.392 -23.351 1.00 95.38 466 THR A CA 1
ATOM 3572 C C . THR A 1 466 ? -16.375 -16.728 -23.544 1.00 95.38 466 THR A C 1
ATOM 3574 O O . THR A 1 466 ? -15.346 -17.370 -23.346 1.00 95.38 466 THR A O 1
ATOM 3577 N N . PHE A 1 467 ? -16.361 -15.435 -23.880 1.00 94.69 467 PHE A N 1
ATOM 3578 C CA . PHE A 1 467 ? -15.132 -14.659 -24.016 1.00 94.69 467 PHE A CA 1
ATOM 3579 C C . PHE A 1 467 ? -14.303 -14.669 -22.725 1.00 94.69 467 PHE A C 1
ATOM 3581 O O . PHE A 1 467 ? -13.128 -15.038 -22.769 1.00 94.69 467 PHE A O 1
ATOM 3588 N N . PHE A 1 468 ? -14.903 -14.336 -21.577 1.00 94.75 468 PHE A N 1
ATOM 3589 C CA . PHE A 1 468 ? -14.178 -14.355 -20.308 1.00 94.75 468 PHE A CA 1
ATOM 3590 C C . PHE A 1 468 ? -13.715 -15.758 -19.926 1.00 94.75 468 PHE A C 1
ATOM 3592 O O . PHE A 1 468 ? -12.560 -15.913 -19.548 1.00 94.75 468 PHE A O 1
ATOM 3599 N N . LEU A 1 469 ? -14.542 -16.794 -20.104 1.00 95.12 469 LEU A N 1
ATOM 3600 C CA . LEU A 1 469 ? -14.120 -18.173 -19.842 1.00 95.12 469 LEU A CA 1
ATOM 3601 C C . LEU A 1 469 ? -12.886 -18.560 -20.662 1.00 95.12 469 LEU A C 1
ATOM 3603 O O . LEU A 1 469 ? -11.964 -19.151 -20.107 1.00 95.12 469 LEU A O 1
ATOM 3607 N N . VAL A 1 470 ? -12.827 -18.204 -21.948 1.00 94.12 470 VAL A N 1
ATOM 3608 C CA . VAL A 1 470 ? -11.662 -18.491 -22.801 1.00 94.12 470 VAL A CA 1
ATOM 3609 C C . VAL A 1 470 ? -10.428 -17.730 -22.317 1.00 94.12 470 VAL A C 1
ATOM 3611 O O . VAL A 1 470 ? -9.393 -18.347 -22.063 1.00 94.12 470 VAL A O 1
ATOM 3614 N N . VAL A 1 471 ? -10.532 -16.409 -22.148 1.00 90.75 471 VAL A N 1
ATOM 3615 C CA . VAL A 1 471 ? -9.393 -15.559 -21.759 1.00 90.75 471 VAL A CA 1
ATOM 3616 C C . VAL A 1 471 ? -8.873 -15.934 -20.367 1.00 90.75 471 VAL A C 1
ATOM 3618 O O . VAL A 1 471 ? -7.667 -16.091 -20.173 1.00 90.75 471 VAL A O 1
ATOM 3621 N N . SER A 1 472 ? -9.770 -16.148 -19.407 1.00 94.75 472 SER A N 1
ATOM 3622 C CA . SER A 1 472 ? -9.428 -16.557 -18.046 1.00 94.75 472 SER A CA 1
ATOM 3623 C C . SER A 1 472 ? -8.886 -17.985 -17.980 1.00 94.75 472 SER A C 1
ATOM 3625 O O . SER A 1 472 ? -7.951 -18.228 -17.222 1.00 94.75 472 SER A O 1
ATOM 3627 N N . SER A 1 473 ? -9.372 -18.908 -18.820 1.00 93.94 473 SER A N 1
ATOM 3628 C CA . SER A 1 473 ? -8.781 -20.250 -18.944 1.00 93.94 473 SER A CA 1
ATOM 3629 C C . SER A 1 473 ? -7.349 -20.184 -19.446 1.00 93.94 473 SER A C 1
ATOM 3631 O O . SER A 1 473 ? -6.479 -20.823 -18.868 1.00 93.94 473 SER A O 1
ATOM 3633 N N . MET A 1 474 ? -7.068 -19.372 -20.468 1.00 89.56 474 MET A N 1
ATOM 3634 C CA . MET A 1 474 ? -5.698 -19.191 -20.955 1.00 89.56 474 MET A CA 1
ATOM 3635 C C . MET A 1 474 ? -4.776 -18.629 -19.866 1.00 89.56 474 MET A C 1
ATOM 3637 O O . MET A 1 474 ? -3.651 -19.102 -19.730 1.00 89.56 474 MET A O 1
ATOM 3641 N N . ALA A 1 475 ? -5.268 -17.672 -19.074 1.00 90.69 475 ALA A N 1
ATOM 3642 C CA . ALA A 1 475 ? -4.525 -17.083 -17.964 1.00 90.69 475 ALA A CA 1
ATOM 3643 C C . ALA A 1 475 ? -4.338 -18.035 -16.770 1.00 90.69 475 ALA A C 1
ATOM 3645 O O . ALA A 1 475 ? -3.359 -17.911 -16.045 1.00 90.69 475 ALA A O 1
ATOM 3646 N N . ALA A 1 476 ? -5.245 -18.990 -16.543 1.00 92.69 476 ALA A N 1
ATOM 3647 C CA . ALA A 1 476 ? -5.201 -19.883 -15.382 1.00 92.69 476 ALA A CA 1
ATOM 3648 C C . ALA A 1 476 ? -4.080 -20.935 -15.451 1.00 92.69 476 ALA A C 1
ATOM 3650 O O . ALA A 1 476 ? -3.701 -21.486 -14.420 1.00 92.69 476 ALA A O 1
ATOM 3651 N N . PHE A 1 477 ? -3.542 -21.228 -16.642 1.00 92.00 477 PHE A N 1
ATOM 3652 C CA . PHE A 1 477 ? -2.508 -22.248 -16.823 1.00 92.00 477 PHE A CA 1
ATOM 3653 C C . PHE A 1 477 ? -1.098 -21.628 -16.847 1.00 92.00 477 PHE A C 1
ATOM 3655 O O . PHE A 1 477 ? -0.737 -20.972 -17.828 1.00 92.00 477 PHE A O 1
ATOM 3662 N N . PRO A 1 478 ? -0.229 -21.916 -15.854 1.00 85.75 478 PRO A N 1
ATOM 3663 C CA . PRO A 1 478 ? 1.119 -21.344 -15.768 1.00 85.75 478 PRO A CA 1
ATOM 3664 C C . PRO A 1 478 ? 1.977 -21.544 -17.023 1.00 85.75 478 PRO A C 1
ATOM 3666 O O . PRO A 1 478 ? 2.726 -20.658 -17.429 1.00 85.75 478 PRO A O 1
ATOM 3669 N N . VAL A 1 479 ? 1.859 -22.709 -17.666 1.00 82.62 479 VAL A N 1
ATOM 3670 C CA . VAL A 1 479 ? 2.599 -23.021 -18.898 1.00 82.62 479 VAL A CA 1
ATOM 3671 C C . VAL A 1 479 ? 2.143 -22.117 -20.041 1.00 82.62 479 VAL A C 1
ATOM 3673 O O . VAL A 1 479 ? 2.977 -21.553 -20.745 1.00 82.62 479 VAL A O 1
ATOM 3676 N N . VAL A 1 480 ? 0.829 -21.928 -20.193 1.00 83.12 480 VAL A N 1
ATOM 3677 C CA . VAL A 1 480 ? 0.255 -21.024 -21.199 1.00 83.12 480 VAL A CA 1
ATOM 3678 C C . VAL A 1 480 ? 0.673 -19.586 -20.911 1.00 83.12 480 VAL A C 1
ATOM 3680 O O . VAL A 1 480 ? 1.026 -18.878 -21.845 1.00 83.12 480 VAL A O 1
ATOM 3683 N N . ASN A 1 481 ? 0.757 -19.180 -19.643 1.00 84.94 481 ASN A N 1
ATOM 3684 C CA . ASN A 1 481 ? 1.231 -17.850 -19.251 1.00 84.94 481 ASN A CA 1
ATOM 3685 C C . ASN A 1 481 ? 2.655 -17.555 -19.728 1.00 84.94 481 ASN A C 1
ATOM 3687 O O . ASN A 1 481 ? 2.918 -16.459 -20.218 1.00 84.94 481 ASN A O 1
ATOM 3691 N N . LEU A 1 482 ? 3.569 -18.528 -19.656 1.00 81.62 482 LEU A N 1
ATOM 3692 C CA . LEU A 1 482 ? 4.923 -18.366 -20.201 1.00 81.62 482 LEU A CA 1
ATOM 3693 C C . LEU A 1 482 ? 4.896 -18.138 -21.720 1.00 81.62 482 LEU A C 1
ATOM 3695 O O . LEU A 1 482 ? 5.601 -17.259 -22.223 1.00 81.62 482 LEU A O 1
ATOM 3699 N N . TYR A 1 483 ? 4.047 -18.875 -22.443 1.00 80.62 483 TYR A N 1
ATOM 3700 C CA . TYR A 1 483 ? 3.840 -18.657 -23.877 1.00 80.62 483 TYR A CA 1
ATOM 3701 C C . TYR A 1 483 ? 3.165 -17.315 -24.165 1.00 80.62 483 TYR A C 1
ATOM 3703 O O . TYR A 1 483 ? 3.571 -16.633 -25.099 1.00 80.62 483 TYR A O 1
ATOM 3711 N N . LEU A 1 484 ? 2.185 -16.902 -23.360 1.00 74.88 484 LEU A N 1
ATOM 3712 C CA . LEU A 1 484 ? 1.495 -15.620 -23.488 1.00 74.88 484 LEU A CA 1
ATOM 3713 C C . LEU A 1 484 ? 2.439 -14.445 -23.282 1.00 74.88 484 LEU A C 1
ATOM 3715 O O . LEU A 1 484 ? 2.345 -13.482 -24.034 1.00 74.88 484 LEU A O 1
ATOM 3719 N N . ILE A 1 485 ? 3.379 -14.529 -22.337 1.00 76.12 485 ILE A N 1
ATOM 3720 C CA . ILE A 1 485 ? 4.433 -13.519 -22.186 1.00 76.12 485 ILE A CA 1
ATOM 3721 C C . ILE A 1 485 ? 5.242 -13.429 -23.484 1.00 76.12 485 ILE A C 1
ATOM 3723 O O . ILE A 1 485 ? 5.421 -12.336 -24.011 1.00 76.12 485 ILE A O 1
ATOM 3727 N N . GLY A 1 486 ? 5.669 -14.565 -24.045 1.00 74.56 486 GLY A N 1
ATOM 3728 C CA . GLY A 1 486 ? 6.393 -14.600 -25.320 1.00 74.56 486 GLY A CA 1
ATOM 3729 C C . GLY A 1 486 ? 5.578 -14.075 -26.510 1.00 74.56 486 GLY A C 1
ATOM 3730 O O . GLY A 1 486 ? 6.086 -13.318 -27.329 1.00 74.56 486 GLY A O 1
ATOM 3731 N N . ILE A 1 487 ? 4.298 -14.427 -26.610 1.00 76.19 487 ILE A N 1
ATOM 3732 C CA . ILE A 1 487 ? 3.413 -13.942 -27.676 1.00 76.19 487 ILE A CA 1
ATOM 3733 C C . ILE A 1 487 ? 3.158 -12.446 -27.509 1.00 76.19 487 ILE A C 1
ATOM 3735 O O . ILE A 1 487 ? 3.196 -11.719 -28.494 1.00 76.19 487 ILE A O 1
ATOM 3739 N N . ALA A 1 488 ? 2.931 -11.970 -26.286 1.00 72.38 488 ALA A N 1
ATOM 3740 C CA . ALA A 1 488 ? 2.715 -10.559 -26.006 1.00 72.38 488 ALA A CA 1
ATOM 3741 C C . ALA A 1 488 ? 3.954 -9.725 -26.336 1.00 72.38 488 ALA A C 1
ATOM 3743 O O . ALA A 1 488 ? 3.811 -8.658 -26.930 1.00 72.38 488 ALA A O 1
ATOM 3744 N N . THR A 1 489 ? 5.165 -10.213 -26.038 1.00 69.81 489 THR A N 1
ATOM 3745 C CA . THR A 1 489 ? 6.393 -9.524 -26.457 1.00 69.81 489 THR A CA 1
ATOM 3746 C C . THR A 1 489 ? 6.531 -9.506 -27.977 1.00 69.81 489 THR A C 1
ATOM 3748 O O . THR A 1 489 ? 6.805 -8.448 -28.540 1.00 69.81 489 THR A O 1
ATOM 3751 N N . ILE A 1 490 ? 6.272 -10.626 -28.662 1.00 75.25 490 ILE A N 1
ATOM 3752 C CA . ILE A 1 490 ? 6.295 -10.694 -30.133 1.00 75.25 490 ILE A CA 1
ATOM 3753 C C . ILE A 1 490 ? 5.251 -9.753 -30.744 1.00 75.25 490 ILE A C 1
ATOM 3755 O O . ILE A 1 490 ? 5.563 -9.022 -31.681 1.00 75.25 490 ILE A O 1
ATOM 3759 N N . LEU A 1 491 ? 4.028 -9.732 -30.212 1.00 73.75 491 LEU A N 1
ATOM 3760 C CA . LEU A 1 491 ? 2.942 -8.879 -30.688 1.00 73.75 491 LEU A CA 1
ATOM 3761 C C . LEU A 1 491 ? 3.247 -7.401 -30.436 1.00 73.75 491 LEU A C 1
ATOM 3763 O O . LEU A 1 491 ? 3.015 -6.583 -31.320 1.00 73.75 491 LEU A O 1
ATOM 3767 N N . ALA A 1 492 ? 3.806 -7.055 -29.275 1.00 67.81 492 ALA A N 1
ATOM 3768 C CA . ALA A 1 492 ? 4.243 -5.695 -28.970 1.00 67.81 492 ALA A CA 1
ATOM 3769 C C . ALA A 1 492 ? 5.348 -5.236 -29.933 1.00 67.81 492 ALA A C 1
ATOM 3771 O O . ALA A 1 492 ? 5.279 -4.126 -30.458 1.00 67.81 492 ALA A O 1
ATOM 3772 N N . VAL A 1 493 ? 6.321 -6.106 -30.230 1.00 68.00 493 VAL A N 1
ATOM 3773 C CA . VAL A 1 493 ? 7.359 -5.851 -31.242 1.00 68.00 493 VAL A CA 1
ATOM 3774 C C . VAL A 1 493 ? 6.735 -5.687 -32.629 1.00 68.00 493 VAL A C 1
ATOM 3776 O O . VAL A 1 493 ? 7.067 -4.741 -33.337 1.00 68.00 493 VAL A O 1
ATOM 3779 N N . PHE A 1 494 ? 5.810 -6.566 -33.018 1.00 75.94 494 PHE A N 1
ATOM 3780 C CA . PHE A 1 494 ? 5.140 -6.512 -34.317 1.00 75.94 494 PHE A CA 1
ATOM 3781 C C . PHE A 1 494 ? 4.308 -5.238 -34.482 1.00 75.94 494 PHE A C 1
ATOM 3783 O O . PHE A 1 494 ? 4.439 -4.549 -35.489 1.00 75.94 494 PHE A O 1
ATOM 3790 N N . LEU A 1 495 ? 3.498 -4.878 -33.486 1.00 71.31 495 LEU A N 1
ATOM 3791 C CA . LEU A 1 495 ? 2.719 -3.640 -33.480 1.00 71.31 495 LEU A CA 1
ATOM 3792 C C . LEU A 1 495 ? 3.633 -2.412 -33.518 1.00 71.31 495 LEU A C 1
ATOM 3794 O O . LEU A 1 495 ? 3.378 -1.499 -34.300 1.00 71.31 495 LEU A O 1
ATOM 3798 N N . ALA A 1 496 ? 4.729 -2.405 -32.753 1.00 66.19 496 ALA A N 1
ATOM 3799 C CA . ALA A 1 496 ? 5.725 -1.338 -32.822 1.00 66.19 496 ALA A CA 1
ATOM 3800 C C . ALA A 1 496 ? 6.350 -1.231 -34.225 1.00 66.19 496 ALA A C 1
ATOM 3802 O O . ALA A 1 496 ? 6.509 -0.124 -34.738 1.00 66.19 496 ALA A O 1
ATOM 3803 N N . LEU A 1 497 ? 6.640 -2.360 -34.884 1.00 69.56 497 LEU A N 1
ATOM 3804 C CA . LEU A 1 497 ? 7.130 -2.393 -36.264 1.00 69.56 497 LEU A CA 1
ATOM 3805 C C . LEU A 1 497 ? 6.081 -1.884 -37.257 1.00 69.56 497 LEU A C 1
ATOM 3807 O O . LEU A 1 497 ? 6.422 -1.060 -38.096 1.00 69.56 497 LEU A O 1
ATOM 3811 N N . VAL A 1 498 ? 4.819 -2.314 -37.168 1.00 75.38 498 VAL A N 1
ATOM 3812 C CA . VAL A 1 498 ? 3.735 -1.857 -38.059 1.00 75.38 498 VAL A CA 1
ATOM 3813 C C . VAL A 1 498 ? 3.495 -0.358 -37.902 1.00 75.38 498 VAL A C 1
ATOM 3815 O O . VAL A 1 498 ? 3.375 0.349 -38.900 1.00 75.38 498 VAL A O 1
ATOM 3818 N N . VAL A 1 499 ? 3.474 0.147 -36.669 1.00 69.50 499 VAL A N 1
ATOM 3819 C CA . VAL A 1 499 ? 3.274 1.574 -36.388 1.00 69.50 499 VAL A CA 1
ATOM 3820 C C . VAL A 1 499 ? 4.489 2.412 -36.794 1.00 69.50 499 VAL A C 1
ATOM 3822 O O . VAL A 1 499 ? 4.308 3.542 -37.232 1.00 69.50 499 VAL A O 1
ATOM 3825 N N . LEU A 1 500 ? 5.717 1.886 -36.708 1.00 67.00 500 LEU A N 1
ATOM 3826 C CA . LEU A 1 500 ? 6.916 2.603 -37.159 1.00 67.00 500 LEU A CA 1
ATOM 3827 C C . LEU A 1 500 ? 7.062 2.574 -38.688 1.00 67.00 500 LEU A C 1
ATOM 3829 O O . LEU A 1 500 ? 7.311 3.597 -39.323 1.00 67.00 500 LEU A O 1
ATOM 3833 N N . ILE A 1 501 ? 6.928 1.391 -39.286 1.00 75.25 501 ILE A N 1
ATOM 3834 C CA . ILE A 1 501 ? 7.186 1.141 -40.707 1.00 75.25 501 ILE A CA 1
ATOM 3835 C C . ILE A 1 501 ? 5.993 1.577 -41.561 1.00 75.25 501 ILE A C 1
ATOM 3837 O O . ILE A 1 501 ? 6.201 2.067 -42.666 1.00 75.25 501 ILE A O 1
ATOM 3841 N N . GLY A 1 502 ? 4.759 1.463 -41.064 1.00 81.31 502 GLY A N 1
ATOM 3842 C CA . GLY A 1 502 ? 3.534 1.813 -41.790 1.00 81.31 502 GLY A CA 1
ATOM 3843 C C . GLY A 1 502 ? 3.511 3.264 -42.286 1.00 81.31 502 GLY A C 1
ATOM 3844 O O . GLY A 1 502 ? 3.402 3.474 -43.494 1.00 81.31 502 GLY A O 1
ATOM 3845 N N . PRO A 1 503 ? 3.691 4.275 -41.416 1.00 79.69 503 PRO A N 1
ATOM 3846 C CA . PRO A 1 503 ? 3.785 5.676 -41.819 1.00 79.69 503 PRO A CA 1
ATOM 3847 C C . PRO A 1 503 ? 4.996 5.965 -42.709 1.00 79.69 503 PRO A C 1
ATOM 3849 O O . PRO A 1 503 ? 4.882 6.768 -43.629 1.00 79.69 503 PRO A O 1
ATOM 3852 N N . LEU A 1 504 ? 6.139 5.300 -42.489 1.00 77.12 504 LEU A N 1
ATOM 3853 C CA . LEU A 1 504 ? 7.323 5.449 -43.347 1.00 77.12 504 LEU A CA 1
ATOM 3854 C C . LEU A 1 504 ? 7.083 4.886 -44.755 1.00 77.12 504 LEU A C 1
ATOM 3856 O O . LEU A 1 504 ? 7.472 5.517 -45.737 1.00 77.12 504 LEU A O 1
ATOM 3860 N N . MET A 1 505 ? 6.410 3.738 -44.872 1.00 80.12 505 MET A N 1
ATOM 3861 C CA . MET A 1 505 ? 6.006 3.167 -46.159 1.00 80.12 505 MET A CA 1
ATOM 3862 C C . MET A 1 505 ? 4.928 4.011 -46.837 1.00 80.12 505 MET A C 1
ATOM 3864 O O . MET A 1 505 ? 5.007 4.217 -48.046 1.00 80.12 505 MET A O 1
ATOM 3868 N N . LEU A 1 506 ? 3.965 4.547 -46.081 1.00 84.50 506 LEU A N 1
ATOM 3869 C CA . LEU A 1 506 ? 2.946 5.464 -46.595 1.00 84.50 506 LEU A CA 1
ATOM 3870 C C . LEU A 1 506 ? 3.583 6.761 -47.110 1.00 84.50 506 LEU A C 1
ATOM 3872 O O . LEU A 1 506 ? 3.307 7.169 -48.234 1.00 84.50 506 LEU A O 1
ATOM 3876 N N . LEU A 1 507 ? 4.488 7.370 -46.339 1.00 85.31 507 LEU A N 1
ATOM 3877 C CA . LEU A 1 507 ? 5.233 8.562 -46.744 1.00 85.31 507 LEU A CA 1
ATOM 3878 C C . LEU A 1 507 ? 6.114 8.274 -47.965 1.00 85.31 507 LEU A C 1
ATOM 3880 O O . LEU A 1 507 ? 6.112 9.052 -48.913 1.00 85.31 507 LEU A O 1
ATOM 3884 N N . GLY A 1 508 ? 6.816 7.138 -47.986 1.00 81.62 508 GLY A N 1
ATOM 3885 C CA . GLY A 1 508 ? 7.591 6.686 -49.141 1.00 81.62 508 GLY A CA 1
ATOM 3886 C C . GLY A 1 508 ? 6.727 6.492 -50.390 1.00 81.62 508 GLY A C 1
ATOM 3887 O O . GLY A 1 508 ? 7.128 6.913 -51.474 1.00 81.62 508 GLY A O 1
ATOM 3888 N N . MET A 1 509 ? 5.522 5.929 -50.247 1.00 84.69 509 MET A N 1
ATOM 3889 C CA . MET A 1 509 ? 4.543 5.829 -51.334 1.00 84.69 509 MET A CA 1
ATOM 3890 C C . MET A 1 509 ? 4.064 7.206 -51.801 1.00 84.69 509 MET A C 1
ATOM 3892 O O . MET A 1 509 ? 4.061 7.451 -53.002 1.00 84.69 509 MET A O 1
ATOM 3896 N N . VAL A 1 510 ? 3.731 8.126 -50.891 1.00 85.69 510 VAL A N 1
ATOM 3897 C CA . VAL A 1 510 ? 3.317 9.499 -51.236 1.00 85.69 510 VAL A CA 1
ATOM 3898 C C . VAL A 1 510 ? 4.432 10.241 -51.977 1.00 85.69 510 VAL A C 1
ATOM 3900 O O . VAL A 1 510 ? 4.178 10.855 -53.012 1.00 85.69 510 VAL A O 1
ATOM 3903 N N . LEU A 1 511 ? 5.678 10.132 -51.510 1.00 82.44 511 LEU A N 1
ATOM 3904 C CA . LEU A 1 511 ? 6.841 10.745 -52.159 1.00 82.44 511 LEU A CA 1
ATOM 3905 C C . LEU A 1 511 ? 7.124 10.124 -53.536 1.00 82.44 511 LEU A C 1
ATOM 3907 O O . LEU A 1 511 ? 7.435 10.846 -54.484 1.00 82.44 511 LEU A O 1
ATOM 3911 N N . ARG A 1 512 ? 6.973 8.800 -53.676 1.00 84.62 512 ARG A N 1
ATOM 3912 C CA . ARG A 1 512 ? 7.157 8.095 -54.954 1.00 84.62 512 ARG A CA 1
ATOM 3913 C C . ARG A 1 512 ? 6.049 8.426 -55.957 1.00 84.62 512 ARG A C 1
ATOM 3915 O O . ARG A 1 512 ? 6.354 8.645 -57.124 1.00 84.62 512 ARG A O 1
ATOM 3922 N N . CYS A 1 513 ? 4.799 8.533 -55.508 1.00 82.81 513 CYS A N 1
ATOM 3923 C CA . CYS A 1 513 ? 3.670 8.958 -56.338 1.00 82.81 513 CYS A CA 1
ATOM 3924 C C . CYS A 1 513 ? 3.762 10.442 -56.733 1.00 82.81 513 CYS A C 1
ATOM 3926 O O . CYS A 1 513 ? 3.448 10.784 -57.871 1.00 82.81 513 CYS A O 1
ATOM 3928 N N . GLY A 1 514 ? 4.252 11.317 -55.847 1.00 78.25 514 GLY A N 1
ATOM 3929 C CA . GLY A 1 514 ? 4.468 12.738 -56.150 1.00 78.25 514 GLY A CA 1
ATOM 3930 C C . GLY A 1 514 ? 5.540 12.979 -57.221 1.00 78.25 514 GLY A C 1
ATOM 3931 O O . GLY A 1 514 ? 5.398 13.883 -58.042 1.00 78.25 514 GLY A O 1
ATOM 3932 N N . GLY A 1 515 ? 6.572 12.129 -57.281 1.00 70.88 515 GLY A N 1
ATOM 3933 C CA . GLY A 1 515 ? 7.612 12.189 -58.316 1.00 70.88 515 GLY A CA 1
ATOM 3934 C C . GLY A 1 515 ? 7.122 11.847 -59.729 1.00 70.88 515 GLY A C 1
ATOM 3935 O O . GLY A 1 515 ? 7.698 12.324 -60.704 1.00 70.88 515 GLY A O 1
ATOM 3936 N N . CYS A 1 516 ? 6.036 11.080 -59.865 1.00 64.94 516 CYS A N 1
ATOM 3937 C CA . CYS A 1 516 ? 5.485 10.699 -61.169 1.00 64.94 516 CYS A CA 1
ATOM 3938 C C . CYS A 1 516 ? 4.642 11.800 -61.840 1.00 64.94 516 CYS A C 1
ATOM 3940 O O . CYS A 1 516 ? 4.334 11.680 -63.023 1.00 64.94 516 CYS A O 1
ATOM 3942 N N . ILE A 1 517 ? 4.289 12.878 -61.130 1.00 61.59 517 ILE A N 1
ATOM 3943 C CA . ILE A 1 517 ? 3.469 13.977 -61.679 1.00 61.59 517 ILE A CA 1
ATOM 3944 C C . ILE A 1 517 ? 4.334 15.049 -62.374 1.00 61.59 517 ILE A C 1
ATOM 3946 O O . ILE A 1 517 ? 3.824 15.868 -63.133 1.00 61.59 517 ILE A O 1
ATOM 3950 N N . SER A 1 518 ? 5.662 15.003 -62.228 1.00 58.09 518 SER A N 1
ATOM 3951 C CA . SER A 1 518 ? 6.584 15.929 -62.900 1.00 58.09 518 SER A CA 1
ATOM 3952 C C . SER A 1 518 ? 7.058 15.417 -64.270 1.00 58.09 518 SER A C 1
ATOM 3954 O O . SER A 1 518 ? 8.239 15.506 -64.595 1.00 58.09 518 SER A O 1
ATOM 3956 N N . ASN A 1 519 ? 6.147 14.914 -65.105 1.00 57.91 519 ASN A N 1
ATOM 3957 C CA . ASN A 1 519 ? 6.392 14.823 -66.547 1.00 57.91 519 ASN A CA 1
ATOM 3958 C C . ASN A 1 519 ? 5.959 16.140 -67.197 1.00 57.91 519 ASN A C 1
ATOM 3960 O O . ASN A 1 519 ? 4.942 16.217 -67.883 1.00 57.91 519 ASN A O 1
ATOM 3964 N N . GLN A 1 520 ? 6.734 17.195 -66.953 1.00 59.34 520 GLN A N 1
ATOM 3965 C CA . GLN A 1 520 ? 6.655 18.405 -67.757 1.00 59.34 520 GLN A CA 1
ATOM 3966 C C . GLN A 1 520 ? 7.575 18.202 -68.976 1.00 59.34 520 GLN A C 1
ATOM 3968 O O . GLN A 1 520 ? 8.773 17.979 -68.791 1.00 59.34 520 GLN A O 1
ATOM 3973 N N . PRO A 1 521 ? 7.054 18.203 -70.215 1.00 63.88 521 PRO A N 1
ATOM 3974 C CA . PRO A 1 521 ? 7.873 17.986 -71.401 1.00 63.88 521 PRO A CA 1
ATOM 3975 C C . PRO A 1 521 ? 8.862 19.145 -71.594 1.00 63.88 521 PRO A C 1
ATOM 3977 O O . PRO A 1 521 ? 8.479 20.312 -71.674 1.00 63.88 521 PRO A O 1
ATOM 3980 N N . HIS A 1 522 ? 10.149 18.803 -71.661 1.00 52.38 522 HIS A N 1
ATOM 3981 C CA . HIS A 1 522 ? 11.237 19.727 -71.960 1.00 52.38 522 HIS A CA 1
ATOM 3982 C C . HIS A 1 522 ? 11.194 20.198 -73.419 1.00 52.38 522 HIS A C 1
ATOM 3984 O O . HIS A 1 522 ? 11.348 19.401 -74.342 1.00 52.38 522 HIS A O 1
ATOM 3990 N N . HIS A 1 523 ? 11.173 21.516 -73.607 1.00 51.94 523 HIS A N 1
ATOM 3991 C CA . HIS A 1 523 ? 11.846 22.167 -74.728 1.00 51.94 523 HIS A CA 1
ATOM 3992 C C . HIS A 1 523 ? 12.769 23.262 -74.184 1.00 51.94 523 HIS A C 1
ATOM 3994 O O . HIS A 1 523 ? 12.294 24.332 -73.826 1.00 51.94 523 HIS A O 1
ATOM 4000 N N . ALA A 1 524 ? 14.073 22.970 -74.090 1.00 57.94 524 ALA A N 1
ATOM 4001 C CA . ALA A 1 524 ? 15.187 23.889 -74.380 1.00 57.94 524 ALA A CA 1
ATOM 4002 C C . ALA A 1 524 ? 16.537 23.250 -73.972 1.00 57.94 524 ALA A C 1
ATOM 4004 O O . ALA A 1 524 ? 16.649 22.738 -72.857 1.00 57.94 524 ALA A O 1
ATOM 4005 N N . PRO A 1 525 ? 17.576 23.296 -74.827 1.00 61.97 525 PRO A N 1
ATOM 4006 C CA . PRO A 1 525 ? 18.918 22.835 -74.494 1.00 61.97 525 PRO A CA 1
ATOM 4007 C C . PRO A 1 525 ? 19.748 23.987 -73.908 1.00 61.97 525 PRO A C 1
ATOM 4009 O O . PRO A 1 525 ? 20.035 24.955 -74.609 1.00 61.97 525 PRO A O 1
ATOM 4012 N N . VAL A 1 526 ? 20.172 23.890 -72.644 1.00 54.69 526 VAL A N 1
ATOM 4013 C CA . VAL A 1 526 ? 21.208 24.774 -72.078 1.00 54.69 526 VAL A CA 1
ATOM 4014 C C . VAL A 1 526 ? 22.194 23.962 -71.229 1.00 54.69 526 VAL A C 1
ATOM 4016 O O . VAL A 1 526 ? 21.817 23.033 -70.522 1.00 54.69 526 VAL A O 1
ATOM 4019 N N . ALA A 1 527 ? 23.460 24.338 -71.405 1.00 57.66 527 ALA A N 1
ATOM 4020 C CA . ALA A 1 527 ? 24.752 23.785 -70.999 1.00 57.66 527 ALA A CA 1
ATOM 4021 C C . ALA A 1 527 ? 24.899 23.055 -69.638 1.00 57.66 527 ALA A C 1
ATOM 4023 O O . ALA A 1 527 ? 24.192 23.350 -68.675 1.00 57.66 527 ALA A O 1
ATOM 4024 N N . PRO A 1 528 ? 25.906 22.159 -69.521 1.00 61.88 528 PRO A N 1
ATOM 4025 C CA . PRO A 1 528 ? 26.151 21.372 -68.321 1.00 61.88 528 PRO A CA 1
ATOM 4026 C C . PRO A 1 528 ? 26.999 22.147 -67.301 1.00 61.88 528 PRO A C 1
ATOM 4028 O O . PRO A 1 528 ? 28.172 22.427 -67.545 1.00 61.88 528 PRO A O 1
ATOM 4031 N N . THR A 1 529 ? 26.447 22.423 -66.117 1.00 51.03 529 THR A N 1
ATOM 4032 C CA . THR A 1 529 ? 27.236 22.806 -64.935 1.00 51.03 529 THR A CA 1
ATOM 4033 C C . THR A 1 529 ? 27.102 21.774 -63.814 1.00 51.03 529 THR A C 1
ATOM 4035 O O . THR A 1 529 ? 26.102 21.627 -63.118 1.00 51.03 529 THR A O 1
ATOM 4038 N N . HIS A 1 530 ? 28.188 21.015 -63.735 1.00 50.94 530 HIS A N 1
ATOM 4039 C CA . HIS A 1 530 ? 28.759 20.202 -62.670 1.00 50.94 530 HIS A CA 1
ATOM 4040 C C . HIS A 1 530 ? 28.197 20.352 -61.229 1.00 50.94 530 HIS A C 1
ATOM 4042 O O . HIS A 1 530 ? 28.278 21.399 -60.596 1.00 50.94 530 HIS A O 1
ATOM 4048 N N . THR A 1 531 ? 27.748 19.206 -60.698 1.00 57.03 531 THR A N 1
ATOM 4049 C CA . THR A 1 531 ? 27.982 18.655 -59.341 1.00 57.03 531 THR A CA 1
ATOM 4050 C C . THR A 1 531 ? 27.751 19.525 -58.092 1.00 57.03 531 THR A C 1
ATOM 4052 O O . THR A 1 531 ? 28.630 20.280 -57.695 1.00 57.03 531 THR A O 1
ATOM 4055 N N . SER A 1 532 ? 26.669 19.250 -57.344 1.00 54.34 532 SER A N 1
ATOM 4056 C CA . SER A 1 532 ? 26.690 19.220 -55.853 1.00 54.34 532 SER A CA 1
ATOM 4057 C C . SER A 1 532 ? 25.379 18.761 -55.181 1.00 54.34 532 SER A C 1
ATOM 4059 O O . SER A 1 532 ? 25.320 18.659 -53.957 1.00 54.34 532 SER A O 1
ATOM 4061 N N . ARG A 1 533 ? 24.308 18.449 -55.925 1.00 50.00 533 ARG A N 1
ATOM 4062 C CA . ARG A 1 533 ? 22.957 18.345 -55.331 1.00 50.00 533 ARG A CA 1
ATOM 4063 C C . ARG A 1 533 ? 22.559 16.984 -54.735 1.00 50.00 533 ARG A C 1
ATOM 4065 O O . ARG A 1 533 ? 21.499 16.886 -54.125 1.00 50.00 533 ARG A O 1
ATOM 4072 N N . THR A 1 534 ? 23.390 15.945 -54.841 1.00 52.44 534 THR A N 1
ATOM 4073 C CA . THR A 1 534 ? 23.060 14.589 -54.343 1.00 52.44 534 THR A CA 1
ATOM 4074 C C . THR A 1 534 ? 23.596 14.267 -52.941 1.00 52.44 534 THR A C 1
ATOM 4076 O O . THR A 1 534 ? 23.191 13.261 -52.367 1.00 52.44 534 THR A O 1
ATOM 4079 N N . ARG A 1 535 ? 24.434 15.123 -52.332 1.00 52.22 535 ARG A N 1
ATOM 4080 C CA . ARG A 1 535 ? 24.988 14.889 -50.975 1.00 52.22 535 ARG A CA 1
ATOM 4081 C C . ARG A 1 535 ? 24.107 15.377 -49.821 1.00 52.22 535 ARG A C 1
ATOM 4083 O O . ARG A 1 535 ? 24.315 14.959 -48.688 1.00 52.22 535 ARG A O 1
ATOM 4090 N N . PHE A 1 536 ? 23.129 16.244 -50.084 1.00 52.66 536 PHE A N 1
ATOM 4091 C CA . PHE A 1 536 ? 22.297 16.822 -49.020 1.00 52.66 536 PHE A CA 1
ATOM 4092 C C . PHE A 1 536 ? 21.247 15.825 -48.496 1.00 52.66 536 PHE A C 1
ATOM 4094 O O . PHE A 1 536 ? 20.997 15.748 -47.295 1.00 52.66 536 PHE A O 1
ATOM 4101 N N . TRP A 1 537 ? 20.708 14.972 -49.374 1.00 53.44 537 TRP A N 1
ATOM 4102 C CA . TRP A 1 537 ? 19.702 13.970 -49.001 1.00 53.44 537 TRP A CA 1
ATOM 4103 C C . TRP A 1 537 ? 20.290 12.716 -48.336 1.00 53.44 537 TRP A C 1
ATOM 4105 O O . TRP A 1 537 ? 19.625 12.108 -47.501 1.00 53.44 537 TRP A O 1
ATOM 4115 N N . SER A 1 538 ? 21.554 12.366 -48.607 1.00 53.56 538 SER A N 1
ATOM 4116 C CA . SER A 1 538 ? 22.232 11.251 -47.925 1.00 53.56 538 SER A CA 1
ATOM 4117 C C . SER A 1 538 ? 22.636 11.574 -46.481 1.00 53.56 538 SER A C 1
ATOM 4119 O O . SER A 1 538 ? 22.837 10.661 -45.688 1.00 53.56 538 SER A O 1
ATOM 4121 N N . VAL A 1 539 ? 22.740 12.860 -46.119 1.00 52.22 539 VAL A N 1
ATOM 4122 C CA . VAL A 1 539 ? 23.079 13.298 -44.752 1.00 52.22 539 VAL A CA 1
ATOM 4123 C C . VAL A 1 539 ? 21.822 13.546 -43.907 1.00 52.22 539 VAL A C 1
ATOM 4125 O O . VAL A 1 539 ? 21.845 13.286 -42.710 1.00 52.22 539 VAL A O 1
ATOM 4128 N N . ALA A 1 540 ? 20.691 13.932 -44.508 1.00 48.31 540 ALA A N 1
ATOM 4129 C CA . ALA A 1 540 ? 19.420 14.071 -43.784 1.00 48.31 540 ALA A CA 1
ATOM 4130 C C . ALA A 1 540 ? 18.772 12.719 -43.402 1.00 48.31 540 ALA A C 1
ATOM 4132 O O . ALA A 1 540 ? 18.065 12.636 -42.401 1.00 48.31 540 ALA A O 1
ATOM 4133 N N . LEU A 1 541 ? 19.058 11.643 -44.148 1.00 52.31 541 LEU A N 1
ATOM 4134 C CA . LEU A 1 541 ? 18.668 10.262 -43.809 1.00 52.31 541 LEU A CA 1
ATOM 4135 C C . LEU A 1 541 ? 19.715 9.526 -42.946 1.00 52.31 541 LEU A C 1
ATOM 4137 O O . LEU A 1 541 ? 19.537 8.352 -42.618 1.00 52.31 541 LEU A O 1
ATOM 4141 N N . SER A 1 542 ? 20.790 10.214 -42.541 1.00 48.78 542 SER A N 1
ATOM 4142 C CA . SER A 1 542 ? 21.832 9.690 -41.653 1.00 48.78 542 SER A CA 1
ATOM 4143 C C . SER A 1 542 ? 21.317 9.559 -40.210 1.00 48.78 542 SER A C 1
ATOM 4145 O O . SER A 1 542 ? 21.504 10.418 -39.351 1.00 48.78 542 SER A O 1
ATOM 4147 N N . GLN A 1 543 ? 20.624 8.445 -39.971 1.00 48.66 543 GLN A N 1
ATOM 4148 C CA . GLN A 1 543 ? 20.829 7.508 -38.858 1.00 48.66 543 GLN A CA 1
ATOM 4149 C C . GLN A 1 543 ? 20.564 7.945 -37.403 1.00 48.66 543 GLN A C 1
ATOM 4151 O O . GLN A 1 543 ? 20.432 7.072 -36.548 1.00 48.66 543 GLN A O 1
ATOM 4156 N N . LYS A 1 544 ? 20.423 9.236 -37.082 1.00 48.72 544 LYS A N 1
ATOM 4157 C CA . LYS A 1 544 ? 20.234 9.697 -35.688 1.00 48.72 544 LYS A CA 1
ATOM 4158 C C . LYS A 1 544 ? 18.772 9.913 -35.270 1.00 48.72 544 LYS A C 1
ATOM 4160 O O . LYS A 1 544 ? 18.507 10.080 -34.085 1.00 48.72 544 LYS A O 1
ATOM 4165 N N . ALA A 1 545 ? 17.826 9.858 -36.213 1.00 48.66 545 ALA A N 1
ATOM 4166 C CA . ALA A 1 545 ? 16.391 10.055 -35.963 1.00 48.66 545 ALA A CA 1
ATOM 4167 C C . ALA A 1 545 ? 15.582 8.750 -35.751 1.00 48.66 545 ALA A C 1
ATOM 4169 O O . ALA A 1 545 ? 14.412 8.808 -35.370 1.00 48.66 545 ALA A O 1
ATOM 4170 N N . SER A 1 546 ? 16.171 7.564 -35.975 1.00 54.44 546 SER A N 1
ATOM 4171 C CA . SER A 1 546 ? 15.423 6.292 -35.904 1.00 54.44 546 SER A CA 1
ATOM 4172 C C . SER A 1 546 ? 15.372 5.668 -34.505 1.00 54.44 546 SER A C 1
ATOM 4174 O O . SER A 1 546 ? 14.416 4.966 -34.191 1.00 54.44 546 SER A O 1
ATOM 4176 N N . SER A 1 547 ? 16.354 5.932 -33.634 1.00 57.81 547 SER A N 1
ATOM 4177 C CA . SER A 1 547 ? 16.389 5.302 -32.307 1.00 57.81 547 SER A CA 1
ATOM 4178 C C . SER A 1 547 ? 15.519 6.005 -31.266 1.00 57.81 547 SER A C 1
ATOM 4180 O O . SER A 1 547 ? 15.050 5.350 -30.343 1.00 57.81 547 SER A O 1
ATOM 4182 N N . SER A 1 548 ? 15.304 7.321 -31.385 1.00 57.59 548 SER A N 1
ATOM 4183 C CA . SER A 1 548 ? 14.467 8.070 -30.439 1.00 57.59 548 SER A CA 1
ATOM 4184 C C . SER A 1 548 ? 12.978 7.867 -30.713 1.00 57.59 548 SER A C 1
ATOM 4186 O O . SER A 1 548 ? 12.227 7.636 -29.773 1.00 57.59 548 SER A O 1
ATOM 4188 N N . SER A 1 549 ? 12.550 7.881 -31.982 1.00 59.97 549 SER A N 1
ATOM 4189 C CA . SER A 1 549 ? 11.142 7.704 -32.378 1.00 59.97 549 SER A CA 1
ATOM 4190 C C . SER A 1 549 ? 10.572 6.343 -31.965 1.00 59.97 549 SER A C 1
ATOM 4192 O O . SER A 1 549 ? 9.455 6.292 -31.453 1.00 59.97 549 SER A O 1
ATOM 4194 N N . LEU A 1 550 ? 11.352 5.262 -32.082 1.00 64.31 550 LEU A N 1
ATOM 4195 C CA . LEU A 1 550 ? 10.939 3.920 -31.651 1.00 64.31 550 LEU A CA 1
ATOM 4196 C C . LEU A 1 550 ? 10.582 3.865 -30.150 1.00 64.31 550 LEU A C 1
ATOM 4198 O O . LEU A 1 550 ? 9.635 3.175 -29.779 1.00 64.31 550 LEU A O 1
ATOM 4202 N N . GLY A 1 551 ? 11.283 4.634 -29.308 1.00 63.88 551 GLY A N 1
ATOM 4203 C CA . GLY A 1 551 ? 11.022 4.698 -27.867 1.00 63.88 551 GLY A CA 1
ATOM 4204 C C . GLY A 1 551 ? 9.687 5.363 -27.501 1.00 63.88 551 GLY A C 1
ATOM 4205 O O . GLY A 1 551 ? 8.982 4.882 -26.613 1.00 63.88 551 GLY A O 1
ATOM 4206 N N . TRP A 1 552 ? 9.294 6.430 -28.212 1.00 64.62 552 TRP A N 1
ATOM 4207 C CA . TRP A 1 552 ? 7.988 7.085 -28.013 1.00 64.62 552 TRP A CA 1
ATOM 4208 C C . TRP A 1 552 ? 6.838 6.124 -28.317 1.00 64.62 552 TRP A C 1
ATOM 4210 O O . TRP A 1 552 ? 5.889 6.018 -27.540 1.00 64.62 552 TRP A O 1
ATOM 4220 N N . PHE A 1 553 ? 6.938 5.392 -29.428 1.00 65.94 553 PHE A N 1
ATOM 4221 C CA . PHE A 1 553 ? 5.895 4.459 -29.843 1.00 65.94 553 PHE A CA 1
ATOM 4222 C C . PHE A 1 553 ? 5.801 3.243 -28.928 1.00 65.94 553 PHE A C 1
ATOM 4224 O O . PHE A 1 553 ? 4.686 2.849 -28.590 1.00 65.94 553 PHE A O 1
ATOM 4231 N N . SER A 1 554 ? 6.929 2.689 -28.467 1.00 64.00 554 SER A N 1
ATOM 4232 C CA . SER A 1 554 ? 6.890 1.594 -27.495 1.00 64.00 554 SER A CA 1
ATOM 4233 C C . SER A 1 554 ? 6.237 2.033 -26.188 1.00 64.00 554 SER A C 1
ATOM 4235 O O . SER A 1 554 ? 5.418 1.289 -25.667 1.00 64.00 554 SER A O 1
ATOM 4237 N N . GLY A 1 555 ? 6.530 3.245 -25.697 1.00 65.75 555 GLY A N 1
ATOM 4238 C CA . GLY A 1 555 ? 5.908 3.810 -24.494 1.00 65.75 555 GLY A CA 1
ATOM 4239 C C . GLY A 1 555 ? 4.413 4.144 -24.645 1.00 65.75 555 GLY A C 1
ATOM 4240 O O . GLY A 1 555 ? 3.643 3.982 -23.701 1.00 65.75 555 GLY A O 1
ATOM 4241 N N . ALA A 1 556 ? 3.970 4.565 -25.831 1.00 69.06 556 ALA A N 1
ATOM 4242 C CA . ALA A 1 556 ? 2.559 4.859 -26.095 1.00 69.06 556 ALA A CA 1
ATOM 4243 C C . ALA A 1 556 ? 1.721 3.584 -26.291 1.00 69.06 556 ALA A C 1
ATOM 4245 O O . ALA A 1 556 ? 0.655 3.441 -25.690 1.00 69.06 556 ALA A O 1
ATOM 4246 N N . LEU A 1 557 ? 2.227 2.633 -27.085 1.00 68.31 557 LEU A N 1
ATOM 4247 C CA . LEU A 1 557 ? 1.609 1.317 -27.273 1.00 68.31 557 LEU A CA 1
ATOM 4248 C C . LEU A 1 557 ? 1.499 0.569 -25.942 1.00 68.31 557 LEU A C 1
ATOM 4250 O O . LEU A 1 557 ? 0.540 -0.155 -25.699 1.00 68.31 557 LEU A O 1
ATOM 4254 N N . ALA A 1 558 ? 2.477 0.803 -25.076 1.00 67.06 558 ALA A N 1
ATOM 4255 C CA . ALA A 1 558 ? 2.529 0.298 -23.729 1.00 67.06 558 ALA A CA 1
ATOM 4256 C C . ALA A 1 558 ? 1.412 0.827 -22.811 1.00 67.06 558 ALA A C 1
ATOM 4258 O O . ALA A 1 558 ? 0.777 0.063 -22.087 1.00 67.06 558 ALA A O 1
ATOM 4259 N N . ALA A 1 559 ? 1.155 2.134 -22.829 1.00 74.69 559 ALA A N 1
ATOM 4260 C CA . ALA A 1 559 ? 0.159 2.749 -21.955 1.00 74.69 559 ALA A CA 1
ATOM 4261 C C . ALA A 1 559 ? -1.288 2.512 -22.424 1.00 74.69 559 ALA A C 1
ATOM 4263 O O . ALA A 1 559 ? -2.208 2.502 -21.604 1.00 74.69 559 ALA A O 1
ATOM 4264 N N . ALA A 1 560 ? -1.504 2.324 -23.732 1.00 82.25 560 ALA A N 1
ATOM 4265 C CA . ALA A 1 560 ? -2.840 2.270 -24.322 1.00 82.25 560 ALA A CA 1
ATOM 4266 C C . ALA A 1 560 ? -3.753 1.174 -23.724 1.00 82.25 560 ALA A C 1
ATOM 4268 O O . ALA A 1 560 ? -4.877 1.513 -23.350 1.00 82.25 560 ALA A O 1
ATOM 4269 N N . PRO A 1 561 ? -3.317 -0.090 -23.541 1.00 82.38 561 PRO A N 1
ATOM 4270 C CA . PRO A 1 561 ? -4.142 -1.116 -22.901 1.00 82.38 561 PRO A CA 1
ATOM 4271 C C . PRO A 1 561 ? -4.560 -0.754 -21.469 1.00 82.38 561 PRO A C 1
ATOM 4273 O O . PRO A 1 561 ? -5.725 -0.922 -21.113 1.00 82.38 561 PRO A O 1
ATOM 4276 N N . SER A 1 562 ? -3.651 -0.186 -20.668 1.00 84.62 562 SER A N 1
ATOM 4277 C CA . SER A 1 562 ? -3.964 0.273 -19.309 1.00 84.62 562 SER A CA 1
ATOM 4278 C C . SER A 1 562 ? -4.991 1.407 -19.319 1.00 84.62 562 SER A C 1
ATOM 4280 O O . SER A 1 562 ? -5.945 1.370 -18.548 1.00 84.62 562 SER A O 1
ATOM 4282 N N . ILE A 1 563 ? -4.862 2.374 -20.236 1.00 84.38 563 ILE A N 1
ATOM 4283 C CA . ILE A 1 563 ? -5.845 3.458 -20.410 1.00 84.38 563 ILE A CA 1
ATOM 4284 C C . ILE A 1 563 ? -7.213 2.891 -20.812 1.00 84.38 563 ILE A C 1
ATOM 4286 O O . ILE A 1 563 ? -8.236 3.322 -20.280 1.00 84.38 563 ILE A O 1
ATOM 4290 N N . VAL A 1 564 ? -7.253 1.905 -21.715 1.00 87.25 564 VAL A N 1
ATOM 4291 C CA . VAL A 1 564 ? -8.502 1.243 -22.123 1.00 87.25 564 VAL A CA 1
ATOM 4292 C C . VAL A 1 564 ? -9.160 0.535 -20.938 1.00 87.25 564 VAL A C 1
ATOM 4294 O O . VAL A 1 564 ? -10.368 0.677 -20.764 1.00 87.25 564 VAL A O 1
ATOM 4297 N N . ILE A 1 565 ? -8.408 -0.169 -20.088 1.00 89.31 565 ILE A N 1
ATOM 4298 C CA . ILE A 1 565 ? -8.985 -0.815 -18.897 1.00 89.31 565 ILE A CA 1
ATOM 4299 C C . ILE A 1 565 ? -9.456 0.213 -17.865 1.00 89.31 565 ILE A C 1
ATOM 4301 O O . ILE A 1 565 ? -10.557 0.063 -17.337 1.00 89.31 565 ILE A O 1
ATOM 4305 N N . ILE A 1 566 ? -8.679 1.268 -17.600 1.00 87.38 566 ILE A N 1
ATOM 4306 C CA . ILE A 1 566 ? -9.077 2.342 -16.675 1.00 87.38 566 ILE A CA 1
ATOM 4307 C C . ILE A 1 566 ? -10.383 2.982 -17.159 1.00 87.38 566 ILE A C 1
ATOM 4309 O O . ILE A 1 566 ? -11.363 3.029 -16.423 1.00 87.38 566 ILE A O 1
ATOM 4313 N N . THR A 1 567 ? -10.437 3.398 -18.427 1.00 88.62 567 THR A N 1
ATOM 4314 C CA . THR A 1 567 ? -11.646 4.004 -19.010 1.00 88.62 567 THR A CA 1
ATOM 4315 C C . THR A 1 567 ? -12.833 3.043 -19.028 1.00 88.62 567 THR A C 1
ATOM 4317 O O . THR A 1 567 ? -13.944 3.460 -18.718 1.00 88.62 567 THR A O 1
ATOM 4320 N N . SER A 1 568 ? -12.612 1.758 -19.319 1.00 89.44 568 SER A N 1
ATOM 4321 C CA . SER A 1 568 ? -13.665 0.733 -19.282 1.00 89.44 568 SER A CA 1
ATOM 4322 C C . SER A 1 568 ? -14.182 0.492 -17.860 1.00 89.44 568 SER A C 1
ATOM 4324 O O . SER A 1 568 ? -15.377 0.293 -17.675 1.00 89.44 568 SER A O 1
ATOM 4326 N N . THR A 1 569 ? -13.314 0.569 -16.846 1.00 89.88 569 THR A N 1
ATOM 4327 C CA . THR A 1 569 ? -13.694 0.434 -15.428 1.00 89.88 569 THR A CA 1
ATOM 4328 C C . THR A 1 569 ? -14.523 1.626 -14.961 1.00 89.88 569 THR A C 1
ATOM 4330 O O . THR A 1 569 ? -15.576 1.438 -14.363 1.00 89.88 569 THR A O 1
ATOM 4333 N N . GLU A 1 570 ? -14.122 2.851 -15.302 1.00 91.00 570 GLU A N 1
ATOM 4334 C CA . GLU A 1 570 ? -14.907 4.048 -14.966 1.00 91.00 570 GLU A CA 1
ATOM 4335 C C . GLU A 1 570 ? -16.249 4.087 -15.706 1.00 91.00 570 GLU A C 1
ATOM 4337 O O . GLU A 1 570 ? -17.269 4.469 -15.134 1.00 91.00 570 GLU A O 1
ATOM 4342 N N . GLN A 1 571 ? -16.286 3.635 -16.963 1.00 90.56 571 GLN A N 1
ATOM 4343 C CA . GLN A 1 571 ? -17.545 3.479 -17.688 1.00 90.56 571 GLN A CA 1
ATOM 4344 C C . GLN A 1 571 ? -18.427 2.397 -17.054 1.00 90.56 571 GLN A C 1
ATOM 4346 O O . GLN A 1 571 ? -19.618 2.633 -16.879 1.00 90.56 571 GLN A O 1
ATOM 4351 N N . LEU A 1 572 ? -17.866 1.248 -16.661 1.00 89.06 572 LEU A N 1
ATOM 4352 C CA . LEU A 1 572 ? -18.587 0.200 -15.931 1.00 89.06 572 LEU A CA 1
ATOM 4353 C C . LEU A 1 572 ? -19.282 0.779 -14.688 1.00 89.06 572 LEU A C 1
ATOM 4355 O O . LEU A 1 572 ? -20.472 0.551 -14.498 1.00 89.06 572 LEU A O 1
ATOM 4359 N N . ILE A 1 573 ? -18.581 1.583 -13.888 1.00 88.50 573 ILE A N 1
ATOM 4360 C CA . ILE A 1 573 ? -19.146 2.239 -12.698 1.00 88.50 573 ILE A CA 1
ATOM 4361 C C . ILE A 1 573 ? -20.240 3.237 -13.091 1.00 88.50 573 ILE A C 1
ATOM 4363 O O . ILE A 1 573 ? -21.353 3.189 -12.571 1.00 88.50 573 ILE A O 1
ATOM 4367 N N . ALA A 1 574 ? -19.957 4.116 -14.055 1.00 89.38 574 ALA A N 1
ATOM 4368 C CA . ALA A 1 574 ? -20.894 5.153 -14.478 1.00 89.38 574 ALA A CA 1
ATOM 4369 C C . ALA A 1 574 ? -22.220 4.578 -15.004 1.00 89.38 574 ALA A C 1
ATOM 4371 O O . ALA A 1 574 ? -23.283 5.112 -14.689 1.00 89.38 574 ALA A O 1
ATOM 4372 N N . PHE A 1 575 ? -22.170 3.485 -15.771 1.00 91.69 575 PHE A N 1
ATOM 4373 C CA . PHE A 1 575 ? -23.361 2.830 -16.318 1.00 91.69 575 PHE A CA 1
ATOM 4374 C C . PHE A 1 575 ? -24.163 2.055 -15.268 1.00 91.69 575 PHE A C 1
ATOM 4376 O O . PHE A 1 575 ? -25.379 1.945 -15.404 1.00 91.69 575 PHE A O 1
ATOM 4383 N N . ASN A 1 576 ? -23.511 1.539 -14.225 1.00 90.62 576 ASN A N 1
ATOM 4384 C CA . ASN A 1 576 ? -24.173 0.745 -13.189 1.00 90.62 576 ASN A CA 1
ATOM 4385 C C . ASN A 1 576 ? -24.512 1.548 -11.925 1.00 90.62 576 ASN A C 1
ATOM 4387 O O . ASN A 1 576 ? -25.070 0.978 -10.996 1.00 90.62 576 ASN A O 1
ATOM 4391 N N . ARG A 1 577 ? -24.266 2.866 -11.909 1.00 88.19 577 ARG A N 1
ATOM 4392 C CA . ARG A 1 577 ? -24.461 3.750 -10.745 1.00 88.19 577 ARG A CA 1
ATOM 4393 C C . ARG A 1 577 ? -25.850 3.669 -10.105 1.00 88.19 577 ARG A C 1
ATOM 4395 O O . ARG A 1 577 ? -25.967 3.859 -8.907 1.00 88.19 577 ARG A O 1
ATOM 4402 N N . GLN A 1 578 ? -26.891 3.376 -10.884 1.00 89.56 578 GLN A N 1
ATOM 4403 C CA . GLN A 1 578 ? -28.256 3.215 -10.364 1.00 89.56 578 GLN A CA 1
ATOM 4404 C C . GLN A 1 578 ? -28.441 1.988 -9.451 1.00 89.56 578 GLN A C 1
ATOM 4406 O O . GLN A 1 578 ? -29.450 1.896 -8.763 1.00 89.56 578 GLN A O 1
ATOM 4411 N N . HIS A 1 579 ? -27.498 1.044 -9.475 1.00 84.25 579 HIS A N 1
ATOM 4412 C CA . HIS A 1 579 ? -27.508 -0.181 -8.671 1.00 84.25 579 HIS A CA 1
ATOM 4413 C C . HIS A 1 579 ? -26.468 -0.148 -7.540 1.00 84.25 579 HIS A C 1
ATOM 4415 O O . HIS A 1 579 ? -26.279 -1.150 -6.861 1.00 84.25 579 HIS A O 1
ATOM 4421 N N . VAL A 1 580 ? -25.762 0.971 -7.378 1.00 79.56 580 VAL A N 1
ATOM 4422 C CA . VAL A 1 580 ? -24.698 1.147 -6.390 1.00 79.56 580 VAL A CA 1
ATOM 4423 C C . VAL A 1 580 ? -25.258 1.924 -5.204 1.00 79.56 580 VAL A C 1
ATOM 4425 O O . VAL A 1 580 ? -25.894 2.958 -5.398 1.00 79.56 580 VAL A O 1
ATOM 4428 N N . GLU A 1 581 ? -25.010 1.446 -3.983 1.00 76.50 581 GLU A N 1
ATOM 4429 C CA . GLU A 1 581 ? -25.419 2.142 -2.758 1.00 76.50 581 GLU A CA 1
ATOM 4430 C C . GLU A 1 581 ? -24.755 3.525 -2.623 1.00 76.50 581 GLU A C 1
ATOM 4432 O O . GLU A 1 581 ? -23.603 3.732 -3.018 1.00 76.50 581 GLU A O 1
ATOM 4437 N N . ASP A 1 582 ? -25.458 4.470 -1.989 1.00 70.38 582 ASP A N 1
ATOM 4438 C CA . ASP A 1 582 ? -25.058 5.883 -1.882 1.00 70.38 582 ASP A CA 1
ATOM 4439 C C . ASP A 1 582 ? -23.739 6.149 -1.105 1.00 70.38 582 ASP A C 1
ATOM 4441 O O . ASP A 1 582 ? -23.307 7.295 -1.014 1.00 70.38 582 ASP A O 1
ATOM 4445 N N . GLY A 1 583 ? -23.032 5.120 -0.622 1.00 66.62 583 GLY A N 1
ATOM 4446 C CA . GLY A 1 583 ? -21.744 5.226 0.083 1.00 66.62 583 GLY A CA 1
ATOM 4447 C C . GLY A 1 583 ? -20.489 4.852 -0.726 1.00 66.62 583 GLY A C 1
ATOM 4448 O O . GLY A 1 583 ? -19.377 4.968 -0.210 1.00 66.62 583 GLY A O 1
ATOM 4449 N N . GLU A 1 584 ? -20.593 4.404 -1.988 1.00 66.38 584 GLU A N 1
ATOM 4450 C CA . GLU A 1 584 ? -19.406 3.944 -2.753 1.00 66.38 584 GLU A CA 1
ATOM 4451 C C . GLU A 1 584 ? -18.396 5.076 -3.051 1.00 66.38 584 GLU A C 1
ATOM 4453 O O . GLU A 1 584 ? -17.197 4.838 -3.240 1.00 66.38 584 GLU A O 1
ATOM 4458 N N . ASN A 1 585 ? -18.876 6.324 -3.072 1.00 69.75 585 ASN A N 1
ATOM 4459 C CA . ASN A 1 585 ? -18.051 7.515 -3.300 1.00 69.75 585 ASN A CA 1
ATOM 4460 C C . ASN A 1 585 ? -17.356 8.027 -2.029 1.00 69.75 585 ASN A C 1
ATOM 4462 O O . ASN A 1 585 ? -16.515 8.929 -2.125 1.00 69.75 585 ASN A O 1
ATOM 4466 N N . ASP A 1 586 ? -17.682 7.471 -0.861 1.00 68.50 586 ASP A N 1
ATOM 4467 C CA . ASP A 1 586 ? -17.098 7.907 0.399 1.00 68.50 586 ASP A CA 1
ATOM 4468 C C . ASP A 1 586 ? -15.671 7.382 0.554 1.00 68.50 586 ASP A C 1
ATOM 4470 O O . ASP A 1 586 ? -15.369 6.205 0.335 1.00 68.50 586 ASP A O 1
ATOM 4474 N N . TRP A 1 587 ? -14.778 8.288 0.951 1.00 59.75 587 TRP A N 1
ATOM 4475 C CA . TRP A 1 587 ? -13.385 7.972 1.240 1.00 59.75 587 TRP A CA 1
ATOM 4476 C C . TRP A 1 587 ? -13.256 7.402 2.650 1.00 59.75 587 TRP A C 1
ATOM 4478 O O . TRP A 1 587 ? -13.414 8.133 3.628 1.00 59.75 587 TRP A O 1
ATOM 4488 N N . THR A 1 588 ? -12.900 6.128 2.758 1.00 69.75 588 THR A N 1
ATOM 4489 C CA . THR A 1 588 ? -12.579 5.481 4.030 1.00 69.75 588 THR A CA 1
ATOM 4490 C C . THR A 1 588 ? -11.142 5.717 4.453 1.00 69.75 588 THR A C 1
ATOM 4492 O O . THR A 1 588 ? -10.278 6.123 3.665 1.00 69.75 588 THR A O 1
ATOM 4495 N N . PHE A 1 589 ? -10.869 5.403 5.716 1.00 60.78 589 PHE A N 1
ATOM 4496 C CA . PHE A 1 589 ? -9.524 5.446 6.258 1.00 60.78 589 PHE A CA 1
ATOM 4497 C C . PHE A 1 589 ? -8.552 4.567 5.476 1.00 60.78 589 PHE A C 1
ATOM 4499 O O . PHE A 1 589 ? -7.518 5.068 5.022 1.00 60.78 589 PHE A O 1
ATOM 4506 N N . GLY A 1 590 ? -8.903 3.300 5.235 1.00 62.09 590 GLY A N 1
ATOM 4507 C CA . GLY A 1 590 ? -8.037 2.364 4.517 1.00 62.09 590 GLY A CA 1
ATOM 4508 C C . GLY A 1 590 ? -7.692 2.845 3.104 1.00 62.09 590 GLY A C 1
ATOM 4509 O O . GLY A 1 590 ? -6.576 2.657 2.624 1.00 62.09 590 GLY A O 1
ATOM 4510 N N . GLN A 1 591 ? -8.617 3.549 2.453 1.00 66.56 591 GLN A N 1
ATOM 4511 C CA . GLN A 1 591 ? -8.425 4.112 1.119 1.00 66.56 591 GLN A CA 1
ATOM 4512 C C . GLN A 1 591 ? -7.505 5.326 1.086 1.00 66.56 591 GLN A C 1
ATOM 4514 O O . GLN A 1 591 ? -6.645 5.425 0.207 1.00 66.56 591 GLN A O 1
ATOM 4519 N N . ILE A 1 592 ? -7.691 6.257 2.023 1.00 69.12 592 ILE A N 1
ATOM 4520 C CA . ILE A 1 592 ? -6.824 7.431 2.142 1.00 69.12 592 ILE A CA 1
ATOM 4521 C C . ILE A 1 592 ? -5.405 6.963 2.479 1.00 69.12 592 ILE A C 1
ATOM 4523 O O . ILE A 1 592 ? -4.449 7.405 1.841 1.00 69.12 592 ILE A O 1
ATOM 4527 N N . LEU A 1 593 ? -5.276 6.002 3.400 1.00 63.16 593 LEU A N 1
ATOM 4528 C CA . LEU A 1 593 ? -4.007 5.366 3.747 1.00 63.16 593 LEU A CA 1
ATOM 4529 C C . LEU A 1 593 ? -3.343 4.730 2.514 1.00 63.16 593 LEU A C 1
ATOM 4531 O O . LEU A 1 593 ? -2.187 5.030 2.218 1.00 63.16 593 LEU A O 1
ATOM 4535 N N . ALA A 1 594 ? -4.078 3.912 1.753 1.00 67.06 594 ALA A N 1
ATOM 4536 C CA . ALA A 1 594 ? -3.575 3.256 0.545 1.00 67.06 594 ALA A CA 1
ATOM 4537 C C . ALA A 1 594 ? -3.072 4.248 -0.516 1.00 67.06 594 ALA A C 1
ATOM 4539 O O . ALA A 1 594 ? -2.108 3.960 -1.226 1.00 67.06 594 ALA A O 1
ATOM 4540 N N . LEU A 1 595 ? -3.712 5.414 -0.635 1.00 68.50 595 LEU A N 1
ATOM 4541 C CA . LEU A 1 595 ? -3.314 6.462 -1.575 1.00 68.50 595 LEU A CA 1
ATOM 4542 C C . LEU A 1 595 ? -2.069 7.209 -1.079 1.00 68.50 595 LEU A C 1
ATOM 4544 O O . LEU A 1 595 ? -1.148 7.470 -1.851 1.00 68.50 595 LEU A O 1
ATOM 4548 N N . LEU A 1 596 ? -1.991 7.495 0.219 1.00 67.69 596 LEU A N 1
ATOM 4549 C CA . LEU A 1 596 ? -0.841 8.165 0.827 1.00 67.69 596 LEU A CA 1
ATOM 4550 C C . LEU A 1 596 ? 0.425 7.303 0.798 1.00 67.69 596 LEU A C 1
ATOM 4552 O O . LEU A 1 596 ? 1.517 7.829 0.586 1.00 67.69 596 LEU A O 1
ATOM 4556 N N . LEU A 1 597 ? 0.292 5.981 0.911 1.00 65.25 597 LEU A N 1
ATOM 4557 C CA . LEU A 1 597 ? 1.418 5.057 0.752 1.00 65.25 597 LEU A CA 1
ATOM 4558 C C . LEU A 1 597 ? 2.048 5.113 -0.652 1.00 65.25 597 LEU A C 1
ATOM 4560 O O . LEU A 1 597 ? 3.231 4.810 -0.808 1.00 65.25 597 LEU A O 1
ATOM 4564 N N . LEU A 1 598 ? 1.317 5.589 -1.665 1.00 65.56 598 LEU A N 1
ATOM 4565 C CA . LEU A 1 598 ? 1.855 5.806 -3.013 1.00 65.56 598 LEU A CA 1
ATOM 4566 C C . LEU A 1 598 ? 2.679 7.076 -3.168 1.00 65.56 598 LEU A C 1
ATOM 4568 O O . LEU A 1 598 ? 3.400 7.221 -4.158 1.00 65.56 598 LEU A O 1
ATOM 4572 N N . VAL A 1 599 ? 2.624 7.988 -2.198 1.00 69.00 599 VAL A N 1
ATOM 4573 C CA . VAL A 1 599 ? 3.433 9.212 -2.227 1.00 69.00 599 VAL A CA 1
ATOM 4574 C C . VAL A 1 599 ? 4.920 8.866 -2.225 1.00 69.00 599 VAL A C 1
ATOM 4576 O O . VAL A 1 599 ? 5.700 9.541 -2.895 1.00 69.00 599 VAL A O 1
ATOM 4579 N N . LEU A 1 600 ? 5.326 7.790 -1.543 1.00 63.59 600 LEU A N 1
ATOM 4580 C CA . LEU A 1 600 ? 6.716 7.337 -1.537 1.00 63.59 600 LEU A CA 1
ATOM 4581 C C . LEU A 1 600 ? 7.235 6.985 -2.940 1.00 63.59 600 LEU A C 1
ATOM 4583 O O . LEU A 1 600 ? 8.153 7.676 -3.396 1.00 63.59 600 LEU A O 1
ATOM 4587 N N . PRO A 1 601 ? 6.687 5.979 -3.649 1.00 61.78 601 PRO A N 1
ATOM 4588 C CA . PRO A 1 601 ? 7.170 5.639 -4.984 1.00 61.78 601 PRO A CA 1
ATOM 4589 C C . PRO A 1 601 ? 6.993 6.805 -5.969 1.00 61.78 601 PRO A C 1
ATOM 4591 O O . PRO A 1 601 ? 7.874 7.048 -6.794 1.00 61.78 601 PRO A O 1
ATOM 4594 N N . LEU A 1 602 ? 5.937 7.618 -5.830 1.00 62.75 602 LEU A N 1
ATOM 4595 C CA . LEU A 1 602 ? 5.753 8.824 -6.643 1.00 62.75 602 LEU A CA 1
ATOM 4596 C C . LEU A 1 602 ? 6.860 9.858 -6.426 1.00 62.75 602 LEU A C 1
ATOM 4598 O O . LEU A 1 602 ? 7.427 10.367 -7.393 1.00 62.75 602 LEU A O 1
ATOM 4602 N N . SER A 1 603 ? 7.220 10.139 -5.174 1.00 65.50 603 SER A N 1
ATOM 4603 C CA . SER A 1 603 ? 8.289 11.087 -4.851 1.00 65.50 603 SER A CA 1
ATOM 4604 C C . SER A 1 603 ? 9.642 10.630 -5.399 1.00 65.50 603 SER A C 1
ATOM 4606 O O . SER A 1 603 ? 10.419 11.459 -5.872 1.00 65.50 603 SER A O 1
ATOM 4608 N N . GLN A 1 604 ? 9.911 9.320 -5.403 1.00 70.44 604 GLN A N 1
ATOM 4609 C CA . GLN A 1 604 ? 11.137 8.750 -5.961 1.00 70.44 604 GLN A CA 1
ATOM 4610 C C . GLN A 1 604 ? 11.204 8.958 -7.476 1.00 70.44 604 GLN A C 1
ATOM 4612 O O . GLN A 1 604 ? 12.228 9.423 -7.984 1.00 70.44 604 GLN A O 1
ATOM 4617 N N . VAL A 1 605 ? 10.103 8.694 -8.185 1.00 62.78 605 VAL A N 1
ATOM 4618 C CA . VAL A 1 605 ? 10.004 8.930 -9.632 1.00 62.78 605 VAL A CA 1
ATOM 4619 C C . VAL A 1 605 ? 10.157 10.422 -9.952 1.00 62.78 605 VAL A C 1
ATOM 4621 O O . VAL A 1 605 ? 10.966 10.778 -10.810 1.00 62.78 605 VAL A O 1
ATOM 4624 N N . ILE A 1 606 ? 9.463 11.306 -9.226 1.00 68.44 606 ILE A N 1
ATOM 4625 C CA . ILE A 1 606 ? 9.533 12.765 -9.427 1.00 68.44 606 ILE A CA 1
ATOM 4626 C C . ILE A 1 606 ? 10.947 13.293 -9.185 1.00 68.44 606 ILE A C 1
ATOM 4628 O O . ILE A 1 606 ? 11.473 14.024 -10.021 1.00 68.44 606 ILE A O 1
ATOM 4632 N N . LEU A 1 607 ? 11.584 12.920 -8.071 1.00 69.31 607 LEU A N 1
ATOM 4633 C CA . LEU A 1 607 ? 12.943 13.366 -7.756 1.00 69.31 607 LEU A CA 1
ATOM 4634 C C . LEU A 1 607 ? 13.936 12.930 -8.833 1.00 69.31 607 LEU A C 1
ATOM 4636 O O . LEU A 1 607 ? 14.836 13.693 -9.171 1.00 69.31 607 LEU A O 1
ATOM 4640 N N . ARG A 1 608 ? 13.762 11.734 -9.402 1.00 68.00 608 ARG A N 1
ATOM 4641 C CA . ARG A 1 608 ? 14.622 11.236 -10.482 1.00 68.00 608 ARG A CA 1
ATOM 4642 C C . ARG A 1 608 ? 14.427 12.002 -11.779 1.00 68.00 608 ARG A C 1
ATOM 4644 O O . ARG A 1 608 ? 15.414 12.423 -12.381 1.00 68.00 608 ARG A O 1
ATOM 4651 N N . ILE A 1 609 ? 13.174 12.226 -12.172 1.00 70.19 609 ILE A N 1
ATOM 4652 C CA . ILE A 1 609 ? 12.836 13.076 -13.320 1.00 70.19 609 ILE A CA 1
ATOM 4653 C C . ILE A 1 609 ? 13.454 14.459 -13.130 1.00 70.19 609 ILE A C 1
ATOM 4655 O O . ILE A 1 609 ? 14.123 14.960 -14.027 1.00 70.19 609 ILE A O 1
ATOM 4659 N N . TRP A 1 610 ? 13.293 15.039 -11.940 1.00 77.75 610 TRP A N 1
ATOM 4660 C CA . TRP A 1 610 ? 13.849 16.340 -11.607 1.00 77.75 610 TRP A CA 1
ATOM 4661 C C . TRP A 1 610 ? 15.369 16.364 -11.763 1.00 77.75 610 TRP A C 1
ATOM 4663 O O . TRP A 1 610 ? 15.876 17.214 -12.487 1.00 77.75 610 TRP A O 1
ATOM 4673 N N . THR A 1 611 ? 16.096 15.408 -11.170 1.00 71.25 611 THR A N 1
ATOM 4674 C CA . THR A 1 611 ? 17.567 15.355 -11.270 1.00 71.25 611 THR A CA 1
ATOM 4675 C C . THR A 1 611 ? 18.064 15.252 -12.710 1.00 71.25 611 THR A C 1
ATOM 4677 O O . THR A 1 611 ? 19.072 15.872 -13.051 1.00 71.25 611 THR A O 1
ATOM 4680 N N . GLU A 1 612 ? 17.339 14.518 -13.556 1.00 70.69 612 GLU A N 1
ATOM 4681 C CA . GLU A 1 612 ? 17.669 14.348 -14.971 1.00 70.69 612 GLU A CA 1
ATOM 4682 C C . GLU A 1 612 ? 17.356 15.618 -15.782 1.00 70.69 612 GLU A C 1
ATOM 4684 O O . GLU A 1 612 ? 18.189 16.053 -16.576 1.00 70.69 612 GLU A O 1
ATOM 4689 N N . ILE A 1 613 ? 16.206 16.263 -15.543 1.00 75.38 613 ILE A N 1
ATOM 4690 C CA . ILE A 1 613 ? 15.819 17.523 -16.207 1.00 75.38 613 ILE A CA 1
ATOM 4691 C C . ILE A 1 613 ? 16.761 18.660 -15.825 1.00 75.38 613 ILE A C 1
ATOM 4693 O O . ILE A 1 613 ? 17.188 19.420 -16.691 1.00 75.38 613 ILE A O 1
ATOM 4697 N N . THR A 1 614 ? 17.123 18.774 -14.545 1.00 79.75 614 THR A N 1
ATOM 4698 C CA . THR A 1 614 ? 18.066 19.804 -14.085 1.00 79.75 614 THR A CA 1
ATOM 4699 C C . THR A 1 614 ? 19.502 19.531 -14.531 1.00 79.75 614 THR A C 1
ATOM 4701 O O . THR A 1 614 ? 20.405 20.276 -14.162 1.00 79.75 614 THR A O 1
ATOM 4704 N N . GLY A 1 615 ? 19.715 18.467 -15.317 1.00 67.38 615 GLY A N 1
ATOM 4705 C CA . GLY A 1 615 ? 20.995 18.119 -15.909 1.00 67.38 615 GLY A CA 1
ATOM 4706 C C . GLY A 1 615 ? 22.064 17.893 -14.861 1.00 67.38 615 GLY A C 1
ATOM 4707 O O . GLY A 1 615 ? 23.184 18.318 -15.121 1.00 67.38 615 GLY A O 1
ATOM 4708 N N . GLY A 1 616 ? 21.680 17.306 -13.708 1.00 56.28 616 GLY A N 1
ATOM 4709 C CA . GLY A 1 616 ? 22.454 17.189 -12.469 1.00 56.28 616 GLY A CA 1
ATOM 4710 C C . GLY A 1 616 ? 23.939 17.355 -12.721 1.00 56.28 616 GLY A C 1
ATOM 4711 O O . GLY A 1 616 ? 24.608 16.383 -13.052 1.00 56.28 616 GLY A O 1
ATOM 4712 N N . GLY A 1 617 ? 24.395 18.611 -12.680 1.00 47.47 617 GLY A N 1
ATOM 4713 C CA . GLY A 1 617 ? 25.733 18.953 -13.126 1.00 47.47 617 GLY A CA 1
ATOM 4714 C C . GLY A 1 617 ? 26.697 18.149 -12.283 1.00 47.47 617 GLY A C 1
ATOM 4715 O O . GLY A 1 617 ? 26.664 18.286 -11.057 1.00 47.47 617 GLY A O 1
ATOM 4716 N N . ASP A 1 618 ? 27.483 17.289 -12.932 1.00 49.78 618 ASP A N 1
ATOM 4717 C CA . ASP A 1 618 ? 28.556 16.517 -12.315 1.00 49.78 618 ASP A CA 1
ATOM 4718 C C . ASP A 1 618 ? 29.507 17.494 -11.622 1.00 49.78 618 ASP A C 1
ATOM 4720 O O . ASP A 1 618 ? 30.509 17.965 -12.154 1.00 49.78 618 ASP A O 1
ATOM 4724 N N . SER A 1 619 ? 29.163 17.808 -10.379 1.00 51.69 619 SER A N 1
ATOM 4725 C CA . SER A 1 619 ? 29.978 18.587 -9.457 1.00 51.69 619 SER A CA 1
ATOM 4726 C C . SER A 1 619 ? 31.166 17.743 -8.976 1.00 51.69 619 SER A C 1
ATOM 4728 O O . SER A 1 619 ? 31.971 18.201 -8.176 1.00 51.69 619 SER A O 1
ATOM 4730 N N . SER A 1 620 ? 31.276 16.498 -9.450 1.00 52.72 620 SER A N 1
ATOM 4731 C CA . SER A 1 620 ? 32.386 15.573 -9.239 1.00 52.72 620 SER A CA 1
ATOM 4732 C C . SER A 1 620 ? 33.591 15.822 -10.149 1.00 52.72 620 SER A C 1
ATOM 4734 O O . SER A 1 620 ? 34.612 15.186 -9.932 1.00 52.72 620 SER A O 1
ATOM 4736 N N . ASN A 1 621 ? 33.539 16.776 -11.089 1.00 49.53 621 ASN A N 1
ATOM 4737 C CA . ASN A 1 621 ? 34.755 17.276 -11.753 1.00 49.53 621 ASN A CA 1
ATOM 4738 C C . ASN A 1 621 ? 35.512 18.327 -10.913 1.00 49.53 621 ASN A C 1
ATOM 4740 O O . ASN A 1 621 ? 36.468 18.933 -11.394 1.00 49.53 621 ASN A O 1
ATOM 4744 N N . VAL A 1 622 ? 35.118 18.550 -9.652 1.00 49.91 622 VAL A N 1
ATOM 4745 C CA . VAL A 1 622 ? 35.949 19.278 -8.686 1.00 49.91 622 VAL A CA 1
ATOM 4746 C C . VAL A 1 622 ? 37.124 18.380 -8.303 1.00 49.91 622 VAL A C 1
ATOM 4748 O O . VAL A 1 622 ? 37.009 17.542 -7.416 1.00 49.91 622 VAL A O 1
ATOM 4751 N N . LEU A 1 623 ? 38.230 18.587 -9.023 1.00 45.12 623 LEU A N 1
ATOM 4752 C CA . LEU A 1 623 ? 39.612 18.372 -8.596 1.00 45.12 623 LEU A CA 1
ATOM 4753 C C . LEU A 1 623 ? 39.844 17.053 -7.843 1.00 45.12 623 LEU A C 1
ATOM 4755 O O . LEU A 1 623 ? 39.985 17.045 -6.622 1.00 45.12 623 LEU A O 1
ATOM 4759 N N . GLN A 1 624 ? 40.022 15.953 -8.582 1.00 42.22 624 GLN A N 1
ATOM 4760 C CA . GLN A 1 624 ? 41.146 15.102 -8.194 1.00 42.22 624 GLN A CA 1
ATOM 4761 C C . GLN A 1 624 ? 42.392 15.986 -8.345 1.00 42.22 624 GLN A C 1
ATOM 4763 O O . GLN A 1 624 ? 42.597 16.527 -9.437 1.00 42.22 624 GLN A O 1
ATOM 4768 N N . PRO A 1 625 ? 43.169 16.227 -7.276 1.00 50.69 625 PRO A N 1
ATOM 4769 C CA . PRO A 1 625 ? 44.507 16.756 -7.447 1.00 50.69 625 PRO A CA 1
ATOM 4770 C C . PRO A 1 625 ? 45.202 15.784 -8.397 1.00 50.69 625 PRO A C 1
ATOM 4772 O O . PRO A 1 625 ? 45.243 14.586 -8.124 1.00 50.69 625 PRO A O 1
ATOM 4775 N N . GLU A 1 626 ? 45.668 16.271 -9.545 1.00 51.53 626 GLU A N 1
ATOM 4776 C CA . GLU A 1 626 ? 46.734 15.577 -10.250 1.00 51.53 626 GLU A CA 1
ATOM 4777 C C . GLU A 1 626 ? 47.883 15.478 -9.247 1.00 51.53 626 GLU A C 1
ATOM 4779 O O . GLU A 1 626 ? 48.625 16.444 -9.041 1.00 51.53 626 GLU A O 1
ATOM 4784 N N . ASP A 1 627 ? 47.996 14.329 -8.586 1.00 51.16 627 ASP A N 1
ATOM 4785 C CA . ASP A 1 627 ? 49.236 13.888 -7.982 1.00 51.16 627 ASP A CA 1
ATOM 4786 C C . ASP A 1 627 ? 50.226 13.771 -9.141 1.00 51.16 627 ASP A C 1
ATOM 4788 O O . ASP A 1 627 ? 50.339 12.752 -9.822 1.00 51.16 627 ASP A O 1
ATOM 4792 N N . ARG A 1 628 ? 50.893 14.893 -9.426 1.00 48.38 628 ARG A N 1
ATOM 4793 C CA . ARG A 1 628 ? 52.148 14.932 -10.163 1.00 48.38 628 ARG A CA 1
ATOM 4794 C C . ARG A 1 628 ? 53.153 14.140 -9.340 1.00 48.38 628 ARG A C 1
ATOM 4796 O O . ARG A 1 628 ? 53.930 14.713 -8.577 1.00 48.38 628 ARG A O 1
ATOM 4803 N N . GLU A 1 629 ? 53.126 12.823 -9.493 1.00 52.97 629 GLU A N 1
ATOM 4804 C CA . GLU A 1 629 ? 54.307 12.009 -9.270 1.00 52.97 629 GLU A CA 1
ATOM 4805 C C . GLU A 1 629 ? 55.398 12.559 -10.185 1.00 52.97 629 GLU A C 1
ATOM 4807 O O . GLU A 1 629 ? 55.258 12.624 -11.408 1.00 52.97 629 GLU A O 1
ATOM 4812 N N . GLY A 1 630 ? 56.446 13.070 -9.544 1.00 53.25 630 GLY A N 1
ATOM 4813 C CA . GLY A 1 630 ? 57.626 13.580 -10.205 1.00 53.25 630 GLY A CA 1
ATOM 4814 C C . GLY A 1 630 ? 58.227 12.497 -11.085 1.00 53.25 630 GLY A C 1
ATOM 4815 O O . GLY A 1 630 ? 58.692 11.468 -10.602 1.00 53.25 630 GLY A O 1
ATOM 4816 N N . GLU A 1 631 ? 58.235 12.774 -12.381 1.00 49.97 631 GLU A N 1
ATOM 4817 C CA . GLU A 1 631 ? 59.061 12.108 -13.371 1.00 49.97 631 GLU A CA 1
ATOM 4818 C C . GLU A 1 631 ? 60.530 12.386 -13.007 1.00 49.97 631 GLU A C 1
ATOM 4820 O O . GLU A 1 631 ? 61.112 13.416 -13.352 1.00 49.97 631 GLU A O 1
ATOM 4825 N N . GLY A 1 632 ? 61.093 11.497 -12.188 1.00 51.75 632 GLY A N 1
ATOM 4826 C CA . GLY A 1 632 ? 62.510 11.444 -11.873 1.00 51.75 632 GLY A CA 1
ATOM 4827 C C . GLY A 1 632 ? 63.289 11.058 -13.122 1.00 51.75 632 GLY A C 1
ATOM 4828 O O . GLY A 1 632 ? 63.266 9.913 -13.566 1.00 51.75 632 GLY A O 1
ATOM 4829 N N . THR A 1 633 ? 63.972 12.040 -13.696 1.00 54.78 633 THR A N 1
ATOM 4830 C CA . THR A 1 633 ? 65.086 11.860 -14.625 1.00 54.78 633 THR A CA 1
ATOM 4831 C C . THR A 1 633 ? 66.199 11.049 -13.965 1.00 54.78 633 THR A C 1
ATOM 4833 O O . THR A 1 633 ? 66.969 11.616 -13.196 1.00 54.78 633 THR A O 1
ATOM 4836 N N . ASP A 1 634 ? 66.337 9.778 -14.339 1.00 50.50 634 ASP A N 1
ATOM 4837 C CA . ASP A 1 634 ? 67.575 9.019 -14.154 1.00 50.50 634 ASP A CA 1
ATOM 4838 C C . ASP A 1 634 ? 68.234 8.783 -15.515 1.00 50.50 634 ASP A C 1
ATOM 4840 O O . ASP A 1 634 ? 67.869 7.906 -16.303 1.00 50.50 634 ASP A O 1
ATOM 4844 N N . GLY A 1 635 ? 69.223 9.631 -15.790 1.00 50.88 635 GLY A N 1
ATOM 4845 C CA . GLY A 1 635 ? 70.240 9.400 -16.797 1.00 50.88 635 GLY A CA 1
ATOM 4846 C C . GLY A 1 635 ? 71.400 8.607 -16.197 1.00 50.88 635 GLY A C 1
ATOM 4847 O O . GLY A 1 635 ? 72.020 9.058 -15.247 1.00 50.88 635 GLY A O 1
ATOM 4848 N N . ALA A 1 636 ? 71.659 7.455 -16.814 1.00 49.41 636 ALA A N 1
ATOM 4849 C CA . ALA A 1 636 ? 72.959 6.885 -17.169 1.00 49.41 636 ALA A CA 1
ATOM 4850 C C . ALA A 1 636 ? 74.107 6.774 -16.132 1.00 49.41 636 ALA A C 1
ATOM 4852 O O . ALA A 1 636 ? 74.577 7.745 -15.557 1.00 49.41 636 ALA A O 1
ATOM 4853 N N . GLU A 1 637 ? 74.700 5.570 -16.165 1.00 42.84 637 GLU A N 1
ATOM 4854 C CA . GLU A 1 637 ? 76.152 5.316 -16.119 1.00 42.84 637 GLU A CA 1
ATOM 4855 C C . GLU A 1 637 ? 76.793 5.013 -14.748 1.00 42.84 637 GLU A C 1
ATOM 4857 O O . GLU A 1 637 ? 77.152 5.907 -13.994 1.00 42.84 637 GLU A O 1
ATOM 4862 N N . ALA A 1 638 ? 77.040 3.722 -14.471 1.00 43.28 638 ALA A N 1
ATOM 4863 C CA . ALA A 1 638 ? 78.398 3.182 -14.275 1.00 43.28 638 ALA A CA 1
ATOM 4864 C C . ALA A 1 638 ? 78.396 1.669 -13.964 1.00 43.28 638 ALA A C 1
ATOM 4866 O O . ALA A 1 638 ? 77.644 1.166 -13.134 1.00 43.28 638 ALA A O 1
ATOM 4867 N N . ASN A 1 639 ? 79.294 0.964 -14.652 1.00 50.75 639 ASN A N 1
ATOM 4868 C CA . ASN A 1 639 ? 79.661 -0.443 -14.490 1.00 50.75 639 ASN A CA 1
ATOM 4869 C C . ASN A 1 639 ? 80.561 -0.691 -13.261 1.00 50.75 639 ASN A C 1
ATOM 4871 O O . ASN A 1 639 ? 81.395 0.159 -12.969 1.00 50.75 639 ASN A O 1
ATOM 4875 N N . ALA A 1 640 ? 80.475 -1.898 -12.674 1.00 45.22 640 ALA A N 1
ATOM 4876 C CA . ALA A 1 640 ? 81.537 -2.744 -12.059 1.00 45.22 640 ALA A CA 1
ATOM 4877 C C . ALA A 1 640 ? 80.861 -3.660 -11.007 1.00 45.22 640 ALA A C 1
ATOM 4879 O O . ALA A 1 640 ? 80.171 -3.154 -10.136 1.00 45.22 640 ALA A O 1
ATOM 4880 N N . LEU A 1 641 ? 80.821 -4.998 -11.051 1.00 48.47 641 LEU A N 1
ATOM 4881 C CA . LEU A 1 641 ? 81.802 -6.065 -11.309 1.00 48.47 641 LEU A CA 1
ATOM 4882 C C . LEU A 1 641 ? 82.823 -6.282 -10.172 1.00 48.47 641 LEU A C 1
ATOM 4884 O O . LEU A 1 641 ? 83.932 -5.783 -10.258 1.00 48.47 641 LEU A O 1
ATOM 4888 N N . GLU A 1 642 ? 82.447 -7.097 -9.174 1.00 42.16 642 GLU A N 1
ATOM 4889 C CA . GLU A 1 642 ? 83.298 -8.027 -8.387 1.00 42.16 642 GLU A CA 1
ATOM 4890 C C . GLU A 1 642 ? 82.365 -8.952 -7.555 1.00 42.16 642 GLU A C 1
ATOM 4892 O O . GLU A 1 642 ? 81.444 -8.463 -6.911 1.00 42.16 642 GLU A O 1
ATOM 4897 N N . LYS A 1 643 ? 82.319 -10.286 -7.761 1.00 43.38 643 LYS A N 1
ATOM 4898 C CA . LYS A 1 643 ? 83.103 -11.352 -7.068 1.00 43.38 643 LYS A CA 1
ATOM 4899 C C . LYS A 1 643 ? 83.210 -11.113 -5.549 1.00 43.38 643 LYS A C 1
ATOM 4901 O O . LYS A 1 643 ? 83.659 -10.056 -5.158 1.00 43.38 643 LYS A O 1
ATOM 4906 N N . GLY A 1 644 ? 82.917 -12.018 -4.617 1.00 37.97 644 GLY A N 1
ATOM 4907 C CA . GLY A 1 644 ? 82.611 -13.449 -4.573 1.00 37.97 644 GLY A CA 1
ATOM 4908 C C . GLY A 1 644 ? 82.713 -13.914 -3.097 1.00 37.97 644 GLY A C 1
ATOM 4909 O O . GLY A 1 644 ? 83.129 -13.134 -2.251 1.00 37.97 644 GLY A O 1
ATOM 4910 N N . GLU A 1 645 ? 82.372 -15.184 -2.839 1.00 36.97 645 GLU A N 1
ATOM 4911 C CA . GLU A 1 645 ? 82.740 -16.008 -1.657 1.00 36.97 645 GLU A CA 1
ATOM 4912 C C . GLU A 1 645 ? 82.042 -15.759 -0.287 1.00 36.97 645 GLU A C 1
ATOM 4914 O O . GLU A 1 645 ? 82.043 -14.669 0.271 1.00 36.97 645 GLU A O 1
ATOM 4919 N N . GLY A 1 646 ? 81.453 -16.829 0.284 1.00 38.38 646 GLY A N 1
ATOM 4920 C CA . GLY A 1 646 ? 81.135 -16.957 1.729 1.00 38.38 646 GLY A CA 1
ATOM 4921 C C . GLY A 1 646 ? 82.343 -17.511 2.518 1.00 38.38 646 GLY A C 1
ATOM 4922 O O . GLY A 1 646 ? 83.448 -17.418 1.990 1.00 38.38 646 GLY A O 1
ATOM 4923 N N . PRO A 1 647 ? 82.214 -18.206 3.679 1.00 61.38 647 PRO A N 1
ATOM 4924 C CA . PRO A 1 647 ? 81.068 -18.407 4.585 1.00 61.38 647 PRO A CA 1
ATOM 4925 C C . PRO A 1 647 ? 81.390 -18.261 6.117 1.00 61.38 647 PRO A C 1
ATOM 4927 O O . PRO A 1 647 ? 82.541 -18.197 6.522 1.00 61.38 647 PRO A O 1
ATOM 4930 N N . ALA A 1 648 ? 80.336 -18.368 6.948 1.00 42.09 648 ALA A N 1
ATOM 4931 C CA . ALA A 1 648 ? 80.254 -19.001 8.292 1.00 42.09 648 ALA A CA 1
ATOM 4932 C C . ALA A 1 648 ? 80.919 -18.409 9.577 1.00 42.09 648 ALA A C 1
ATOM 4934 O O . ALA A 1 648 ? 82.001 -17.841 9.549 1.00 42.09 648 ALA A O 1
ATOM 4935 N N . ILE A 1 649 ? 80.280 -18.774 10.720 1.00 40.09 649 ILE A N 1
ATOM 4936 C CA . ILE A 1 649 ? 80.740 -18.824 12.144 1.00 40.09 649 ILE A CA 1
ATOM 4937 C C . ILE A 1 649 ? 80.606 -17.499 12.941 1.00 40.09 649 ILE A C 1
ATOM 4939 O O . ILE A 1 649 ? 80.976 -16.460 12.424 1.00 40.09 649 ILE A O 1
ATOM 4943 N N . ARG A 1 650 ? 80.202 -17.396 14.226 1.00 38.62 650 ARG A N 1
ATOM 4944 C CA . ARG A 1 650 ? 79.497 -18.166 15.293 1.00 38.62 650 ARG A CA 1
ATOM 4945 C C . ARG A 1 650 ? 79.577 -17.267 16.559 1.00 38.62 650 ARG A C 1
ATOM 4947 O O . ARG A 1 650 ? 80.562 -16.547 16.669 1.00 38.62 650 ARG A O 1
ATOM 4954 N N . GLU A 1 651 ? 78.640 -17.425 17.514 1.00 37.78 651 GLU A N 1
ATOM 4955 C CA . GLU A 1 651 ? 78.812 -17.153 18.974 1.00 37.78 651 GLU A CA 1
ATOM 4956 C C . GLU A 1 651 ? 78.942 -15.661 19.406 1.00 37.78 651 GLU A C 1
ATOM 4958 O O . GLU A 1 651 ? 79.462 -14.844 18.668 1.00 37.78 651 GLU A O 1
ATOM 4963 N N . GLU A 1 652 ? 78.508 -15.152 20.567 1.00 39.00 652 GLU A N 1
ATOM 4964 C CA . GLU A 1 652 ? 77.872 -15.670 21.787 1.00 39.00 652 GLU A CA 1
ATOM 4965 C C . GLU A 1 652 ? 77.503 -14.465 22.705 1.00 39.00 652 GLU A C 1
ATOM 4967 O O . GLU A 1 652 ? 78.171 -13.437 22.683 1.00 39.00 652 GLU A O 1
ATOM 4972 N N . THR A 1 653 ? 76.471 -14.645 23.537 1.00 39.72 653 THR A N 1
ATOM 4973 C CA . THR A 1 653 ? 76.257 -14.160 24.931 1.00 39.72 653 THR A CA 1
ATOM 4974 C C . THR A 1 653 ? 76.449 -12.711 25.447 1.00 39.72 653 THR A C 1
ATOM 4976 O O . THR A 1 653 ? 77.498 -12.091 25.341 1.00 39.72 653 THR A O 1
ATOM 4979 N N . ALA A 1 654 ? 75.468 -12.363 26.307 1.00 38.19 654 ALA A N 1
ATOM 4980 C CA . ALA A 1 654 ? 75.593 -11.928 27.720 1.00 38.19 654 ALA A CA 1
ATOM 4981 C C . ALA A 1 654 ? 75.352 -10.446 28.115 1.00 38.19 654 ALA A C 1
ATOM 4983 O O . ALA A 1 654 ? 76.201 -9.576 27.985 1.00 38.19 654 ALA A O 1
ATOM 4984 N N . THR A 1 655 ? 74.175 -10.241 28.731 1.00 39.44 655 THR A N 1
ATOM 4985 C CA . THR A 1 655 ? 73.900 -9.693 30.090 1.00 39.44 655 THR A CA 1
ATOM 4986 C C . THR A 1 655 ? 74.829 -8.664 30.758 1.00 39.44 655 THR A C 1
ATOM 4988 O O . THR A 1 655 ? 75.989 -8.964 31.011 1.00 39.44 655 THR A O 1
ATOM 4991 N N . ALA A 1 656 ? 74.213 -7.579 31.274 1.00 38.53 656 ALA A N 1
ATOM 4992 C CA . ALA A 1 656 ? 74.246 -7.051 32.668 1.00 38.53 656 ALA A CA 1
ATOM 4993 C C . ALA A 1 656 ? 74.038 -5.512 32.661 1.00 38.53 656 ALA A C 1
ATOM 4995 O O . ALA A 1 656 ? 74.777 -4.794 32.004 1.00 38.53 656 ALA A O 1
ATOM 4996 N N . SER A 1 657 ? 72.952 -4.947 33.207 1.00 40.84 657 SER A N 1
ATOM 4997 C CA . SER A 1 657 ? 72.671 -4.631 34.627 1.00 40.84 657 SER A CA 1
ATOM 4998 C C . SER A 1 657 ? 73.638 -3.645 35.311 1.00 40.84 657 SER A C 1
ATOM 5000 O O . SER A 1 657 ? 74.728 -4.043 35.713 1.00 40.84 657 SER A O 1
ATOM 5002 N N . ARG A 1 658 ? 73.152 -2.418 35.576 1.00 38.91 658 ARG A N 1
ATOM 5003 C CA . ARG A 1 658 ? 73.376 -1.530 36.757 1.00 38.91 658 ARG A CA 1
ATOM 5004 C C . ARG A 1 658 ? 72.957 -0.101 36.372 1.00 38.91 658 ARG A C 1
ATOM 5006 O O . ARG A 1 658 ? 73.143 0.274 35.229 1.00 38.91 658 ARG A O 1
ATOM 5013 N N . ALA A 1 659 ? 72.506 0.809 37.226 1.00 36.84 659 ALA A N 1
ATOM 5014 C CA . ALA A 1 659 ? 71.920 0.843 38.564 1.00 36.84 659 ALA A CA 1
ATOM 5015 C C . ALA A 1 659 ? 71.554 2.326 38.820 1.00 36.84 659 ALA A C 1
ATOM 5017 O O . ALA A 1 659 ? 72.187 3.221 38.261 1.00 36.84 659 ALA A O 1
ATOM 5018 N N . ALA A 1 660 ? 70.549 2.563 39.667 1.00 45.97 660 ALA A N 1
ATOM 5019 C CA . ALA A 1 660 ? 70.169 3.869 40.222 1.00 45.97 660 ALA A CA 1
ATOM 5020 C C . ALA A 1 660 ? 71.275 4.482 41.120 1.00 45.97 660 ALA A C 1
ATOM 5022 O O . ALA A 1 660 ? 72.257 3.792 41.414 1.00 45.97 660 ALA A O 1
ATOM 5023 N N . PRO A 1 661 ? 71.147 5.751 41.569 1.00 59.06 661 PRO A N 1
ATOM 5024 C CA . PRO A 1 661 ? 70.390 6.081 42.802 1.00 59.06 661 PRO A CA 1
ATOM 5025 C C . PRO A 1 661 ? 69.585 7.412 42.692 1.00 59.06 661 PRO A C 1
ATOM 5027 O O . PRO A 1 661 ? 69.952 8.297 41.931 1.00 59.06 661 PRO A O 1
ATOM 5030 N N . ALA A 1 662 ? 68.357 7.533 43.217 1.00 45.28 662 ALA A N 1
ATOM 5031 C CA . ALA A 1 662 ? 67.885 7.734 44.606 1.00 45.28 662 ALA A CA 1
ATOM 5032 C C . ALA A 1 662 ? 67.697 9.214 45.038 1.00 45.28 662 ALA A C 1
ATOM 5034 O O . ALA A 1 662 ? 68.668 9.955 45.087 1.00 45.28 662 ALA A O 1
ATOM 5035 N N . SER A 1 663 ? 66.435 9.533 45.407 1.00 51.16 663 SER A N 1
ATOM 5036 C CA . SER A 1 663 ? 65.891 10.476 46.427 1.00 51.16 663 SER A CA 1
ATOM 5037 C C . SER A 1 663 ? 66.397 11.931 46.482 1.00 51.16 663 SER A C 1
ATOM 5039 O O . SER A 1 663 ? 67.566 12.206 46.272 1.00 51.16 663 SER A O 1
ATOM 5041 N N . THR A 1 664 ? 65.589 12.952 46.810 1.00 42.31 664 THR A N 1
ATOM 5042 C CA . THR A 1 664 ? 65.099 13.316 48.173 1.00 42.31 664 THR A CA 1
ATOM 5043 C C . THR A 1 664 ? 64.039 14.446 47.991 1.00 42.31 664 THR A C 1
ATOM 5045 O O . THR A 1 664 ? 64.299 15.386 47.250 1.00 42.31 664 THR A O 1
ATOM 5048 N N . THR A 1 665 ? 62.767 14.255 48.394 1.00 47.47 665 THR A N 1
ATOM 5049 C CA . THR A 1 665 ? 62.030 14.808 49.578 1.00 47.47 665 THR A CA 1
ATOM 5050 C C . THR A 1 665 ? 61.196 16.094 49.421 1.00 47.47 665 THR A C 1
ATOM 5052 O O . THR A 1 665 ? 61.731 17.150 49.119 1.00 47.47 665 THR A O 1
ATOM 5055 N N . ILE A 1 666 ? 59.925 15.943 49.839 1.00 49.84 666 ILE A N 1
ATOM 5056 C CA . ILE A 1 666 ? 59.104 16.766 50.766 1.00 49.84 666 ILE A CA 1
ATOM 5057 C C . ILE A 1 666 ? 58.781 18.214 50.354 1.00 49.84 666 ILE A C 1
ATOM 5059 O O . ILE A 1 666 ? 59.602 19.106 50.530 1.00 49.84 666 ILE A O 1
ATOM 5063 N N . SER A 1 667 ? 57.520 18.464 49.979 1.00 50.88 667 SER A N 1
ATOM 5064 C CA . SER A 1 667 ? 56.422 18.904 50.872 1.00 50.88 667 SER A CA 1
ATOM 5065 C C . SER A 1 667 ? 55.084 18.810 50.153 1.00 50.88 667 SER A C 1
ATOM 5067 O O . SER A 1 667 ? 55.082 19.171 48.955 1.00 50.88 667 SER A O 1
#

InterPro domains:
  IPR053018 Elsinochrome Biosynthesis-Associated [PTHR37577] (303-616)

Secondary structure (DSSP, 8-state):
----PPPP-TTTT-HHHHHHHHHHHHHHHHHHHHHHHH-----HHHHHHHHHHHHHHHHHHHHHHHHHHHHHHHHHHTT---HHHHHHHHHHHHHHHHHHHHHHHHHHHHHHTTT--HHHHHHHHHHHHHHHHHHHHHHHHHHHTHHHHSTTTTTS-EEEETTEEEETT-HHHHHHHHHHHHHHH-HHHHHHHHHHHHHHHHHHHHHHHTT-TT-HHHHHHHHHHHHHHHHHHHHHHHHHHHGGG--S---TT---HHHHHHHHHHHHHHHHHHHHHHHHHHTT-----------------SHHHHHHHHHHHHHHHHHHHHHHHS-TT-HHHHHHHHHHHHHHHHHHHHHHHHHHHHHHHHHHHS---HHHHHHHHHHHHHHHHHHHHHHHHHHHHT-SSTHHHHHHHTHHHHHHHHHHHHHHHHHHHHHHHSTTS-SS-GGGTTT-EEEETTEEEETT-HHHHHHHHHHHHHHH-HHHHHHHHHHHHHHHHHHHHHHHHHHHHHHHHHHHHHHTT--PPP----------TTHHHHHHTSSSSHHHHHHHHHHHHHHHHHHHHHHHHHHHHHHHGGGS-TTTT---HHHHHHHHTTHHHHHHHHHHHHHHHTT---GGGS---------------------------------------------

Sequence (667 aa):
MTCSLSVANPDIDGIGIRVAMYAQAILALLPIGIALLAGDFDEDGFQADLVNDIKMNSTSVLATGCALLVASFIQAGRGSLDLYDAIIVLQLSWLNNLTAAFPTLLRAIIDDDKGIKKNTFSRKLGLYMLHCTVTGAFGIWIFHDIQSWSPGCAQEYFLVMCGQKLQASGPNVRIAVLVISSLAVIPLVNVLVIFVLILLLCNLEQMLCRCNENHTPILALLAWGVPSILIIVGTEQFIYDNRGVISGSANQSDWTFGQILALLLVIFPIWTAFDRISTLYRKGARPREPRDEEEGIALVTRIGIRVSLYVQAVLVIIPIILVSFASKSKAGFTEKLFEDLSLNIATVLVTGGALLISAFVQARLYDFDLYHGLIVLNLSWLNVLTILLPLSVAHMRNANVSYRIAAIKSGPRNVGFVLYLSAVGAYGIWLSYGIQDFGSFTECNSSFAWVAVGRSIQATTPGLRTFFLVVSSMAAFPVVNLYLIGIATILAVFLALVVLIGPLMLLGMVLRCGGCISNQPHHAPVAPTHTSRTRFWSVALSQKASSSSLGWFSGALAAAPSIVIITSTEQLIAFNRQHVEDGENDWTFGQILALLLLVLPLSQVILRIWTEITGGGDSSNVLQPEDREGEGTDGAEANALEKGEGPAIREETATASRAAPASTTIS

Foldseek 3Di:
DPFPFAADDLLQLFPLLLVLLLLLLVLLCVLLVVVLVVLDCPPPVSVVLSLVLNVVSLVLLLLLLVLLLVLQVVCVVVLNAALLSLVSNLLSSVLSLLSSLLSLLVVVVVVVVPPPDPVVSVVSLVSSLVSLLSSLVSLCVCLVCVCVRGPPCQQVAWFAAPNDTDRCNDPVNSVVSNVSSVLSNDSVSVVVVSVVVVVVLVVVQVVCVVVPVSCSSVSSCCVRVVVSVSSSVRSVVSCVSCVVSHDDPPPSNAAELLSLLSNLVSVVSVVSSVVVVCVVCVVPDDDDDDDDDDDDHADAAFDLLLVLLLLLLVLLLLLLLVLLQDDPVPPVLNVVSVVLNLVSLVVLLSSLVSNLVHLVRCQVPHQRALLSLVLNLLSNVLSLLSNLQVVLSVVVVPPPDVCVVVVVVCVVSLVSSLVSLLSSLVSLLVSLVCQQPGGPPNVCSQVQWQDAPNDTDRSVPPVNSVVSNVVSPCSNDSVSVVVVSVVVSVVLVVVLCCVLVVVVVVVVVVVVVVVVVPPPPDDDDDDDDDDDPPPVVVVVPPDPPRSSVSSNSSSVSSCVVSVRSSVSSVVSCVSCVVVDDPCSNPDGSSSSSSNSSSVVSVVVSVVSVVCVVVVVPPPVPPDPDPPPPDPDDDDDDDDDDDDDDDDDDDDDDDDDDDDDDDDDDDD